Protein AF-A0A8X6P1A9-F1 (afdb_monomer_lite)

Structure (mmCIF, N/CA/C/O backbone):
data_AF-A0A8X6P1A9-F1
#
_entry.id   AF-A0A8X6P1A9-F1
#
loop_
_atom_site.group_PDB
_atom_site.id
_atom_site.type_symbol
_atom_site.label_atom_id
_atom_site.label_alt_id
_atom_site.label_comp_id
_atom_site.label_asym_id
_atom_site.label_entity_id
_atom_site.label_seq_id
_atom_site.pdbx_PDB_ins_code
_atom_site.Cartn_x
_atom_site.Cartn_y
_atom_site.Cartn_z
_atom_site.occupancy
_atom_site.B_iso_or_equiv
_atom_site.auth_seq_id
_atom_site.auth_comp_id
_atom_site.auth_asym_id
_atom_site.auth_atom_id
_atom_site.pdbx_PDB_model_num
ATOM 1 N N . MET A 1 1 ? -3.693 30.141 -1.922 1.00 64.38 1 MET A N 1
ATOM 2 C CA . MET A 1 1 ? -3.322 28.780 -1.479 1.00 64.38 1 MET A CA 1
ATOM 3 C C . MET A 1 1 ? -2.955 27.962 -2.707 1.00 64.38 1 MET A C 1
ATOM 5 O O . MET A 1 1 ? -3.513 28.231 -3.764 1.00 64.38 1 MET A O 1
ATOM 9 N N . VAL A 1 2 ? -2.002 27.033 -2.603 1.00 71.25 2 VAL A N 1
ATOM 10 C CA . VAL A 1 2 ? -1.680 26.103 -3.701 1.00 71.25 2 VAL A CA 1
ATOM 11 C C . VAL A 1 2 ? -2.764 25.023 -3.736 1.00 71.25 2 VAL A C 1
ATOM 13 O O . VAL A 1 2 ? -3.136 24.518 -2.683 1.00 71.25 2 VAL A O 1
ATOM 16 N N . THR A 1 3 ? -3.286 24.706 -4.920 1.00 83.44 3 THR A N 1
ATOM 17 C CA . THR A 1 3 ? -4.379 23.733 -5.125 1.00 83.44 3 THR A CA 1
ATOM 18 C C . THR A 1 3 ? -3.887 22.561 -5.974 1.00 83.44 3 THR A C 1
ATOM 20 O O . THR A 1 3 ? -2.845 22.664 -6.629 1.00 83.44 3 THR A O 1
ATOM 23 N N . SER A 1 4 ? -4.639 21.458 -5.997 1.00 80.62 4 SER A N 1
ATOM 24 C CA . SER A 1 4 ? -4.364 20.294 -6.854 1.00 80.62 4 SER A CA 1
ATOM 25 C C . SER A 1 4 ? -4.286 20.669 -8.339 1.00 80.62 4 SER A C 1
ATOM 27 O O . SER A 1 4 ? -3.403 20.187 -9.045 1.00 80.62 4 SER A O 1
ATOM 29 N N . GLU A 1 5 ? -5.129 21.589 -8.811 1.00 83.38 5 GLU A N 1
ATOM 30 C CA . GLU A 1 5 ? -5.085 22.115 -10.183 1.00 83.38 5 GLU A CA 1
ATOM 31 C C . GLU A 1 5 ? -3.760 22.819 -10.502 1.00 83.38 5 GLU A C 1
ATOM 33 O O . GLU A 1 5 ? -3.163 22.590 -11.557 1.00 83.38 5 GLU A O 1
ATOM 38 N N . HIS A 1 6 ? -3.248 23.636 -9.574 1.00 84.75 6 HIS A N 1
ATOM 39 C CA . HIS A 1 6 ? -1.958 24.307 -9.745 1.00 84.75 6 HIS A CA 1
ATOM 40 C C . HIS A 1 6 ? -0.802 23.297 -9.847 1.00 84.75 6 HIS A C 1
ATOM 42 O O . HIS A 1 6 ? 0.096 23.473 -10.673 1.00 84.75 6 HIS A O 1
ATOM 48 N N . LEU A 1 7 ? -0.836 22.222 -9.050 1.00 86.62 7 LEU A N 1
ATOM 49 C CA . LEU A 1 7 ? 0.166 21.149 -9.095 1.00 86.62 7 LEU A CA 1
ATOM 50 C C . LEU A 1 7 ? 0.082 20.343 -10.400 1.00 86.62 7 LEU A C 1
ATOM 52 O O . LEU A 1 7 ? 1.113 20.068 -11.014 1.00 86.62 7 LEU A O 1
ATOM 56 N N . ASN A 1 8 ? -1.129 20.035 -10.868 1.00 88.69 8 ASN A N 1
ATOM 57 C CA . ASN A 1 8 ? -1.358 19.342 -12.137 1.00 88.69 8 ASN A CA 1
ATOM 58 C C . ASN A 1 8 ? -0.904 20.171 -13.344 1.00 88.69 8 ASN A C 1
ATOM 60 O O . ASN A 1 8 ? -0.219 19.655 -14.228 1.00 88.69 8 ASN A O 1
ATOM 64 N N . SER A 1 9 ? -1.204 21.471 -13.354 1.00 89.19 9 SER A N 1
ATOM 65 C CA . SER A 1 9 ? -0.731 22.399 -14.388 1.00 89.19 9 SER A CA 1
ATOM 66 C C . SER A 1 9 ? 0.799 22.485 -14.410 1.00 89.19 9 SER A C 1
ATOM 68 O O . SER A 1 9 ? 1.429 22.410 -15.470 1.00 89.19 9 SER A O 1
ATOM 70 N N . LEU A 1 10 ? 1.432 22.553 -13.235 1.00 90.12 10 LEU A N 1
ATOM 71 C CA . LEU A 1 10 ? 2.888 22.542 -13.118 1.00 90.12 10 LEU A CA 1
ATOM 72 C C . LEU A 1 10 ? 3.495 21.222 -13.621 1.00 90.12 10 LEU A C 1
ATOM 74 O O . LEU A 1 10 ? 4.443 21.251 -14.407 1.00 90.12 10 LEU A O 1
ATOM 78 N N . LEU A 1 11 ? 2.933 20.075 -13.233 1.00 91.69 11 LEU A N 1
ATOM 79 C CA . LEU A 1 11 ? 3.374 18.758 -13.697 1.00 91.69 11 LEU A CA 1
ATOM 80 C C . LEU A 1 11 ? 3.220 18.614 -15.218 1.00 91.69 11 LEU A C 1
ATOM 82 O O . LEU A 1 11 ? 4.147 18.156 -15.890 1.00 91.69 11 LEU A O 1
ATOM 86 N N . LYS A 1 12 ? 2.101 19.084 -15.783 1.00 93.50 12 LYS A N 1
ATOM 87 C CA . LYS A 1 12 ? 1.873 19.140 -17.232 1.00 93.50 12 LYS A CA 1
ATOM 88 C C . LYS A 1 12 ? 2.946 19.964 -17.938 1.00 93.50 12 LYS A C 1
ATOM 90 O O . LYS A 1 12 ? 3.483 19.526 -18.956 1.00 93.50 12 LYS A O 1
ATOM 95 N N . ASN A 1 13 ? 3.299 21.131 -17.401 1.00 93.19 13 ASN A N 1
ATOM 96 C CA . ASN A 1 13 ? 4.358 21.979 -17.953 1.00 93.19 13 ASN A CA 1
ATOM 97 C C . ASN A 1 13 ? 5.734 21.306 -17.876 1.00 93.19 13 ASN A C 1
ATOM 99 O O . ASN A 1 13 ? 6.489 21.343 -18.846 1.00 93.19 13 ASN A O 1
ATOM 103 N N . ILE A 1 14 ? 6.037 20.646 -16.759 1.00 93.19 14 ILE A N 1
ATOM 104 C CA . ILE A 1 14 ? 7.286 19.908 -16.549 1.00 93.19 14 ILE A CA 1
ATOM 105 C C . ILE A 1 14 ? 7.427 18.761 -17.554 1.00 93.19 14 ILE A C 1
ATOM 107 O O . ILE A 1 14 ? 8.446 18.651 -18.234 1.00 93.19 14 ILE A O 1
ATOM 111 N N . LEU A 1 15 ? 6.404 17.922 -17.692 1.00 94.50 15 LEU A N 1
ATOM 112 C CA . LEU A 1 15 ? 6.423 16.803 -18.632 1.00 94.50 15 LEU A CA 1
ATOM 113 C C . LEU A 1 15 ? 6.477 17.291 -20.088 1.00 94.50 15 LEU A C 1
ATOM 115 O O . LEU A 1 15 ? 7.179 16.707 -20.910 1.00 94.50 15 LEU A O 1
ATOM 119 N N . ASN A 1 16 ? 5.815 18.407 -20.408 1.00 95.00 16 ASN A N 1
ATOM 120 C CA . ASN A 1 16 ? 5.938 19.058 -21.712 1.00 95.00 16 ASN A CA 1
ATOM 121 C C . ASN A 1 16 ? 7.344 19.609 -21.978 1.00 95.00 16 ASN A C 1
ATOM 123 O O . ASN A 1 16 ? 7.838 19.506 -23.103 1.00 95.00 16 ASN A O 1
ATOM 127 N N . LEU A 1 17 ? 7.995 20.174 -20.960 1.00 94.19 17 LEU A N 1
ATOM 128 C CA . LEU A 1 17 ? 9.378 20.627 -21.047 1.00 94.19 17 LEU A CA 1
ATOM 129 C C . LEU A 1 17 ? 10.305 19.442 -21.333 1.00 94.19 17 LEU A C 1
ATOM 131 O O . LEU A 1 17 ? 11.055 19.504 -22.304 1.00 94.19 17 LEU A O 1
ATOM 135 N N . ILE A 1 18 ? 10.172 18.346 -20.573 1.00 94.12 18 ILE A N 1
ATOM 136 C CA . ILE A 1 18 ? 10.900 17.091 -20.818 1.00 94.12 18 ILE A CA 1
ATOM 137 C C . ILE A 1 18 ? 10.649 16.621 -22.253 1.00 94.12 18 ILE A C 1
ATOM 139 O O . ILE A 1 18 ? 11.596 16.370 -22.990 1.00 94.12 18 ILE A O 1
ATOM 143 N N . ARG A 1 19 ? 9.387 16.563 -22.698 1.00 95.25 19 ARG A N 1
ATOM 144 C CA . ARG A 1 19 ? 9.014 16.141 -24.059 1.00 95.25 19 ARG A CA 1
ATOM 145 C C . ARG A 1 19 ? 9.704 16.960 -25.136 1.00 95.25 19 ARG A C 1
ATOM 147 O O . ARG A 1 19 ? 10.133 16.392 -26.140 1.00 95.25 19 ARG A O 1
ATOM 154 N N . ARG A 1 20 ? 9.837 18.273 -24.954 1.00 94.12 20 ARG A N 1
ATOM 155 C CA . ARG A 1 20 ? 10.547 19.141 -25.904 1.00 94.12 20 ARG A CA 1
ATOM 156 C C . ARG A 1 20 ? 12.053 18.884 -25.898 1.00 94.12 20 ARG A C 1
ATOM 158 O O . ARG A 1 20 ? 12.642 18.903 -26.969 1.00 94.12 20 ARG A O 1
ATOM 165 N N . THR A 1 21 ? 12.638 18.578 -24.743 1.00 93.19 21 THR A N 1
ATOM 166 C CA . THR A 1 21 ? 14.090 18.410 -24.570 1.00 93.19 21 THR A CA 1
ATOM 167 C C . THR A 1 21 ? 14.593 16.979 -24.771 1.00 93.19 21 THR A C 1
ATOM 169 O O . THR A 1 21 ? 15.807 16.780 -24.811 1.00 93.19 21 THR A O 1
ATOM 172 N N . VAL A 1 22 ? 13.700 15.986 -24.924 1.00 93.06 22 VAL A N 1
ATOM 173 C CA . VAL A 1 22 ? 14.074 14.611 -25.307 1.00 93.06 22 VAL A CA 1
ATOM 174 C C . VAL A 1 22 ? 14.965 14.672 -26.539 1.00 93.06 22 VAL A C 1
ATOM 176 O O . VAL A 1 22 ? 14.528 15.079 -27.620 1.00 93.06 22 VAL A O 1
ATOM 179 N N . GLY A 1 23 ? 16.199 14.224 -26.350 1.00 86.56 23 GLY A N 1
ATOM 180 C CA . GLY A 1 23 ? 17.199 14.118 -27.383 1.00 86.56 23 GLY A CA 1
ATOM 181 C C . GLY A 1 23 ? 18.145 15.282 -27.607 1.00 86.56 23 GLY A C 1
ATOM 182 O O . GLY A 1 23 ? 19.060 15.125 -28.410 1.00 86.56 23 GLY A O 1
ATOM 183 N N . GLU A 1 24 ? 17.964 16.390 -26.895 1.00 90.44 24 GLU A N 1
ATOM 184 C CA . GLU A 1 24 ? 18.826 17.570 -26.990 1.00 90.44 24 GLU A CA 1
ATOM 185 C C . GLU A 1 24 ? 20.104 17.396 -26.168 1.00 90.44 24 GLU A C 1
ATOM 187 O O . GLU A 1 24 ? 20.030 17.101 -24.976 1.00 90.44 24 GLU A O 1
ATOM 192 N N . GLU A 1 25 ? 21.280 17.628 -26.747 1.00 85.06 25 GLU A N 1
ATOM 193 C CA . GLU A 1 25 ? 22.570 17.519 -26.038 1.00 85.06 25 GLU A CA 1
ATOM 194 C C . GLU A 1 25 ? 22.770 18.622 -24.988 1.00 85.06 25 GLU A C 1
ATOM 196 O O . GLU A 1 25 ? 23.371 18.402 -23.938 1.00 85.06 25 GLU A O 1
ATOM 201 N N . SER A 1 26 ? 22.179 19.794 -25.220 1.00 84.94 26 SER A N 1
ATOM 202 C CA . SER A 1 26 ? 22.345 21.009 -24.410 1.00 84.94 26 SER A CA 1
ATOM 203 C C . SER A 1 26 ? 21.597 21.007 -23.064 1.00 84.94 26 SER A C 1
ATOM 205 O O . SER A 1 26 ? 21.598 22.012 -22.352 1.00 84.94 26 SER A O 1
ATOM 207 N N . ALA A 1 27 ? 20.972 19.888 -22.676 1.00 86.50 27 ALA A N 1
ATOM 208 C CA . ALA A 1 27 ? 20.090 19.789 -21.509 1.00 86.50 27 ALA A CA 1
ATOM 209 C C . ALA A 1 27 ? 20.615 18.850 -20.392 1.00 86.50 27 ALA A C 1
ATOM 211 O O . ALA A 1 27 ? 19.958 17.862 -20.050 1.00 86.50 27 ALA A O 1
ATOM 212 N N . PRO A 1 28 ? 21.776 19.127 -19.761 1.00 79.50 28 PRO A N 1
ATOM 213 C CA . PRO A 1 28 ? 22.307 18.289 -18.677 1.00 79.50 28 PRO A CA 1
ATOM 214 C C . PRO A 1 28 ? 21.447 18.344 -17.402 1.00 79.50 28 PRO A C 1
ATOM 216 O O . PRO A 1 28 ? 21.438 17.403 -16.610 1.00 79.50 28 PRO A O 1
ATOM 219 N N . TRP A 1 29 ? 20.672 19.417 -17.221 1.00 86.19 29 TRP A N 1
ATOM 220 C CA . TRP A 1 29 ? 19.776 19.619 -16.078 1.00 86.19 29 TRP A CA 1
ATOM 221 C C . TRP A 1 29 ? 18.666 18.552 -15.977 1.00 86.19 29 TRP A C 1
ATOM 223 O O . TRP A 1 29 ? 18.148 18.312 -14.885 1.00 86.19 29 TRP A O 1
ATOM 233 N N . MET A 1 30 ? 18.336 17.862 -17.080 1.00 85.12 30 MET A N 1
ATOM 234 C CA . MET A 1 30 ? 17.314 16.806 -17.116 1.00 85.12 30 MET A CA 1
ATOM 235 C C . MET A 1 30 ? 17.598 15.646 -16.153 1.00 85.12 30 MET A C 1
ATOM 237 O O . MET A 1 30 ? 16.664 14.986 -15.710 1.00 85.12 30 MET A O 1
ATOM 241 N N . VAL A 1 31 ? 18.861 15.416 -15.778 1.00 80.25 31 VAL A N 1
ATOM 242 C CA . VAL A 1 31 ? 19.240 14.344 -14.839 1.00 80.25 31 VAL A CA 1
ATOM 243 C C . VAL A 1 31 ? 18.620 14.548 -13.449 1.00 80.25 31 VAL A C 1
ATOM 245 O O . VAL A 1 31 ? 18.321 13.574 -12.762 1.00 80.25 31 VAL A O 1
ATOM 248 N N . ASN A 1 32 ? 18.383 15.801 -13.045 1.00 82.06 32 ASN A N 1
ATOM 249 C CA . ASN A 1 32 ? 17.917 16.141 -11.697 1.00 82.06 32 ASN A CA 1
ATOM 250 C C . ASN A 1 32 ? 16.432 16.520 -11.646 1.00 82.06 32 ASN A C 1
ATOM 252 O O . ASN A 1 32 ? 15.859 16.594 -10.560 1.00 82.06 32 ASN A O 1
ATOM 256 N N . ILE A 1 33 ? 15.789 16.746 -12.798 1.00 84.00 33 ILE A N 1
ATOM 257 C CA . ILE A 1 33 ? 14.417 17.270 -12.848 1.00 84.00 33 ILE A CA 1
ATOM 258 C C . ILE A 1 33 ? 13.431 16.362 -12.103 1.00 84.00 33 ILE A C 1
ATOM 260 O O . ILE A 1 33 ? 12.577 16.846 -11.366 1.00 84.00 33 ILE A O 1
ATOM 264 N N . ALA A 1 34 ? 13.602 15.045 -12.223 1.00 78.19 34 ALA A N 1
ATOM 265 C CA . ALA A 1 34 ? 12.719 14.062 -11.616 1.00 78.19 34 ALA A CA 1
ATOM 266 C C . ALA A 1 34 ? 12.808 14.048 -10.079 1.00 78.19 34 ALA A C 1
ATOM 268 O O . ALA A 1 34 ? 11.809 13.780 -9.412 1.00 78.19 34 ALA A O 1
ATOM 269 N N . ALA A 1 35 ? 13.974 14.379 -9.511 1.00 79.50 35 ALA A N 1
ATOM 270 C CA . ALA A 1 35 ? 14.162 14.453 -8.062 1.00 79.50 35 ALA A CA 1
ATOM 271 C C . ALA A 1 35 ? 13.338 15.591 -7.439 1.00 79.50 35 ALA A C 1
ATOM 273 O O . ALA A 1 35 ? 12.787 15.429 -6.353 1.00 79.50 35 ALA A O 1
ATOM 274 N N . HIS A 1 36 ? 13.212 16.713 -8.151 1.00 83.50 36 HIS A N 1
ATOM 275 C CA . HIS A 1 36 ? 12.425 17.865 -7.713 1.00 83.50 36 HIS A CA 1
ATOM 276 C C . HIS A 1 36 ? 10.944 17.711 -8.076 1.00 83.50 36 HIS A C 1
ATOM 278 O O . HIS A 1 36 ? 10.068 17.853 -7.226 1.00 83.50 36 HIS A O 1
ATOM 284 N N . ALA A 1 37 ? 10.654 17.351 -9.328 1.00 84.62 37 ALA A N 1
ATOM 285 C CA . ALA A 1 37 ? 9.290 17.230 -9.831 1.00 84.62 37 ALA A CA 1
ATOM 286 C C . ALA A 1 37 ? 8.517 16.066 -9.194 1.00 84.62 37 ALA A C 1
ATOM 288 O O . ALA A 1 37 ? 7.298 16.130 -9.065 1.00 84.62 37 ALA A O 1
ATOM 289 N N . GLY A 1 38 ? 9.208 15.019 -8.731 1.00 79.31 38 GLY A N 1
ATOM 290 C CA . GLY A 1 38 ? 8.566 13.872 -8.098 1.00 79.31 38 GLY A CA 1
ATOM 291 C C . GLY A 1 38 ? 7.845 14.198 -6.786 1.00 79.31 38 GLY A C 1
ATOM 292 O O . GLY A 1 38 ? 7.003 13.408 -6.375 1.00 79.31 38 GLY A O 1
ATOM 293 N N . GLN A 1 39 ? 8.159 15.311 -6.116 1.00 80.19 39 GLN A N 1
ATOM 294 C CA . GLN A 1 39 ? 7.460 15.742 -4.894 1.00 80.19 39 GLN A CA 1
ATOM 295 C C . GLN A 1 39 ? 6.074 16.342 -5.181 1.00 80.19 39 GLN A C 1
ATOM 297 O O . GLN A 1 39 ? 5.275 16.484 -4.266 1.00 80.19 39 GLN A O 1
ATOM 302 N N . ILE A 1 40 ? 5.794 16.684 -6.442 1.00 81.38 40 ILE A N 1
ATOM 303 C CA . ILE A 1 40 ? 4.554 17.341 -6.879 1.00 81.38 40 ILE A CA 1
ATOM 304 C C . ILE A 1 40 ? 3.518 16.315 -7.385 1.00 81.38 40 ILE A C 1
ATOM 306 O O . ILE A 1 40 ? 2.337 16.626 -7.509 1.00 81.38 40 ILE A O 1
ATOM 310 N N . VAL A 1 41 ? 3.947 15.075 -7.649 1.00 79.62 41 VAL A N 1
ATOM 311 C CA . VAL A 1 41 ? 3.097 13.969 -8.120 1.00 79.62 41 VAL A CA 1
ATOM 312 C C . VAL A 1 41 ? 2.399 13.326 -6.915 1.00 79.62 41 VAL A C 1
ATOM 314 O O . VAL A 1 41 ? 2.925 12.370 -6.348 1.00 79.62 41 VAL A O 1
ATOM 317 N N . ILE A 1 42 ? 1.273 13.907 -6.487 1.00 77.38 42 ILE A N 1
ATOM 318 C CA . ILE A 1 42 ? 0.492 13.463 -5.314 1.00 77.38 42 ILE A CA 1
ATOM 319 C C . ILE A 1 42 ? -0.958 13.159 -5.720 1.00 77.38 42 ILE A C 1
ATOM 321 O O . ILE A 1 42 ? -1.365 12.013 -5.631 1.00 77.38 42 ILE A O 1
ATOM 325 N N . ASN A 1 43 ? -1.691 14.143 -6.261 1.00 76.81 43 ASN A N 1
ATOM 326 C CA . ASN A 1 43 ? -3.061 13.968 -6.779 1.00 76.81 43 ASN A CA 1
ATOM 327 C C . ASN A 1 43 ? -3.099 14.313 -8.271 1.00 76.81 43 ASN A C 1
ATOM 329 O O . ASN A 1 43 ? -3.611 15.361 -8.680 1.00 76.81 43 ASN A O 1
ATOM 333 N N . SER A 1 44 ? -2.452 13.476 -9.078 1.00 81.25 44 SER A N 1
ATOM 334 C CA . SER A 1 44 ? -2.319 13.708 -10.515 1.00 81.25 44 SER A CA 1
ATOM 335 C C . SER A 1 44 ? -3.570 13.277 -11.278 1.00 81.25 44 SER A C 1
ATOM 337 O O . SER A 1 44 ? -3.993 12.134 -11.152 1.00 81.25 44 SER A O 1
ATOM 339 N N . SER A 1 45 ? -4.100 14.168 -12.115 1.00 85.00 45 SER A N 1
ATOM 340 C CA . SER A 1 45 ? -5.292 13.947 -12.942 1.00 85.00 45 SER A CA 1
ATOM 341 C C . SER A 1 45 ? -5.077 12.887 -14.034 1.00 85.00 45 SER A C 1
ATOM 343 O O . SER A 1 45 ? -3.991 12.769 -14.615 1.00 85.00 45 SER A O 1
ATOM 345 N N . GLU A 1 46 ? -6.142 12.156 -14.361 1.00 86.06 46 GLU A N 1
ATOM 346 C CA . GLU A 1 46 ? -6.216 11.214 -15.485 1.00 86.06 46 GLU A CA 1
ATOM 347 C C . GLU A 1 46 ? -5.958 11.877 -16.845 1.00 86.06 46 GLU A C 1
ATOM 349 O O . GLU A 1 46 ? -5.376 11.260 -17.736 1.00 86.06 46 GLU A O 1
ATOM 354 N N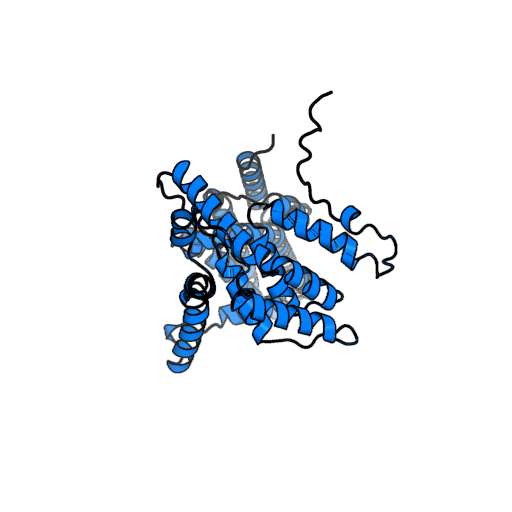 . GLU A 1 47 ? -6.282 13.165 -16.998 1.00 87.25 47 GLU A N 1
ATOM 355 C CA . GLU A 1 47 ? -6.086 13.903 -18.254 1.00 87.25 47 GLU A CA 1
ATOM 356 C C . GLU A 1 47 ? -4.615 13.955 -18.694 1.00 87.25 47 GLU A C 1
ATOM 358 O O . GLU A 1 47 ? -4.308 14.051 -19.888 1.00 87.25 47 GLU A O 1
ATOM 363 N N . LEU A 1 48 ? -3.690 13.855 -17.731 1.00 90.88 48 LEU A N 1
ATOM 364 C CA . LEU A 1 48 ? -2.254 13.836 -17.998 1.00 90.88 48 LEU A CA 1
ATOM 365 C C . LEU A 1 48 ? -1.830 12.615 -18.821 1.00 90.88 48 LEU A C 1
ATOM 367 O O . LEU A 1 48 ? -0.797 12.688 -19.492 1.00 90.88 48 LEU A O 1
ATOM 371 N N . LEU A 1 49 ? -2.609 11.524 -18.795 1.00 92.94 49 LEU A N 1
ATOM 372 C CA . LEU A 1 49 ? -2.347 10.315 -19.569 1.00 92.94 49 LEU A CA 1
ATOM 373 C C . LEU A 1 49 ? -2.354 10.623 -21.068 1.00 92.94 49 LEU A C 1
ATOM 375 O O . LEU A 1 49 ? -1.378 10.318 -21.752 1.00 92.94 49 LEU A O 1
ATOM 379 N N . LEU A 1 50 ? -3.414 11.275 -21.554 1.00 92.31 50 LEU A N 1
ATOM 380 C CA . LEU A 1 50 ? -3.568 11.661 -22.959 1.00 92.31 50 LEU A CA 1
ATOM 381 C C . LEU A 1 50 ? -2.563 12.745 -23.364 1.00 92.31 50 LEU A C 1
ATOM 383 O O . LEU A 1 50 ? -1.891 12.614 -24.387 1.00 92.31 50 LEU A O 1
ATOM 387 N N . ASP A 1 51 ? -2.421 13.798 -22.556 1.00 91.88 51 ASP A N 1
ATOM 388 C CA . ASP A 1 51 ? -1.372 14.803 -22.731 1.00 91.88 51 ASP A CA 1
ATOM 389 C C . ASP A 1 51 ? -0.894 15.329 -21.369 1.00 91.88 51 ASP A C 1
ATOM 391 O O . ASP A 1 51 ? -1.677 15.950 -20.645 1.00 91.88 51 ASP A O 1
ATOM 395 N N . PRO A 1 52 ? 0.400 15.169 -21.023 1.00 93.62 52 PRO A N 1
ATOM 396 C CA . PRO A 1 52 ? 1.529 14.913 -21.931 1.00 93.62 52 PRO A CA 1
ATOM 397 C C . PRO A 1 52 ? 2.176 13.516 -21.842 1.00 93.62 52 PRO A C 1
ATOM 399 O O . PRO A 1 52 ? 3.162 13.281 -22.547 1.00 93.62 52 PRO A O 1
ATOM 402 N N . VAL A 1 53 ? 1.688 12.607 -20.989 1.00 95.31 53 VAL A N 1
ATOM 403 C CA . VAL A 1 53 ? 2.374 11.343 -20.649 1.00 95.31 53 VAL A CA 1
ATOM 404 C C . VAL A 1 53 ? 2.512 10.409 -21.851 1.00 95.31 53 VAL A C 1
ATOM 406 O O . VAL A 1 53 ? 3.630 9.983 -22.156 1.00 95.31 53 VAL A O 1
ATOM 409 N N . LEU A 1 54 ? 1.417 10.111 -22.555 1.00 95.69 54 LEU A N 1
ATOM 410 C CA . LEU A 1 54 ? 1.422 9.192 -23.693 1.00 95.69 54 LEU A CA 1
ATOM 411 C C . LEU A 1 54 ? 2.320 9.689 -24.850 1.00 95.69 54 LEU A C 1
ATOM 413 O O . LEU A 1 54 ? 3.215 8.939 -25.250 1.00 95.69 54 LEU A O 1
ATOM 417 N N . PRO A 1 55 ? 2.215 10.949 -25.328 1.00 97.06 55 PRO A N 1
ATOM 418 C CA . PRO A 1 55 ? 3.108 11.464 -26.370 1.00 97.06 55 PRO A CA 1
ATOM 419 C C . PRO A 1 55 ? 4.586 11.501 -25.956 1.00 97.06 55 PRO A C 1
ATOM 421 O O . PRO A 1 55 ? 5.482 11.368 -26.791 1.00 97.06 55 PRO A O 1
ATOM 424 N N . LEU A 1 56 ? 4.873 11.722 -24.669 1.00 97.06 56 LEU A N 1
ATOM 425 C CA . LEU A 1 56 ? 6.240 11.681 -24.151 1.00 97.06 56 LEU A CA 1
ATOM 426 C C . LEU A 1 56 ? 6.803 10.251 -24.181 1.00 97.06 56 LEU A C 1
ATOM 428 O O . LEU A 1 56 ? 7.931 10.053 -24.640 1.00 97.06 56 LEU A O 1
ATOM 432 N N . ALA A 1 57 ? 6.015 9.262 -23.749 1.00 96.69 57 ALA A N 1
ATOM 433 C CA . ALA A 1 57 ? 6.389 7.850 -23.805 1.00 96.69 57 ALA A CA 1
ATOM 434 C C . ALA A 1 57 ? 6.649 7.388 -25.249 1.00 96.69 57 ALA A C 1
ATOM 436 O O . ALA A 1 57 ? 7.687 6.780 -25.523 1.00 96.69 57 ALA A O 1
ATOM 437 N N . GLU A 1 58 ? 5.764 7.749 -26.182 1.00 97.31 58 GLU A N 1
ATOM 438 C CA . GLU A 1 58 ? 5.911 7.449 -27.609 1.00 97.31 58 GLU A CA 1
ATOM 439 C C . GLU A 1 58 ? 7.188 8.067 -28.198 1.00 97.31 58 GLU A C 1
ATOM 441 O O . GLU A 1 58 ? 7.939 7.391 -28.909 1.00 97.31 58 GLU A O 1
ATOM 446 N N . LYS A 1 59 ? 7.489 9.333 -27.870 1.00 96.88 59 LYS A N 1
ATOM 447 C CA . LYS A 1 59 ? 8.692 10.023 -28.363 1.00 96.88 59 LYS A CA 1
ATOM 448 C C . LYS A 1 59 ? 9.977 9.347 -27.880 1.00 96.88 59 LYS A C 1
ATOM 450 O O . LYS A 1 59 ? 10.894 9.131 -28.676 1.00 96.88 59 LYS A O 1
ATOM 455 N N . ILE A 1 60 ? 10.054 8.997 -26.594 1.00 95.25 60 ILE A N 1
ATOM 456 C CA . ILE A 1 60 ? 11.215 8.288 -26.031 1.00 95.25 60 ILE A CA 1
ATOM 457 C C . ILE A 1 60 ? 11.342 6.894 -26.660 1.00 95.25 60 ILE A C 1
ATOM 459 O O . ILE A 1 60 ? 12.449 6.482 -27.012 1.00 95.25 60 ILE A O 1
ATOM 463 N N . CYS A 1 61 ? 10.225 6.191 -26.866 1.00 95.69 61 CYS A N 1
ATOM 464 C CA . CYS A 1 61 ? 10.217 4.875 -27.499 1.00 95.69 61 CYS A CA 1
ATOM 465 C C . CYS A 1 61 ? 10.693 4.926 -28.954 1.00 95.69 61 CYS A C 1
ATOM 467 O O . CYS A 1 61 ? 11.580 4.169 -29.344 1.00 95.69 61 CYS A O 1
ATOM 469 N N . SER A 1 62 ? 10.186 5.879 -29.735 1.00 96.56 62 SER A N 1
ATOM 470 C CA . SER A 1 62 ? 10.600 6.099 -31.124 1.00 96.56 62 SER A CA 1
ATOM 471 C C . SER A 1 62 ? 12.101 6.376 -31.229 1.00 96.56 62 SER A C 1
ATOM 473 O O . SER A 1 62 ? 12.785 5.823 -32.091 1.00 96.56 62 SER A O 1
ATOM 475 N N . ARG A 1 63 ? 12.648 7.170 -30.299 1.00 93.81 63 ARG A N 1
ATOM 476 C CA . ARG A 1 63 ? 14.094 7.407 -30.205 1.00 93.81 63 ARG A CA 1
ATOM 477 C C . ARG A 1 63 ? 14.855 6.127 -29.855 1.00 93.81 63 ARG A C 1
ATOM 479 O O . ARG A 1 63 ? 15.873 5.850 -30.481 1.00 93.81 63 ARG A O 1
ATOM 486 N N . ALA A 1 64 ? 14.367 5.331 -28.904 1.00 91.50 64 ALA A N 1
ATOM 487 C CA . ALA A 1 64 ? 14.988 4.055 -28.551 1.00 91.50 64 ALA A CA 1
ATOM 488 C C . ALA A 1 64 ? 15.052 3.092 -29.747 1.00 91.50 64 ALA A C 1
ATOM 490 O O . ALA A 1 64 ? 16.093 2.481 -29.987 1.00 91.50 64 ALA A O 1
ATOM 491 N N . VAL A 1 65 ? 13.967 3.000 -30.523 1.00 92.88 65 VAL A N 1
ATOM 492 C CA . VAL A 1 65 ? 13.900 2.199 -31.754 1.00 92.88 65 VAL A CA 1
ATOM 493 C C . VAL A 1 65 ? 14.910 2.700 -32.786 1.00 92.88 65 VAL A C 1
ATOM 495 O O . VAL A 1 65 ? 15.642 1.894 -33.355 1.00 92.88 65 VAL A O 1
ATOM 498 N N . ALA A 1 66 ? 14.996 4.016 -33.001 1.00 92.31 66 ALA A N 1
ATOM 499 C CA . ALA A 1 66 ? 15.922 4.604 -33.967 1.00 92.31 66 ALA A CA 1
ATOM 500 C C . ALA A 1 66 ? 17.396 4.345 -33.606 1.00 92.31 66 ALA A C 1
ATOM 502 O O . ALA A 1 66 ? 18.167 3.895 -34.456 1.00 92.31 66 ALA A O 1
ATOM 503 N N . VAL A 1 67 ? 17.776 4.565 -32.342 1.00 88.25 67 VAL A N 1
ATOM 504 C CA . VAL A 1 67 ? 19.149 4.332 -31.857 1.00 88.25 67 VAL A CA 1
ATOM 505 C C . VAL A 1 67 ? 19.510 2.843 -31.941 1.00 88.25 67 VAL A C 1
ATOM 507 O O . VAL A 1 67 ? 20.609 2.492 -32.367 1.00 88.25 67 VAL A O 1
ATOM 510 N N . PHE A 1 68 ? 18.576 1.946 -31.615 1.00 87.44 68 PHE A N 1
ATOM 511 C CA . PHE A 1 68 ? 18.804 0.504 -31.723 1.00 87.44 68 PHE A CA 1
ATOM 512 C C . PHE A 1 68 ? 18.911 0.016 -33.170 1.00 87.44 68 PHE A C 1
ATOM 514 O O . PHE A 1 68 ? 19.790 -0.780 -33.489 1.00 87.44 68 PHE A O 1
ATOM 521 N N . HIS A 1 69 ? 18.072 0.522 -34.073 1.00 88.75 69 HIS A N 1
ATOM 522 C CA . HIS A 1 69 ? 18.194 0.215 -35.497 1.00 88.75 69 HIS A CA 1
ATOM 523 C C . HIS A 1 69 ? 19.550 0.683 -36.049 1.00 88.75 69 HIS A C 1
ATOM 525 O O . HIS A 1 69 ? 20.200 -0.037 -36.812 1.00 88.75 69 HIS A O 1
ATOM 531 N N . LYS A 1 70 ? 20.017 1.867 -35.625 1.00 85.88 70 LYS A N 1
ATOM 532 C CA . LYS A 1 70 ? 21.356 2.368 -35.955 1.00 85.88 70 LYS A CA 1
ATOM 533 C C . LYS A 1 70 ? 22.437 1.405 -35.448 1.00 85.88 70 LYS A C 1
ATOM 535 O O . LYS A 1 70 ? 23.280 0.993 -36.242 1.00 85.88 70 LYS A O 1
ATOM 540 N N . GLU A 1 71 ? 22.365 0.960 -34.190 1.00 83.19 71 GLU A N 1
ATOM 541 C CA . GLU A 1 71 ? 23.255 -0.074 -33.630 1.00 83.19 71 GLU A CA 1
ATOM 542 C C . GLU A 1 71 ? 23.260 -1.363 -34.472 1.00 83.19 71 GLU A C 1
ATOM 544 O O . GLU A 1 71 ? 24.328 -1.846 -34.854 1.00 83.19 71 GLU A O 1
ATOM 549 N N . GLU A 1 72 ? 22.088 -1.919 -34.799 1.00 83.44 72 GLU A N 1
ATOM 550 C CA . GLU A 1 72 ? 21.987 -3.172 -35.557 1.00 83.44 72 GLU A CA 1
ATOM 551 C C . GLU A 1 72 ? 22.551 -3.046 -36.975 1.00 83.44 72 GLU A C 1
ATOM 553 O O . GLU A 1 72 ? 23.280 -3.934 -37.424 1.00 83.44 72 GLU A O 1
ATOM 558 N N . SER A 1 73 ? 22.283 -1.928 -37.654 1.00 82.81 73 SER A N 1
ATOM 559 C CA . SER A 1 73 ? 22.780 -1.670 -39.011 1.00 82.81 73 SER A CA 1
ATOM 560 C C . SER A 1 73 ? 24.309 -1.584 -39.081 1.00 82.81 73 SER A C 1
ATOM 562 O O . SER A 1 73 ? 24.916 -1.999 -40.068 1.00 82.81 73 SER A O 1
ATOM 564 N N . MET A 1 74 ? 24.948 -1.118 -38.003 1.00 75.56 74 MET A N 1
ATOM 565 C CA . MET A 1 74 ? 26.401 -0.950 -37.918 1.00 75.56 74 MET A CA 1
ATOM 566 C C . MET A 1 74 ? 27.096 -2.162 -37.285 1.00 75.56 74 MET A C 1
ATOM 568 O O . MET A 1 74 ? 28.322 -2.232 -37.262 1.00 75.56 74 MET A O 1
ATOM 572 N N . ARG A 1 75 ? 26.350 -3.170 -36.818 1.00 73.94 75 ARG A N 1
ATOM 573 C CA . ARG A 1 75 ? 26.890 -4.317 -36.068 1.00 73.94 75 ARG A CA 1
ATOM 574 C C . ARG A 1 75 ? 27.911 -5.152 -36.842 1.00 73.94 75 ARG A C 1
ATOM 576 O O . ARG A 1 75 ? 28.826 -5.712 -36.242 1.00 73.94 75 ARG A O 1
ATOM 583 N N . GLY A 1 76 ? 27.745 -5.281 -38.159 1.00 66.94 76 GLY A N 1
ATOM 584 C CA . GLY A 1 76 ? 28.720 -5.956 -39.024 1.00 66.94 76 GLY A CA 1
ATOM 585 C C . GLY A 1 76 ? 30.001 -5.139 -39.207 1.00 66.94 76 GLY A C 1
ATOM 586 O O . GLY A 1 76 ? 31.091 -5.703 -39.184 1.00 66.94 76 GLY A O 1
ATOM 587 N N . TYR A 1 77 ? 29.854 -3.817 -39.315 1.00 67.31 77 TYR A N 1
ATOM 588 C CA . TYR A 1 77 ? 30.937 -2.849 -39.487 1.00 67.31 77 TYR A CA 1
ATOM 589 C C . TYR A 1 77 ? 31.771 -2.687 -38.207 1.00 67.31 77 TYR A C 1
ATOM 591 O O . TYR A 1 77 ? 32.990 -2.740 -38.250 1.00 67.31 77 TYR A O 1
ATOM 599 N N . LEU A 1 78 ? 31.134 -2.633 -37.036 1.00 63.34 78 LEU A N 1
ATOM 600 C CA . LEU A 1 78 ? 31.813 -2.517 -35.737 1.00 63.34 78 LEU A CA 1
ATOM 601 C C . LEU A 1 78 ? 32.712 -3.723 -35.393 1.00 63.34 78 LEU A C 1
ATOM 603 O O . LEU A 1 78 ? 33.581 -3.622 -34.533 1.00 63.34 78 LEU A O 1
ATOM 607 N N . LYS A 1 79 ? 32.554 -4.871 -36.068 1.00 65.19 79 LYS A N 1
ATOM 608 C CA . LYS A 1 79 ? 33.414 -6.049 -35.856 1.00 65.19 79 LYS A CA 1
ATOM 609 C C . LYS A 1 79 ? 34.796 -5.938 -36.503 1.00 65.19 79 LYS A C 1
ATOM 611 O O . LYS A 1 79 ? 35.667 -6.722 -36.135 1.00 65.19 79 LYS A O 1
ATOM 616 N N . SER A 1 80 ? 35.005 -5.030 -37.460 1.00 63.53 80 SER A N 1
ATOM 617 C CA . SER A 1 80 ? 36.285 -4.920 -38.176 1.00 63.53 80 SER A CA 1
ATOM 618 C C . SER A 1 80 ? 37.359 -4.109 -37.439 1.00 63.53 80 SER A C 1
ATOM 620 O O . SER A 1 80 ? 38.496 -4.112 -37.898 1.00 63.53 80 SER A O 1
ATOM 622 N N . ALA A 1 81 ? 37.030 -3.472 -36.305 1.00 60.59 81 ALA A N 1
ATOM 623 C CA . ALA A 1 81 ? 37.963 -2.814 -35.375 1.00 60.59 81 ALA A CA 1
ATOM 624 C C . ALA A 1 81 ? 38.995 -1.864 -36.032 1.00 60.59 81 ALA A C 1
ATOM 626 O O . ALA A 1 81 ? 40.172 -1.860 -35.671 1.00 60.59 81 ALA A O 1
ATOM 627 N N . THR A 1 82 ? 38.562 -1.064 -37.009 1.00 64.81 82 THR A N 1
ATOM 628 C CA . THR A 1 82 ? 39.360 0.001 -37.646 1.00 64.81 82 THR A CA 1
ATOM 629 C C . THR A 1 82 ? 39.186 1.342 -36.911 1.00 64.81 82 THR A C 1
ATOM 631 O O . THR A 1 82 ? 38.236 1.509 -36.147 1.00 64.81 82 THR A O 1
ATOM 634 N N . GLU A 1 83 ? 40.057 2.335 -37.128 1.00 55.81 83 GLU A N 1
ATOM 635 C CA . GLU A 1 83 ? 39.908 3.667 -36.496 1.00 55.81 83 GLU A CA 1
ATOM 636 C C . GLU A 1 83 ? 38.553 4.329 -36.814 1.00 55.81 83 GLU A C 1
ATOM 638 O O . GLU A 1 83 ? 37.916 4.874 -35.917 1.00 55.81 83 GLU A O 1
ATOM 643 N N . ASP A 1 84 ? 38.031 4.163 -38.032 1.00 59.25 84 ASP A N 1
ATOM 644 C CA . ASP A 1 84 ? 36.696 4.657 -38.403 1.00 59.25 84 ASP A CA 1
ATOM 645 C C . ASP A 1 84 ? 35.558 3.959 -37.631 1.00 59.25 84 ASP A C 1
ATOM 647 O O . ASP A 1 84 ? 34.477 4.523 -37.457 1.00 59.25 84 ASP A O 1
ATOM 651 N N . THR A 1 85 ? 35.771 2.731 -37.138 1.00 64.38 85 THR A N 1
ATOM 652 C CA . THR A 1 85 ? 34.770 2.025 -36.317 1.00 64.38 85 THR A CA 1
ATOM 653 C C . THR A 1 85 ? 34.714 2.547 -34.884 1.00 64.38 85 THR A C 1
ATOM 655 O O . THR A 1 85 ? 33.630 2.557 -34.305 1.00 64.38 85 THR A O 1
ATOM 658 N N . SER A 1 86 ? 35.827 3.049 -34.331 1.00 67.06 86 SER A N 1
ATOM 659 C CA . SER A 1 86 ? 35.861 3.573 -32.956 1.00 67.06 86 SER A CA 1
ATOM 660 C C . SER A 1 86 ? 35.155 4.927 -32.835 1.00 67.06 86 SER A C 1
ATOM 662 O O . SER A 1 86 ? 34.455 5.177 -31.853 1.00 67.06 86 SER A O 1
ATOM 664 N N . GLN A 1 87 ? 35.248 5.779 -33.863 1.00 70.56 87 GLN A N 1
ATOM 665 C CA . GLN A 1 87 ? 34.509 7.043 -33.921 1.00 70.56 87 GLN A CA 1
ATOM 666 C C . GLN A 1 87 ? 32.991 6.812 -33.992 1.00 70.56 87 GLN A C 1
ATOM 668 O O . GLN A 1 87 ? 32.221 7.475 -33.295 1.00 70.56 87 GLN A O 1
ATOM 673 N N . VAL A 1 88 ? 32.559 5.847 -34.808 1.00 70.81 88 VAL A N 1
ATOM 674 C CA . VAL A 1 88 ? 31.145 5.465 -34.950 1.00 70.81 88 VAL A CA 1
ATOM 675 C C . VAL A 1 88 ? 30.604 4.828 -33.665 1.00 70.81 88 VAL A C 1
ATOM 677 O O . VAL A 1 88 ? 29.470 5.106 -33.270 1.00 70.81 88 VAL A O 1
ATOM 680 N N . GLU A 1 89 ? 31.411 4.013 -32.982 1.00 71.81 89 GLU A N 1
ATOM 681 C CA . GLU A 1 89 ? 31.071 3.447 -31.673 1.00 71.81 89 GLU A CA 1
ATOM 682 C C . GLU A 1 89 ? 30.879 4.541 -30.611 1.00 71.81 89 GLU A C 1
ATOM 684 O O . GLU A 1 89 ? 29.891 4.510 -29.876 1.00 71.81 89 GLU A O 1
ATOM 689 N N . GLY A 1 90 ? 31.762 5.548 -30.581 1.00 69.44 90 GLY A N 1
ATOM 690 C CA . GLY A 1 90 ? 31.648 6.698 -29.680 1.00 69.44 90 GLY A CA 1
ATOM 691 C C . GLY A 1 90 ? 30.351 7.487 -29.883 1.00 69.44 90 GLY A C 1
ATOM 692 O O . GLY A 1 90 ? 29.615 7.720 -28.928 1.00 69.44 90 GLY A O 1
ATOM 693 N N . GLN A 1 91 ? 30.003 7.803 -31.134 1.00 75.19 91 GLN A N 1
ATOM 694 C CA . GLN A 1 91 ? 28.746 8.495 -31.455 1.00 75.19 91 GLN A CA 1
ATOM 695 C C . GLN A 1 91 ? 27.508 7.695 -31.032 1.00 75.19 91 GLN A C 1
ATOM 697 O O . GLN A 1 91 ? 26.541 8.250 -30.510 1.00 75.19 91 GLN A O 1
ATOM 702 N N . LEU A 1 92 ? 27.527 6.377 -31.244 1.00 78.75 92 LEU A N 1
ATOM 703 C CA . LEU A 1 92 ? 26.438 5.504 -30.817 1.00 78.75 92 LEU A CA 1
ATOM 704 C C . LEU A 1 92 ? 26.310 5.492 -29.286 1.00 78.75 92 LEU A C 1
ATOM 706 O O . LEU A 1 92 ? 25.202 5.520 -28.748 1.00 78.75 92 LEU A O 1
ATOM 710 N N . GLN A 1 93 ? 27.438 5.486 -28.576 1.00 74.69 93 GLN A N 1
ATOM 711 C CA . GLN A 1 93 ? 27.466 5.539 -27.120 1.00 74.69 93 GLN A CA 1
ATOM 712 C C . GLN A 1 93 ? 26.903 6.862 -26.574 1.00 74.69 93 GLN A C 1
ATOM 714 O O . GLN A 1 93 ? 26.158 6.835 -25.589 1.00 74.69 93 GLN A O 1
ATOM 719 N N . ASP A 1 94 ? 27.184 7.989 -27.228 1.00 77.69 94 ASP A N 1
ATOM 720 C CA . ASP A 1 94 ? 26.629 9.299 -26.871 1.00 77.69 94 ASP A CA 1
ATOM 721 C C . ASP A 1 94 ? 25.106 9.348 -27.082 1.00 77.69 94 ASP A C 1
ATOM 723 O O . ASP A 1 94 ? 24.360 9.774 -26.194 1.00 77.69 94 ASP A O 1
ATOM 727 N N . GLU A 1 95 ? 24.604 8.803 -28.195 1.00 81.25 95 GLU A N 1
ATOM 728 C CA . GLU A 1 95 ? 23.161 8.694 -28.452 1.00 81.25 95 GLU A CA 1
ATOM 729 C C . GLU A 1 95 ? 22.442 7.829 -27.405 1.00 81.25 95 GLU A C 1
ATOM 731 O O . GLU A 1 95 ? 21.368 8.203 -26.912 1.00 81.25 95 GLU A O 1
ATOM 736 N N . PHE A 1 96 ? 23.050 6.704 -27.009 1.00 80.88 96 PHE A N 1
ATOM 737 C CA . PHE A 1 96 ? 22.549 5.877 -25.911 1.00 80.88 96 PHE A CA 1
ATOM 738 C C . PHE A 1 96 ? 22.613 6.601 -24.565 1.00 80.88 96 PHE A C 1
ATOM 740 O O . PHE A 1 96 ? 21.693 6.453 -23.761 1.00 80.88 96 PHE A O 1
ATOM 747 N N . SER A 1 97 ? 23.654 7.393 -24.306 1.00 80.00 97 SER A N 1
ATOM 748 C CA . SER A 1 97 ? 23.781 8.195 -23.083 1.00 80.00 97 SER A CA 1
ATOM 749 C C . SER A 1 97 ? 22.639 9.210 -22.957 1.00 80.00 97 SER A C 1
ATOM 751 O O . SER A 1 97 ? 21.996 9.305 -21.908 1.00 80.00 97 SER A O 1
ATOM 753 N N . LEU A 1 98 ? 22.302 9.893 -24.054 1.00 83.62 98 LEU A N 1
ATOM 754 C CA . LEU A 1 98 ? 21.156 10.803 -24.115 1.00 83.62 98 LEU A CA 1
ATOM 755 C C . LEU A 1 98 ? 19.826 10.067 -23.920 1.00 83.62 98 LEU A C 1
ATOM 757 O O . LEU A 1 98 ? 18.991 10.516 -23.140 1.00 83.62 98 LEU A O 1
ATOM 761 N N . LEU A 1 99 ? 19.639 8.911 -24.568 1.00 85.12 99 LEU A N 1
ATOM 762 C CA . LEU A 1 99 ? 18.436 8.093 -24.378 1.00 85.12 99 LEU A CA 1
ATOM 763 C C . LEU A 1 99 ? 18.276 7.651 -22.915 1.00 85.12 99 LEU A C 1
ATOM 765 O O . LEU A 1 99 ? 17.174 7.685 -22.370 1.00 85.12 99 LEU A O 1
ATOM 769 N N . VAL A 1 100 ? 19.377 7.262 -22.266 1.00 83.31 100 VAL A N 1
ATOM 770 C CA . VAL A 1 100 ? 19.395 6.940 -20.838 1.00 83.31 100 VAL A CA 1
ATOM 771 C C . VAL A 1 100 ? 18.976 8.165 -20.032 1.00 83.31 100 VAL A C 1
ATOM 773 O O . VAL A 1 100 ? 18.039 8.064 -19.252 1.00 83.31 100 VAL A O 1
ATOM 776 N N . ARG A 1 101 ? 19.581 9.336 -20.245 1.00 86.88 101 ARG A N 1
ATOM 777 C CA . ARG A 1 101 ? 19.184 10.573 -19.553 1.00 86.88 101 ARG A CA 1
ATOM 778 C C . ARG A 1 101 ? 17.690 10.878 -19.706 1.00 86.88 101 ARG A C 1
ATOM 780 O O . ARG A 1 101 ? 17.031 11.179 -18.713 1.00 86.88 101 ARG A O 1
ATOM 787 N N . ASP A 1 102 ? 17.158 10.791 -20.921 1.00 88.56 102 ASP A N 1
ATOM 788 C CA . ASP A 1 102 ? 15.756 11.109 -21.214 1.00 88.56 102 ASP A CA 1
ATOM 789 C C . ASP A 1 102 ? 14.799 10.174 -20.464 1.00 88.56 102 ASP A C 1
ATOM 791 O O . ASP A 1 102 ? 13.798 10.609 -19.892 1.00 88.56 102 ASP A O 1
ATOM 795 N N . VAL A 1 103 ? 15.161 8.895 -20.369 1.00 87.94 103 VAL A N 1
ATOM 796 C CA . VAL A 1 103 ? 14.437 7.926 -19.548 1.00 87.94 103 VAL A CA 1
ATOM 797 C C . VAL A 1 103 ? 14.531 8.249 -18.059 1.00 87.94 103 VAL A C 1
ATOM 799 O O . VAL A 1 103 ? 13.536 8.118 -17.352 1.00 87.94 103 VAL A O 1
ATOM 802 N N . TYR A 1 104 ? 15.685 8.700 -17.565 1.00 83.50 104 TYR A N 1
ATOM 803 C CA . TYR A 1 104 ? 15.855 9.071 -16.153 1.00 83.50 104 TYR A CA 1
ATOM 804 C C . TYR A 1 104 ? 15.047 10.306 -15.772 1.00 83.50 104 TYR A C 1
ATOM 806 O O . TYR A 1 104 ? 14.602 10.412 -14.631 1.00 83.50 104 TYR A O 1
ATOM 814 N N . ALA A 1 105 ? 14.837 11.221 -16.716 1.00 86.94 105 ALA A N 1
ATOM 815 C CA . ALA A 1 105 ? 13.983 12.380 -16.511 1.00 86.94 105 ALA A CA 1
ATOM 816 C C . ALA A 1 105 ? 12.497 11.987 -16.430 1.00 86.94 105 ALA A C 1
ATOM 818 O O . ALA A 1 105 ? 11.748 12.577 -15.655 1.00 86.94 105 ALA A O 1
ATOM 819 N N . PHE A 1 106 ? 12.072 10.987 -17.211 1.00 92.31 106 PHE A N 1
ATOM 820 C CA . PHE A 1 106 ? 10.662 10.618 -17.348 1.00 92.31 106 PHE A CA 1
ATOM 821 C C . PHE A 1 106 ? 10.201 9.503 -16.397 1.00 92.31 106 PHE A C 1
ATOM 823 O O . PHE A 1 106 ? 9.181 9.651 -15.726 1.00 92.31 106 PHE A O 1
ATOM 830 N N . TYR A 1 107 ? 10.928 8.387 -16.306 1.00 90.00 107 TYR A N 1
ATOM 831 C CA . TYR A 1 107 ? 10.445 7.171 -15.635 1.00 90.00 107 TYR A CA 1
ATOM 832 C C . TYR A 1 107 ? 10.129 7.349 -14.148 1.00 90.00 107 TYR A C 1
ATOM 834 O O . TYR A 1 107 ? 9.116 6.808 -13.715 1.00 90.00 107 TYR A O 1
ATOM 842 N N . PRO A 1 108 ? 10.904 8.099 -13.342 1.00 88.38 108 PRO A N 1
ATOM 843 C CA . PRO A 1 108 ? 10.534 8.301 -11.944 1.00 88.38 108 PRO A CA 1
ATOM 844 C C . PRO A 1 108 ? 9.207 9.058 -11.779 1.00 88.38 108 PRO A C 1
ATOM 846 O O . PRO A 1 108 ? 8.483 8.800 -10.822 1.00 88.38 108 PRO A O 1
ATOM 849 N N . LEU A 1 109 ? 8.876 9.964 -12.709 1.00 88.25 109 LEU A N 1
ATOM 850 C CA . LEU A 1 109 ? 7.589 10.668 -12.726 1.00 88.25 109 LEU A CA 1
ATOM 851 C C . LEU A 1 109 ? 6.468 9.745 -13.205 1.00 88.25 109 LEU A C 1
ATOM 853 O O . LEU A 1 109 ? 5.400 9.722 -12.601 1.00 88.25 109 LEU A O 1
ATOM 857 N N . LEU A 1 110 ? 6.739 8.944 -14.242 1.00 90.25 110 LEU A N 1
ATOM 858 C CA . LEU A 1 110 ? 5.796 7.958 -14.759 1.00 90.25 110 LEU A CA 1
ATOM 859 C C . LEU A 1 110 ? 5.435 6.904 -13.707 1.00 90.25 110 LEU A C 1
ATOM 861 O O . LEU A 1 110 ? 4.263 6.603 -13.550 1.00 90.25 110 LEU A O 1
ATOM 865 N N . ILE A 1 111 ? 6.413 6.367 -12.970 1.00 86.88 111 ILE A N 1
ATOM 866 C CA . ILE A 1 111 ? 6.177 5.353 -11.929 1.00 86.88 111 ILE A CA 1
ATOM 867 C C . ILE A 1 111 ? 5.207 5.895 -10.879 1.00 86.88 111 ILE A C 1
ATOM 869 O O . ILE A 1 111 ? 4.193 5.264 -10.614 1.00 86.88 111 ILE A O 1
ATOM 873 N N . LYS A 1 112 ? 5.471 7.097 -10.354 1.00 85.31 112 LYS A N 1
ATOM 874 C CA . LYS A 1 112 ? 4.583 7.734 -9.374 1.00 85.31 112 LYS A CA 1
ATOM 875 C C . LYS A 1 112 ? 3.183 7.980 -9.933 1.00 85.31 112 LYS A C 1
ATOM 877 O O . LYS A 1 112 ? 2.207 7.749 -9.238 1.00 85.31 112 LYS A O 1
ATOM 882 N N . TYR A 1 113 ? 3.085 8.427 -11.184 1.00 88.19 113 TYR A N 1
ATOM 883 C CA . TYR A 1 113 ? 1.798 8.638 -11.843 1.00 88.19 113 TYR A CA 1
ATOM 884 C C . TYR A 1 113 ? 0.999 7.334 -11.993 1.00 88.19 113 TYR A C 1
ATOM 886 O O . TYR A 1 113 ? -0.182 7.298 -11.670 1.00 88.19 113 TYR A O 1
ATOM 894 N N . VAL A 1 114 ? 1.652 6.256 -12.433 1.00 88.06 114 VAL A N 1
ATOM 895 C CA . VAL A 1 114 ? 1.030 4.932 -12.584 1.00 88.06 114 VAL A CA 1
ATOM 896 C C . VAL A 1 114 ? 0.607 4.360 -11.234 1.00 88.06 114 VAL A C 1
ATOM 898 O O . VAL A 1 114 ? -0.455 3.755 -11.156 1.00 88.06 114 VAL A O 1
ATOM 901 N N . ASP A 1 115 ? 1.402 4.551 -10.177 1.00 86.75 115 ASP A N 1
ATOM 902 C CA . ASP A 1 115 ? 1.057 4.073 -8.834 1.00 86.75 115 ASP A CA 1
ATOM 903 C C . ASP A 1 115 ? -0.239 4.725 -8.322 1.00 86.75 115 ASP A C 1
ATOM 905 O O . ASP A 1 115 ? -1.084 4.023 -7.770 1.00 86.75 115 ASP A O 1
ATOM 909 N N . LEU A 1 116 ? -0.435 6.025 -8.579 1.00 86.12 116 LEU A N 1
ATOM 910 C CA . LEU A 1 116 ? -1.672 6.744 -8.241 1.00 86.12 116 LEU A CA 1
ATOM 911 C C . LEU A 1 116 ? -2.876 6.258 -9.056 1.00 86.12 116 LEU A C 1
ATOM 913 O O . LEU A 1 116 ? -3.976 6.130 -8.537 1.00 86.12 116 LEU A O 1
ATOM 917 N N . GLN A 1 117 ? -2.661 5.970 -10.337 1.00 84.06 117 GLN A N 1
ATOM 918 C CA . GLN A 1 117 ? -3.726 5.622 -11.279 1.00 84.06 117 GLN A CA 1
ATOM 919 C C . GLN A 1 117 ? -4.032 4.113 -11.335 1.00 84.06 117 GLN A C 1
ATOM 921 O O . GLN A 1 117 ? -4.969 3.675 -12.004 1.00 84.06 117 GLN A O 1
ATOM 926 N N . ARG A 1 118 ? -3.255 3.288 -10.620 1.00 84.06 118 ARG A N 1
ATOM 927 C CA . ARG A 1 118 ? -3.305 1.821 -10.695 1.00 84.06 118 ARG A CA 1
ATOM 928 C C . ARG A 1 118 ? -4.688 1.256 -10.387 1.00 84.06 118 ARG A C 1
ATOM 930 O O . ARG A 1 118 ? -5.132 0.369 -11.108 1.00 84.06 118 ARG A O 1
ATOM 937 N N . ALA A 1 119 ? -5.328 1.708 -9.309 1.00 81.88 119 ALA A N 1
ATOM 938 C CA . ALA A 1 119 ? -6.625 1.172 -8.896 1.00 81.88 119 ALA A CA 1
ATOM 939 C C . ALA A 1 119 ? -7.683 1.412 -9.985 1.00 81.88 119 ALA A C 1
ATOM 941 O O . ALA A 1 119 ? -8.361 0.473 -10.404 1.00 81.88 119 ALA A O 1
ATOM 942 N N . HIS A 1 120 ? -7.729 2.634 -10.521 1.00 82.06 120 HIS A N 1
ATOM 943 C CA . HIS A 1 120 ? -8.618 3.008 -11.616 1.00 82.06 120 HIS A CA 1
ATOM 944 C C . HIS A 1 120 ? -8.341 2.183 -12.888 1.00 82.06 120 HIS A C 1
ATOM 946 O O . HIS A 1 120 ? -9.253 1.591 -13.460 1.00 82.06 120 HIS A O 1
ATOM 952 N N . TRP A 1 121 ? -7.073 2.027 -13.287 1.00 86.88 121 TRP A N 1
ATOM 953 C CA . TRP A 1 121 ? -6.692 1.270 -14.493 1.00 86.88 121 TRP A CA 1
ATOM 954 C C . TRP A 1 121 ? -6.923 -0.243 -14.389 1.00 86.88 121 TRP A C 1
ATOM 956 O O . TRP A 1 121 ? -6.978 -0.928 -15.407 1.00 86.88 121 TRP A O 1
ATOM 966 N N . LEU A 1 122 ? -7.006 -0.793 -13.174 1.00 82.19 122 LEU A N 1
ATOM 967 C CA . LEU A 1 122 ? -7.344 -2.204 -12.962 1.00 82.19 122 LEU A CA 1
ATOM 968 C C . LEU A 1 122 ? -8.856 -2.443 -13.005 1.00 82.19 122 LEU A C 1
ATOM 970 O O . LEU A 1 122 ? -9.282 -3.517 -13.429 1.00 82.19 122 LEU A O 1
ATOM 974 N N . LYS A 1 123 ? -9.652 -1.450 -12.593 1.00 81.62 123 LYS A N 1
ATOM 975 C CA . LYS A 1 123 ? -11.119 -1.485 -12.666 1.00 81.62 123 LYS A CA 1
ATOM 976 C C . LYS A 1 123 ? -11.629 -1.177 -14.082 1.00 81.62 123 LYS A C 1
ATOM 978 O O . LYS A 1 123 ? -12.604 -1.781 -14.525 1.00 81.62 123 LYS A O 1
ATOM 983 N N . HIS A 1 124 ? -10.947 -0.298 -14.820 1.00 80.94 124 HIS A N 1
ATOM 984 C CA . HIS A 1 124 ? -11.363 0.164 -16.147 1.00 80.94 124 HIS A CA 1
ATOM 985 C C . HIS A 1 124 ? -10.335 -0.164 -17.233 1.00 80.94 124 HIS A C 1
ATOM 987 O O . HIS A 1 124 ? -9.136 0.038 -17.075 1.00 80.94 124 HIS A O 1
ATOM 993 N N . ASN A 1 125 ? -10.811 -0.634 -18.389 1.00 85.44 125 ASN A N 1
ATOM 994 C CA . ASN A 1 125 ? -9.945 -0.953 -19.523 1.00 85.44 125 ASN A CA 1
ATOM 995 C C . ASN A 1 125 ? -9.551 0.313 -20.308 1.00 85.44 125 ASN A C 1
ATOM 997 O O . ASN A 1 125 ? -10.256 0.717 -21.237 1.00 85.44 125 ASN A O 1
ATOM 1001 N N . ILE A 1 126 ? -8.418 0.919 -19.943 1.00 89.56 126 ILE A N 1
ATOM 1002 C CA . ILE A 1 126 ? -7.895 2.144 -20.563 1.00 89.56 126 ILE A CA 1
ATOM 1003 C C . ILE A 1 126 ? -6.831 1.808 -21.616 1.00 89.56 126 ILE A C 1
ATOM 1005 O O . ILE A 1 126 ? -5.721 1.371 -21.300 1.00 89.56 126 ILE A O 1
ATOM 1009 N N . LYS A 1 127 ? -7.143 2.063 -22.891 1.00 91.88 127 LYS A N 1
ATOM 1010 C CA . LYS A 1 127 ? -6.275 1.725 -24.037 1.00 91.88 127 LYS A CA 1
ATOM 1011 C C . LYS A 1 127 ? -4.984 2.542 -24.059 1.00 91.88 127 LYS A C 1
ATOM 1013 O O . LYS A 1 127 ? -3.937 2.064 -24.486 1.00 91.88 127 LYS A O 1
ATOM 1018 N N . GLU A 1 128 ? -5.044 3.779 -23.592 1.00 91.88 128 GLU A N 1
ATOM 1019 C CA . GLU A 1 128 ? -3.912 4.694 -23.506 1.00 91.88 128 GLU A CA 1
ATOM 1020 C C . GLU A 1 128 ? -2.888 4.203 -22.477 1.00 91.88 128 GLU A C 1
ATOM 1022 O O . GLU A 1 128 ? -1.682 4.264 -22.724 1.00 91.88 128 GLU A O 1
ATOM 1027 N N . ALA A 1 129 ? -3.355 3.651 -21.354 1.00 90.56 129 ALA A N 1
ATOM 1028 C CA . ALA A 1 129 ? -2.498 3.034 -20.347 1.00 90.56 129 ALA A CA 1
ATOM 1029 C C . ALA A 1 129 ? -1.793 1.788 -20.908 1.00 90.56 129 ALA A C 1
ATOM 1031 O O . ALA A 1 129 ? -0.587 1.609 -20.710 1.00 90.56 129 ALA A O 1
ATOM 1032 N N . GLU A 1 130 ? -2.513 0.969 -21.683 1.00 89.19 130 GLU A N 1
ATOM 1033 C CA . GLU A 1 130 ? -1.935 -0.165 -22.411 1.00 89.19 130 GLU A CA 1
ATOM 1034 C C . GLU A 1 130 ? -0.870 0.293 -23.426 1.00 89.19 130 GLU A C 1
ATOM 1036 O O . GLU A 1 130 ? 0.206 -0.301 -23.521 1.00 89.19 130 GLU A O 1
ATOM 1041 N N . ALA A 1 131 ? -1.111 1.390 -24.148 1.00 92.69 131 ALA A N 1
ATOM 1042 C CA . ALA A 1 131 ? -0.134 1.960 -25.073 1.00 92.69 131 ALA A CA 1
ATOM 1043 C C . ALA A 1 131 ? 1.144 2.427 -24.353 1.00 92.69 131 ALA A C 1
ATOM 1045 O O . ALA A 1 131 ? 2.250 2.092 -24.786 1.00 92.69 131 ALA A O 1
ATOM 1046 N N . VAL A 1 132 ? 1.017 3.122 -23.214 1.00 92.56 132 VAL A N 1
ATOM 1047 C CA . VAL A 1 132 ? 2.167 3.501 -22.370 1.00 92.56 132 VAL A CA 1
ATOM 1048 C C . VAL A 1 132 ? 2.945 2.263 -21.917 1.00 92.56 132 VAL A C 1
ATOM 1050 O O . VAL A 1 132 ? 4.176 2.244 -22.018 1.00 92.56 132 VAL A O 1
ATOM 1053 N N . TYR A 1 133 ? 2.251 1.212 -21.471 1.00 89.75 133 TYR A N 1
ATOM 1054 C CA . TYR A 1 133 ? 2.880 -0.058 -21.104 1.00 89.75 133 TYR A CA 1
ATOM 1055 C C . TYR A 1 133 ? 3.666 -0.663 -22.275 1.00 89.75 133 TYR A C 1
ATOM 1057 O O . TYR A 1 133 ? 4.832 -1.032 -22.111 1.00 89.75 133 TYR A O 1
ATOM 1065 N N . ASN A 1 134 ? 3.067 -0.710 -23.466 1.00 91.25 134 ASN A N 1
ATOM 1066 C CA . ASN A 1 134 ? 3.694 -1.261 -24.666 1.00 91.25 134 ASN A CA 1
ATOM 1067 C C . ASN A 1 134 ? 4.958 -0.486 -25.068 1.00 91.25 134 ASN A C 1
ATOM 1069 O O . ASN A 1 134 ? 5.974 -1.111 -25.384 1.00 91.25 134 ASN A O 1
ATOM 1073 N N . TYR A 1 135 ? 4.950 0.848 -24.978 1.00 93.19 135 TYR A N 1
ATOM 1074 C CA . TYR A 1 135 ? 6.143 1.666 -25.218 1.00 93.19 135 TYR A CA 1
ATOM 1075 C C . TYR A 1 135 ? 7.258 1.362 -24.212 1.00 93.19 135 TYR A C 1
ATOM 1077 O O . TYR A 1 135 ? 8.396 1.096 -24.602 1.00 93.19 135 TYR A O 1
ATOM 1085 N N . VAL A 1 136 ? 6.945 1.320 -22.913 1.00 90.56 136 VAL A N 1
ATOM 1086 C CA . VAL A 1 136 ? 7.935 0.995 -21.871 1.00 90.56 136 VAL A CA 1
ATOM 1087 C C . VAL A 1 136 ? 8.494 -0.421 -22.059 1.00 90.56 136 VAL A C 1
ATOM 1089 O O . VAL A 1 136 ? 9.707 -0.630 -21.951 1.00 90.56 136 VAL A O 1
ATOM 1092 N N . ALA A 1 137 ? 7.638 -1.391 -22.389 1.00 81.56 137 ALA A N 1
ATOM 1093 C CA . ALA A 1 137 ? 8.029 -2.772 -22.651 1.00 81.56 137 ALA A CA 1
ATOM 1094 C C . ALA A 1 137 ? 8.922 -2.894 -23.896 1.00 81.56 137 ALA A C 1
ATOM 1096 O O . ALA A 1 137 ? 9.917 -3.624 -23.877 1.00 81.56 137 ALA A O 1
ATOM 1097 N N . GLN A 1 138 ? 8.620 -2.158 -24.967 1.00 85.94 138 GLN A N 1
ATOM 1098 C CA . GLN A 1 138 ? 9.437 -2.131 -26.177 1.00 85.94 138 GLN A CA 1
ATOM 1099 C C . GLN A 1 138 ? 10.832 -1.563 -25.900 1.00 85.94 138 GLN A C 1
ATOM 1101 O O . GLN A 1 138 ? 11.826 -2.171 -26.305 1.00 85.94 138 GLN A O 1
ATOM 1106 N N . ILE A 1 139 ? 10.921 -0.461 -25.150 1.00 86.31 139 ILE A N 1
ATOM 1107 C CA . ILE A 1 139 ? 12.203 0.118 -24.735 1.00 86.31 139 ILE A CA 1
ATOM 1108 C C . ILE A 1 139 ? 13.003 -0.898 -23.895 1.00 86.31 139 ILE A C 1
ATOM 1110 O O . ILE A 1 139 ? 14.195 -1.105 -24.132 1.00 86.31 139 ILE A O 1
ATOM 1114 N N . PHE A 1 140 ? 12.351 -1.599 -22.962 1.00 81.62 140 PHE A N 1
ATOM 1115 C CA . PHE A 1 140 ? 12.996 -2.645 -22.163 1.00 81.62 140 PHE A CA 1
ATOM 1116 C C . PHE A 1 140 ? 13.514 -3.811 -23.021 1.00 81.62 140 PHE A C 1
ATOM 1118 O O . PHE A 1 140 ? 14.637 -4.287 -22.828 1.00 81.62 140 PHE A O 1
ATOM 1125 N N . ASN A 1 141 ? 12.726 -4.248 -24.006 1.00 79.06 141 ASN A N 1
ATOM 1126 C CA . ASN A 1 141 ? 13.115 -5.299 -24.942 1.00 79.06 141 ASN A CA 1
ATOM 1127 C C . ASN A 1 141 ? 14.322 -4.889 -25.794 1.00 79.06 141 ASN A C 1
ATOM 1129 O O . ASN A 1 141 ? 15.245 -5.691 -25.955 1.00 79.06 141 ASN A O 1
ATOM 1133 N N . ILE A 1 142 ? 14.348 -3.650 -26.290 1.00 81.69 142 ILE A N 1
ATOM 1134 C CA . ILE A 1 142 ? 15.489 -3.069 -27.012 1.00 81.69 142 ILE A CA 1
ATOM 1135 C C . ILE A 1 142 ? 16.745 -3.100 -26.136 1.00 81.69 142 ILE A C 1
ATOM 1137 O O . ILE A 1 142 ? 17.785 -3.614 -26.552 1.00 81.69 142 ILE A O 1
ATOM 1141 N N . TRP A 1 143 ? 16.643 -2.655 -24.882 1.00 75.69 143 TRP A N 1
ATOM 1142 C CA . TRP A 1 143 ? 17.778 -2.674 -23.956 1.00 75.69 143 TRP A CA 1
ATOM 1143 C C . TRP A 1 143 ? 18.289 -4.071 -23.637 1.00 75.69 143 TRP A C 1
ATOM 1145 O O . TRP A 1 143 ? 19.494 -4.248 -23.483 1.00 75.69 143 TRP A O 1
ATOM 1155 N N . SER A 1 144 ? 17.410 -5.073 -23.565 1.00 74.50 144 SER A N 1
ATOM 1156 C CA . SER A 1 144 ? 17.836 -6.459 -23.334 1.00 74.50 144 SER A CA 1
ATOM 1157 C C . SER A 1 144 ? 18.685 -7.028 -24.480 1.00 74.50 144 SER A C 1
ATOM 1159 O O . SER A 1 144 ? 19.466 -7.954 -24.260 1.00 74.50 144 SER A O 1
ATOM 1161 N N . LYS A 1 145 ? 18.542 -6.473 -25.692 1.00 73.44 145 LYS A N 1
ATOM 1162 C CA . LYS A 1 145 ? 19.213 -6.932 -26.916 1.00 73.44 145 LYS A CA 1
ATOM 1163 C C . LYS A 1 145 ? 20.447 -6.101 -27.289 1.00 73.44 145 LYS A C 1
ATOM 1165 O O . LYS A 1 145 ? 21.339 -6.637 -27.945 1.00 73.44 145 LYS A O 1
ATOM 1170 N N . SER A 1 146 ? 20.512 -4.833 -26.879 1.00 72.56 146 SER A N 1
ATOM 1171 C CA . SER A 1 146 ? 21.617 -3.911 -27.187 1.00 72.56 146 SER A CA 1
ATOM 1172 C C . SER A 1 146 ? 22.952 -4.343 -26.551 1.00 72.56 146 SER A C 1
ATOM 1174 O O . SER A 1 146 ? 23.015 -4.699 -25.370 1.00 72.56 146 SER A O 1
ATOM 1176 N N . GLN A 1 147 ? 24.044 -4.302 -27.323 1.00 62.19 147 GLN A N 1
ATOM 1177 C CA . GLN A 1 147 ? 25.407 -4.549 -26.837 1.00 62.19 147 GLN A CA 1
ATOM 1178 C C . GLN A 1 147 ? 26.078 -3.260 -26.349 1.00 62.19 147 GLN A C 1
ATOM 1180 O O . GLN A 1 147 ? 26.749 -3.297 -25.316 1.00 62.19 147 GLN A O 1
ATOM 1185 N N . ALA A 1 148 ? 25.826 -2.123 -27.007 1.00 56.50 148 ALA A N 1
ATOM 1186 C CA . ALA A 1 148 ? 26.337 -0.805 -26.617 1.00 56.50 148 ALA A CA 1
ATOM 1187 C C . ALA A 1 148 ? 25.874 -0.388 -25.206 1.00 56.50 148 ALA A C 1
ATOM 1189 O O . ALA A 1 148 ? 26.619 0.221 -24.436 1.00 56.50 148 ALA A O 1
ATOM 1190 N N . HIS A 1 149 ? 24.671 -0.802 -24.794 1.00 48.00 149 HIS A N 1
ATOM 1191 C CA . HIS A 1 149 ? 24.180 -0.573 -23.434 1.00 48.00 149 HIS A CA 1
ATOM 1192 C C . HIS A 1 149 ? 24.888 -1.415 -22.350 1.00 48.00 149 HIS A C 1
ATOM 1194 O O . HIS A 1 149 ? 24.913 -1.025 -21.183 1.00 48.00 149 HIS A O 1
ATOM 1200 N N . ASN A 1 150 ? 25.494 -2.557 -22.700 1.00 46.31 150 ASN A N 1
ATOM 1201 C CA . ASN A 1 150 ? 26.231 -3.397 -21.744 1.00 46.31 150 ASN A CA 1
ATOM 1202 C C . ASN A 1 150 ? 27.616 -2.831 -21.376 1.00 46.31 150 ASN A C 1
ATOM 1204 O O . ASN A 1 150 ? 28.307 -3.408 -20.524 1.00 46.31 150 ASN A O 1
ATOM 1208 N N . ALA A 1 151 ? 28.005 -1.693 -21.962 1.00 52.31 151 ALA A N 1
ATOM 1209 C CA . ALA A 1 151 ? 29.168 -0.923 -21.552 1.00 52.31 151 ALA A CA 1
ATOM 1210 C C . ALA A 1 151 ? 29.075 -0.511 -20.065 1.00 52.31 151 ALA A C 1
ATOM 1212 O O . ALA A 1 151 ? 28.010 -0.210 -19.521 1.00 52.31 151 ALA A O 1
ATOM 1213 N N . ARG A 1 152 ? 30.217 -0.520 -19.364 1.00 43.66 152 ARG A N 1
ATOM 1214 C CA . ARG A 1 152 ? 30.293 -0.313 -17.902 1.00 43.66 152 ARG A CA 1
ATOM 1215 C C . ARG A 1 152 ? 29.572 0.952 -17.375 1.00 43.66 152 ARG A C 1
ATOM 1217 O O . ARG A 1 152 ? 28.875 0.808 -16.371 1.00 43.66 152 ARG A O 1
ATOM 1224 N N . PRO A 1 153 ? 29.685 2.155 -17.976 1.00 51.09 153 PRO A N 1
ATOM 1225 C CA . PRO A 1 153 ? 29.113 3.370 -17.379 1.00 51.09 153 PRO A CA 1
ATOM 1226 C C . PRO A 1 153 ? 27.575 3.440 -17.449 1.00 51.09 153 PRO A C 1
ATOM 1228 O O . PRO A 1 153 ? 26.932 3.806 -16.463 1.00 51.09 153 PRO A O 1
ATOM 1231 N N . THR A 1 154 ? 26.964 3.003 -18.552 1.00 48.16 154 THR A N 1
ATOM 1232 C CA . THR A 1 154 ? 25.500 2.943 -18.746 1.00 48.16 154 THR A CA 1
ATOM 1233 C C . THR A 1 154 ? 24.850 1.842 -17.900 1.00 48.16 154 THR A C 1
ATOM 1235 O O . THR A 1 154 ? 23.783 2.048 -17.311 1.00 48.16 154 THR A O 1
ATOM 1238 N N . ARG A 1 155 ? 25.539 0.705 -17.726 1.00 49.59 155 ARG A N 1
ATOM 1239 C CA . ARG A 1 155 ? 25.128 -0.388 -16.828 1.00 49.59 155 ARG A CA 1
ATOM 1240 C C . ARG A 1 155 ? 25.098 0.023 -15.349 1.00 49.59 155 ARG A C 1
ATOM 1242 O O . ARG A 1 155 ? 24.181 -0.387 -14.631 1.00 49.59 155 ARG A O 1
ATOM 1249 N N . ILE A 1 156 ? 26.070 0.822 -14.892 1.00 51.94 156 ILE A N 1
ATOM 1250 C CA . ILE A 1 156 ? 26.170 1.297 -13.49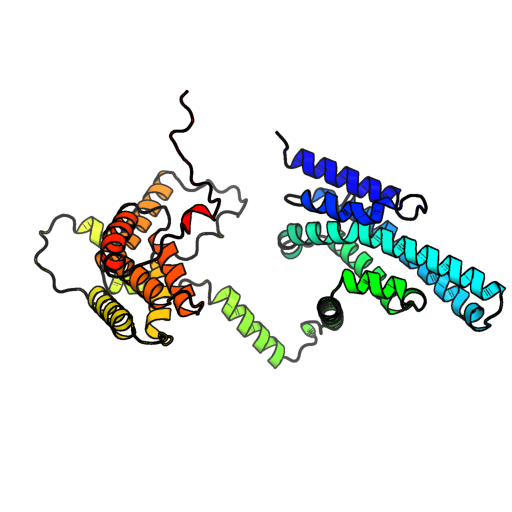8 1.00 51.94 156 ILE A CA 1
ATOM 1251 C C . ILE A 1 156 ? 25.045 2.278 -13.166 1.00 51.94 156 ILE A C 1
ATOM 1253 O O . ILE A 1 156 ? 24.420 2.138 -12.115 1.00 51.94 156 ILE A O 1
ATOM 1257 N N . ALA A 1 157 ? 24.739 3.227 -14.058 1.00 51.84 157 ALA A N 1
ATOM 1258 C CA . ALA A 1 157 ? 23.605 4.129 -13.872 1.00 51.84 157 ALA A CA 1
ATOM 1259 C C . ALA A 1 157 ? 22.315 3.315 -13.651 1.00 51.84 157 ALA A C 1
ATOM 1261 O O . ALA A 1 157 ? 21.627 3.487 -12.647 1.00 51.84 157 ALA A O 1
ATOM 1262 N N . TRP A 1 158 ? 22.030 2.330 -14.511 1.00 47.00 158 TRP A N 1
ATOM 1263 C CA . TRP A 1 158 ? 20.805 1.521 -14.423 1.00 47.00 158 TRP A CA 1
ATOM 1264 C C . TRP A 1 158 ? 20.744 0.553 -13.248 1.00 47.00 158 TRP A C 1
ATOM 1266 O O . TRP A 1 158 ? 19.653 0.148 -12.846 1.00 47.00 158 TRP A O 1
ATOM 1276 N N . GLN A 1 159 ? 21.887 0.116 -12.723 1.00 49.62 159 GLN A N 1
ATOM 1277 C CA . GLN A 1 159 ? 21.938 -0.614 -11.454 1.00 49.62 159 GLN A CA 1
ATOM 1278 C C . GLN A 1 159 ? 21.551 0.278 -10.265 1.00 49.62 159 GLN A C 1
ATOM 1280 O O . GLN A 1 159 ? 21.074 -0.254 -9.265 1.00 49.62 159 GLN A O 1
ATOM 1285 N N . LYS A 1 160 ? 21.691 1.609 -10.384 1.00 54.34 160 LYS A N 1
ATOM 1286 C CA . LYS A 1 160 ? 21.175 2.562 -9.392 1.00 54.34 160 LYS A CA 1
ATOM 1287 C C . LYS A 1 160 ? 19.653 2.764 -9.493 1.00 54.34 160 LYS A C 1
ATOM 1289 O O . LYS A 1 160 ? 19.031 2.944 -8.456 1.00 54.34 160 LYS A O 1
ATOM 1294 N N . LEU A 1 161 ? 19.039 2.684 -10.684 1.00 46.81 161 LEU A N 1
ATOM 1295 C CA . LEU A 1 161 ? 17.572 2.805 -10.847 1.00 46.81 161 LEU A CA 1
ATOM 1296 C C . LEU A 1 161 ? 16.788 1.543 -10.478 1.00 46.81 161 LEU A C 1
ATOM 1298 O O . LEU A 1 161 ? 15.833 1.599 -9.705 1.00 46.81 161 LEU A O 1
ATOM 1302 N N . LEU A 1 162 ? 17.162 0.393 -11.041 1.00 46.28 162 LEU A N 1
ATOM 1303 C CA . LEU A 1 162 ? 16.614 -0.887 -10.613 1.00 46.28 162 LEU A CA 1
ATOM 1304 C C . LEU A 1 162 ? 17.709 -1.620 -9.863 1.00 46.28 162 LEU A C 1
ATOM 1306 O O . LEU A 1 162 ? 18.675 -2.094 -10.472 1.00 46.28 162 LEU A O 1
ATOM 1310 N N . SER A 1 163 ? 17.503 -1.777 -8.554 1.00 54.91 163 SER A N 1
ATOM 1311 C CA . SER A 1 163 ? 18.272 -2.746 -7.785 1.00 54.91 163 SER A CA 1
ATOM 1312 C C . SER A 1 163 ? 18.257 -4.088 -8.523 1.00 54.91 163 SER A C 1
ATOM 1314 O O . SER A 1 163 ? 17.297 -4.441 -9.219 1.00 54.91 163 SER A O 1
ATOM 1316 N N . THR A 1 164 ? 19.334 -4.854 -8.401 1.00 53.22 164 THR A N 1
ATOM 1317 C CA . THR A 1 164 ? 19.435 -6.204 -8.978 1.00 53.22 164 THR A CA 1
ATOM 1318 C C . THR A 1 164 ? 18.221 -7.074 -8.632 1.00 53.22 164 THR A C 1
ATOM 1320 O O . THR A 1 164 ? 17.774 -7.857 -9.472 1.00 53.22 164 THR A O 1
ATOM 1323 N N . SER A 1 165 ? 17.624 -6.868 -7.456 1.00 50.81 165 SER A N 1
ATOM 1324 C CA . SER A 1 165 ? 16.361 -7.480 -7.036 1.00 50.81 165 SER A CA 1
ATOM 1325 C C . SER A 1 165 ? 15.163 -7.017 -7.875 1.00 50.81 165 SER A C 1
ATOM 1327 O O . SER A 1 165 ? 14.427 -7.858 -8.387 1.00 50.81 165 SER A O 1
ATOM 1329 N N . LYS A 1 166 ? 14.998 -5.707 -8.109 1.00 52.44 166 LYS A N 1
ATOM 1330 C CA . LYS A 1 166 ? 13.916 -5.162 -8.952 1.00 52.44 166 LYS A CA 1
ATOM 1331 C C . LYS A 1 166 ? 14.015 -5.642 -10.406 1.00 52.44 166 LYS A C 1
ATOM 1333 O O . LYS A 1 166 ? 12.999 -5.991 -10.998 1.00 52.44 166 LYS A O 1
ATOM 1338 N N . LYS A 1 167 ? 15.231 -5.752 -10.968 1.00 53.84 167 LYS A N 1
ATOM 1339 C CA . LYS A 1 167 ? 15.440 -6.315 -12.324 1.00 53.84 167 LYS A CA 1
ATOM 1340 C C . LYS A 1 167 ? 15.023 -7.783 -12.406 1.00 53.84 167 LYS A C 1
ATOM 1342 O O . LYS A 1 167 ? 14.417 -8.198 -13.388 1.00 53.84 167 LYS A O 1
ATOM 1347 N N . ARG A 1 168 ? 15.340 -8.569 -11.372 1.00 59.56 168 ARG A N 1
ATOM 1348 C CA . ARG A 1 168 ? 14.975 -9.990 -11.294 1.00 59.56 168 ARG A CA 1
ATOM 1349 C C . ARG A 1 168 ? 13.457 -10.177 -11.237 1.00 59.56 168 ARG A C 1
ATOM 1351 O O . ARG A 1 168 ? 12.942 -11.049 -11.926 1.00 59.56 168 ARG A O 1
ATOM 1358 N N . ILE A 1 169 ? 12.758 -9.336 -10.476 1.00 53.41 169 ILE A N 1
ATOM 1359 C CA . ILE A 1 169 ? 11.291 -9.349 -10.395 1.00 53.41 169 ILE A CA 1
ATOM 1360 C C . ILE A 1 169 ? 10.678 -8.985 -11.752 1.00 53.41 169 ILE A C 1
ATOM 1362 O O . ILE A 1 169 ? 9.870 -9.750 -12.260 1.00 53.41 169 ILE A O 1
ATOM 1366 N N . ALA A 1 170 ? 11.129 -7.902 -12.397 1.00 52.91 170 ALA A N 1
ATOM 1367 C CA . ALA A 1 170 ? 10.621 -7.492 -13.711 1.00 52.91 170 ALA A CA 1
ATOM 1368 C C . ALA A 1 170 ? 10.789 -8.586 -14.785 1.00 52.91 170 ALA A C 1
ATOM 1370 O O . ALA A 1 170 ? 9.854 -8.887 -15.524 1.00 52.91 170 ALA A O 1
ATOM 1371 N N . ILE A 1 171 ? 11.955 -9.244 -14.832 1.00 60.44 171 ILE A N 1
ATOM 1372 C CA . ILE A 1 171 ? 12.200 -10.372 -15.747 1.00 60.44 171 ILE A CA 1
ATOM 1373 C C . ILE A 1 171 ? 11.303 -11.573 -15.407 1.00 60.44 171 ILE A C 1
ATOM 1375 O O . ILE A 1 171 ? 10.820 -12.243 -16.318 1.00 60.44 171 ILE A O 1
ATOM 1379 N N . ASN A 1 172 ? 11.054 -11.848 -14.124 1.00 53.06 172 ASN A N 1
ATOM 1380 C CA . ASN A 1 172 ? 10.135 -12.909 -13.708 1.00 53.06 172 ASN A CA 1
ATOM 1381 C C . ASN A 1 172 ? 8.678 -12.595 -14.082 1.00 53.06 172 ASN A C 1
ATOM 1383 O O . ASN A 1 172 ? 7.967 -13.509 -14.488 1.00 53.06 172 ASN A O 1
ATOM 1387 N N . CYS A 1 173 ? 8.251 -11.330 -14.019 1.00 59.19 173 CYS A N 1
ATOM 1388 C CA . CYS A 1 173 ? 6.925 -10.907 -14.473 1.00 59.19 173 CYS A CA 1
ATOM 1389 C C . CYS A 1 173 ? 6.766 -11.080 -15.990 1.00 59.19 173 CYS A C 1
ATOM 1391 O O . CYS A 1 173 ? 5.761 -11.617 -16.442 1.00 59.19 173 CYS A O 1
ATOM 1393 N N . LEU A 1 174 ? 7.782 -10.718 -16.781 1.00 55.25 174 LEU A N 1
ATOM 1394 C CA . LEU A 1 174 ? 7.772 -10.903 -18.241 1.00 55.25 174 LEU A CA 1
ATOM 1395 C C . LEU A 1 174 ? 7.819 -12.379 -18.667 1.00 55.25 174 LEU A C 1
ATOM 1397 O O . LEU A 1 174 ? 7.345 -12.734 -19.740 1.00 55.25 174 LEU A O 1
ATOM 1401 N N . ARG A 1 175 ? 8.400 -13.248 -17.832 1.00 69.00 175 ARG A N 1
ATOM 1402 C CA . ARG A 1 175 ? 8.414 -14.709 -18.023 1.00 69.00 175 ARG A CA 1
ATOM 1403 C C . ARG A 1 175 ? 7.246 -15.413 -17.334 1.00 69.00 175 ARG A C 1
ATOM 1405 O O . ARG A 1 175 ? 7.241 -16.644 -17.275 1.00 69.00 175 ARG A O 1
ATOM 1412 N N . SER A 1 176 ? 6.302 -14.664 -16.765 1.00 73.56 176 SER A N 1
ATOM 1413 C CA . SER A 1 176 ? 5.170 -15.267 -16.075 1.00 73.56 176 SER A CA 1
ATOM 1414 C C . SER A 1 176 ? 4.313 -16.045 -17.072 1.00 73.56 176 SER A C 1
ATOM 1416 O O . SER A 1 176 ? 4.098 -15.639 -18.214 1.00 73.56 176 SER A O 1
ATOM 1418 N N . VAL A 1 177 ? 3.886 -17.233 -16.652 1.00 76.81 177 VAL A N 1
ATOM 1419 C CA . VAL A 1 177 ? 3.015 -18.080 -17.464 1.00 76.81 177 VAL A CA 1
ATOM 1420 C C . VAL A 1 177 ? 1.599 -17.517 -17.338 1.00 76.81 177 VAL A C 1
ATOM 1422 O O . VAL A 1 177 ? 1.130 -17.380 -16.205 1.00 76.81 177 VAL A O 1
ATOM 1425 N N . PRO A 1 178 ? 0.910 -17.200 -18.449 1.00 78.31 178 PRO A N 1
ATOM 1426 C CA . PRO A 1 178 ? -0.448 -16.681 -18.380 1.00 78.31 178 PRO A CA 1
ATOM 1427 C C . PRO A 1 178 ? -1.388 -17.725 -17.769 1.00 78.31 178 PRO A C 1
ATOM 1429 O O . PRO A 1 178 ? -1.162 -18.930 -17.909 1.00 78.31 178 PRO A O 1
ATOM 1432 N N . LEU A 1 179 ? -2.454 -17.267 -17.106 1.00 77.12 179 LEU A N 1
ATOM 1433 C CA . LEU A 1 179 ? -3.335 -18.112 -16.289 1.00 77.12 179 LEU A CA 1
ATOM 1434 C C . LEU A 1 179 ? -3.870 -19.338 -17.053 1.00 77.12 179 LEU A C 1
ATOM 1436 O O . LEU A 1 179 ? -3.870 -20.446 -16.518 1.00 77.12 179 LEU A O 1
ATOM 1440 N N . TYR A 1 180 ? -4.235 -19.164 -18.327 1.00 83.94 180 TYR A N 1
ATOM 1441 C CA . TYR A 1 180 ? -4.762 -20.233 -19.185 1.00 83.94 180 TYR A CA 1
ATOM 1442 C C . TYR A 1 180 ? -3.745 -21.345 -19.507 1.00 83.94 180 TYR A C 1
ATOM 1444 O O . TYR A 1 180 ? -4.143 -22.448 -19.872 1.00 83.94 180 TYR A O 1
ATOM 1452 N N . ASN A 1 181 ? -2.444 -21.085 -19.344 1.00 85.56 181 ASN A N 1
ATOM 1453 C CA . ASN A 1 181 ? -1.368 -22.059 -19.554 1.00 85.56 181 ASN A CA 1
ATOM 1454 C C . ASN A 1 181 ? -0.882 -22.713 -18.247 1.00 85.56 181 ASN A C 1
ATOM 1456 O O . ASN A 1 181 ? 0.051 -23.523 -18.269 1.00 85.56 181 ASN A O 1
ATOM 1460 N N . LEU A 1 182 ? -1.478 -22.387 -17.094 1.00 86.69 182 LEU A N 1
ATOM 1461 C CA . LEU A 1 182 ? -1.143 -23.046 -15.834 1.00 86.69 182 LEU A CA 1
ATOM 1462 C C . LEU A 1 182 ? -1.741 -24.455 -15.763 1.00 86.69 182 LEU A C 1
ATOM 1464 O O . LEU A 1 182 ? -2.841 -24.736 -16.233 1.00 86.69 182 LEU A O 1
ATOM 1468 N N . ARG A 1 183 ? -1.027 -25.367 -15.091 1.00 92.00 183 ARG A N 1
ATOM 1469 C CA . ARG A 1 183 ? -1.588 -26.679 -14.745 1.00 92.00 183 ARG A CA 1
ATOM 1470 C C . ARG A 1 183 ? -2.779 -26.482 -13.806 1.00 92.00 183 ARG A C 1
ATOM 1472 O O . ARG A 1 183 ? -2.661 -25.749 -12.826 1.00 92.00 183 ARG A O 1
ATOM 1479 N N . ARG A 1 184 ? -3.875 -27.211 -14.048 1.00 89.69 184 ARG A N 1
ATOM 1480 C CA . ARG A 1 184 ? -5.143 -27.091 -13.301 1.00 89.69 184 ARG A CA 1
ATOM 1481 C C . ARG A 1 184 ? -4.967 -27.057 -11.777 1.00 89.69 184 ARG A C 1
ATOM 1483 O O . ARG A 1 184 ? -5.492 -26.161 -11.138 1.00 89.69 184 ARG A O 1
ATOM 1490 N N . HIS A 1 185 ? -4.186 -27.971 -11.197 1.00 93.19 185 HIS A N 1
ATOM 1491 C CA . HIS A 1 185 ? -3.957 -28.005 -9.742 1.00 93.19 185 HIS A CA 1
ATOM 1492 C C . HIS A 1 185 ? -3.272 -26.738 -9.206 1.00 93.19 185 HIS A C 1
ATOM 1494 O O . HIS A 1 185 ? -3.575 -26.289 -8.110 1.00 93.19 185 HIS A O 1
ATOM 1500 N N . ARG A 1 186 ? -2.364 -26.132 -9.983 1.00 90.56 186 ARG A N 1
ATOM 1501 C CA . ARG A 1 186 ? -1.671 -24.905 -9.580 1.00 90.56 186 ARG A CA 1
ATOM 1502 C C . ARG A 1 186 ? -2.610 -23.706 -9.645 1.00 90.56 186 ARG A C 1
ATOM 1504 O O . ARG A 1 186 ? -2.575 -22.881 -8.743 1.00 90.56 186 ARG A O 1
ATOM 1511 N N . ALA A 1 187 ? -3.448 -23.642 -10.680 1.00 89.12 187 ALA A N 1
ATOM 1512 C CA . ALA A 1 187 ? -4.488 -22.625 -10.783 1.00 89.12 187 ALA A CA 1
ATOM 1513 C C . ALA A 1 187 ? -5.490 -22.728 -9.620 1.00 89.12 187 ALA A C 1
ATOM 1515 O O . ALA A 1 187 ? -5.802 -21.712 -9.017 1.00 89.12 187 ALA A O 1
ATOM 1516 N N . ILE A 1 188 ? -5.911 -23.945 -9.247 1.00 91.25 188 ILE A N 1
ATOM 1517 C CA . ILE A 1 188 ? -6.802 -24.179 -8.096 1.00 91.25 188 ILE A CA 1
ATOM 1518 C C . ILE A 1 188 ? -6.162 -23.708 -6.786 1.00 91.25 188 ILE A C 1
ATOM 1520 O O . ILE A 1 188 ? -6.818 -23.023 -6.015 1.00 91.25 188 ILE A O 1
ATOM 1524 N N . ASN A 1 189 ? -4.887 -24.019 -6.536 1.00 92.81 189 ASN A N 1
ATOM 1525 C CA . ASN A 1 189 ? -4.224 -23.585 -5.301 1.00 92.81 189 ASN A CA 1
ATOM 1526 C C . ASN A 1 189 ? -4.117 -22.054 -5.204 1.00 92.81 189 ASN A C 1
ATOM 1528 O O . ASN A 1 189 ? -4.351 -21.501 -4.136 1.00 92.81 189 ASN A O 1
ATOM 1532 N N . ILE A 1 190 ? -3.791 -21.380 -6.315 1.00 89.38 190 ILE A N 1
ATOM 1533 C CA . ILE A 1 190 ? -3.764 -19.909 -6.379 1.00 89.38 190 ILE A CA 1
ATOM 1534 C C . ILE A 1 190 ? -5.170 -19.351 -6.141 1.00 89.38 190 ILE A C 1
ATOM 1536 O O . ILE A 1 190 ? -5.335 -18.430 -5.351 1.00 89.38 190 ILE A O 1
ATOM 1540 N N . PHE A 1 191 ? -6.181 -19.936 -6.787 1.00 91.00 191 PHE A N 1
ATOM 1541 C CA . PHE A 1 191 ? -7.573 -19.533 -6.619 1.00 91.00 191 PHE A CA 1
ATOM 1542 C C . PHE A 1 191 ? -8.035 -19.668 -5.166 1.00 91.00 191 PHE A C 1
ATOM 1544 O O . PHE A 1 191 ? -8.597 -18.724 -4.637 1.00 91.00 191 PHE A O 1
ATOM 1551 N N . LEU A 1 192 ? -7.765 -20.797 -4.503 1.00 92.25 192 LEU A N 1
ATOM 1552 C CA . LEU A 1 192 ? -8.163 -21.013 -3.109 1.00 92.25 192 LEU A CA 1
ATOM 1553 C C . LEU A 1 192 ? -7.490 -20.029 -2.149 1.00 92.25 192 LEU A C 1
ATOM 1555 O O . LEU A 1 192 ? -8.129 -19.589 -1.201 1.00 92.25 192 LEU A O 1
ATOM 1559 N N . GLN A 1 193 ? -6.224 -19.677 -2.392 1.00 90.25 193 GLN A N 1
ATOM 1560 C CA . GLN A 1 193 ? -5.529 -18.675 -1.588 1.00 90.25 193 GLN A CA 1
ATOM 1561 C C . GLN A 1 193 ? -6.169 -17.291 -1.754 1.00 90.25 193 GLN A C 1
ATOM 1563 O O . GLN A 1 193 ? -6.526 -16.674 -0.759 1.00 90.25 193 GLN A O 1
ATOM 1568 N N . ILE A 1 194 ? -6.366 -16.844 -2.998 1.00 88.56 194 ILE A N 1
ATOM 1569 C CA . ILE A 1 194 ? -6.978 -15.540 -3.291 1.00 88.56 194 ILE A CA 1
ATOM 1570 C C . ILE A 1 194 ? -8.418 -15.495 -2.777 1.00 88.56 194 ILE A C 1
ATOM 1572 O O . ILE A 1 194 ? -8.827 -14.505 -2.195 1.00 88.56 194 ILE A O 1
ATOM 1576 N N . PHE A 1 195 ? -9.183 -16.571 -2.956 1.00 87.88 195 PHE A N 1
ATOM 1577 C CA . PHE A 1 195 ? -10.549 -16.662 -2.452 1.00 87.88 195 PHE A CA 1
ATOM 1578 C C . PHE A 1 195 ? -10.584 -16.579 -0.925 1.00 87.88 195 PHE A C 1
ATOM 1580 O O . PHE A 1 195 ? -11.418 -15.880 -0.367 1.00 87.88 195 PHE A O 1
ATOM 1587 N N . LYS A 1 196 ? -9.647 -17.233 -0.233 1.00 86.44 196 LYS A N 1
ATOM 1588 C CA . LYS A 1 196 ? -9.542 -17.100 1.218 1.00 86.44 196 LYS A CA 1
ATOM 1589 C C . LYS A 1 196 ? -9.232 -15.654 1.629 1.00 86.44 196 LYS A C 1
ATOM 1591 O O . LYS A 1 196 ? -9.962 -15.116 2.446 1.00 86.44 196 LYS A O 1
ATOM 1596 N N . GLU A 1 197 ? -8.185 -15.056 1.067 1.00 79.94 197 GLU A N 1
ATOM 1597 C CA . GLU A 1 197 ? -7.708 -13.715 1.448 1.00 79.94 197 GLU A CA 1
ATOM 1598 C C . GLU A 1 197 ? -8.699 -12.603 1.066 1.00 79.94 197 GLU A C 1
ATOM 1600 O O . GLU A 1 197 ? -8.889 -11.677 1.836 1.00 79.94 197 GLU A O 1
ATOM 1605 N N . MET A 1 198 ? -9.352 -12.693 -0.098 1.00 77.06 198 MET A N 1
ATOM 1606 C CA . MET A 1 198 ? -10.249 -11.637 -0.588 1.00 77.06 198 MET A CA 1
ATOM 1607 C C . MET A 1 198 ? -11.718 -11.825 -0.211 1.00 77.06 198 MET A C 1
ATOM 1609 O O . MET A 1 198 ? -12.448 -10.851 -0.191 1.00 77.06 198 MET A O 1
ATOM 1613 N N . TRP A 1 199 ? -12.193 -13.059 -0.015 1.00 78.25 199 TRP A N 1
ATOM 1614 C CA . TRP A 1 199 ? -13.621 -13.303 0.241 1.00 78.25 199 TRP A CA 1
ATOM 1615 C C . TRP A 1 199 ? -13.889 -13.799 1.655 1.00 78.25 199 TRP A C 1
ATOM 1617 O O . TRP A 1 199 ? -14.879 -13.398 2.249 1.00 78.25 199 TRP A O 1
ATOM 1627 N N . LEU A 1 200 ? -13.038 -14.673 2.203 1.00 79.00 200 LEU A N 1
ATOM 1628 C CA . LEU A 1 200 ? -13.297 -15.273 3.519 1.00 79.00 200 LEU A CA 1
ATOM 1629 C C . LEU A 1 200 ? -12.720 -14.463 4.687 1.00 79.00 200 LEU A C 1
ATOM 1631 O O . LEU A 1 200 ? -13.202 -14.612 5.805 1.00 79.00 200 LEU A O 1
ATOM 1635 N N . GLU A 1 201 ? -11.670 -13.664 4.475 1.00 71.31 201 GLU A N 1
ATOM 1636 C CA . GLU A 1 201 ? -11.075 -12.841 5.543 1.00 71.31 201 GLU A CA 1
ATOM 1637 C C . GLU A 1 201 ? -11.870 -11.554 5.824 1.00 71.31 201 GLU A C 1
ATOM 1639 O O . GLU A 1 201 ? -11.872 -11.099 6.970 1.00 71.31 201 GLU A O 1
ATOM 1644 N N . GLU A 1 202 ? -12.567 -11.018 4.816 1.00 64.94 202 GLU A N 1
ATOM 1645 C CA . GLU A 1 202 ? -13.433 -9.830 4.916 1.00 64.94 202 GLU A CA 1
ATOM 1646 C C . GLU A 1 202 ? -14.869 -10.169 5.357 1.00 64.94 202 GLU A C 1
ATOM 1648 O O . GLU A 1 202 ? -15.584 -9.310 5.864 1.00 64.94 202 GLU A O 1
ATOM 1653 N N . GLU A 1 203 ? -15.299 -11.430 5.231 1.00 69.12 203 GLU A N 1
ATOM 1654 C CA . GLU A 1 203 ? -16.638 -11.846 5.652 1.00 69.12 203 GLU A CA 1
ATOM 1655 C C . GLU A 1 203 ? -16.793 -11.744 7.182 1.00 69.12 203 GLU A C 1
ATOM 1657 O O . GLU A 1 203 ? -16.006 -12.297 7.961 1.00 69.12 203 GLU A O 1
ATOM 1662 N N . ASN A 1 204 ? -17.842 -11.050 7.636 1.00 68.62 204 ASN A N 1
ATOM 1663 C CA . ASN A 1 204 ? -18.199 -11.008 9.050 1.00 68.62 204 ASN A CA 1
ATOM 1664 C C . ASN A 1 204 ? -18.610 -12.419 9.500 1.00 68.62 204 ASN A C 1
ATOM 1666 O O . ASN A 1 204 ? -19.703 -12.901 9.210 1.00 68.62 204 ASN A O 1
ATOM 1670 N N . THR A 1 205 ? -17.723 -13.089 10.237 1.00 70.31 205 THR A N 1
ATOM 1671 C CA . THR A 1 205 ? -17.935 -14.470 10.706 1.00 70.31 205 THR A CA 1
ATOM 1672 C C . THR A 1 205 ? -18.830 -14.551 11.949 1.00 70.31 205 THR A C 1
ATOM 1674 O O . THR A 1 205 ? -18.944 -15.612 12.563 1.00 70.31 205 THR A O 1
ATOM 1677 N N . GLY A 1 206 ? -19.482 -13.447 12.332 1.00 75.69 206 GLY A N 1
ATOM 1678 C CA . GLY A 1 206 ? -20.369 -13.375 13.490 1.00 75.69 206 GLY A CA 1
ATOM 1679 C C . GLY A 1 206 ? -19.630 -13.099 14.799 1.00 75.69 206 GLY A C 1
ATOM 1680 O O . GLY A 1 206 ? -20.086 -13.520 15.866 1.00 75.69 206 GLY A O 1
ATOM 1681 N N . GLN A 1 207 ? -18.492 -12.394 14.750 1.00 81.38 207 GLN A N 1
ATOM 1682 C CA . GLN A 1 207 ? -17.738 -12.014 15.951 1.00 81.38 207 GLN A CA 1
ATOM 1683 C C . GLN A 1 207 ? -18.600 -11.180 16.911 1.00 81.38 207 GLN A C 1
ATOM 1685 O O . GLN A 1 207 ? -18.561 -11.401 18.121 1.00 81.38 207 GLN A O 1
ATOM 1690 N N . GLU A 1 208 ? -19.428 -10.276 16.378 1.00 78.44 208 GLU A N 1
ATOM 1691 C CA . GLU A 1 208 ? -20.382 -9.482 17.163 1.00 78.44 208 GLU A CA 1
ATOM 1692 C C . GLU A 1 208 ? -21.401 -10.366 17.890 1.00 78.44 208 GLU A C 1
ATOM 1694 O O . GLU A 1 208 ? -21.592 -10.222 19.100 1.00 78.44 208 GLU A O 1
ATOM 1699 N N . GLN A 1 209 ? -21.973 -11.347 17.184 1.00 83.44 209 GLN A N 1
ATOM 1700 C CA . GLN A 1 209 ? -22.980 -12.257 17.728 1.00 83.44 209 GLN A CA 1
ATOM 1701 C C . GLN A 1 209 ? -22.412 -13.154 18.838 1.00 83.44 209 GLN A C 1
ATOM 1703 O O . GLN A 1 209 ? -23.098 -13.459 19.815 1.00 83.44 209 GLN A O 1
ATOM 1708 N N . LEU A 1 210 ? -21.143 -13.563 18.733 1.00 87.06 210 LEU A N 1
ATOM 1709 C CA . LEU A 1 210 ? -20.469 -14.292 19.808 1.00 87.06 210 LEU A CA 1
ATOM 1710 C C . LEU A 1 210 ? -20.380 -13.446 21.085 1.00 87.06 210 LEU A C 1
ATOM 1712 O O . LEU A 1 210 ? -20.699 -13.942 22.166 1.00 87.06 210 LEU A O 1
ATOM 1716 N N . ILE A 1 211 ? -19.962 -12.182 20.972 1.00 88.62 211 ILE A N 1
ATOM 1717 C CA . ILE A 1 211 ? -19.843 -11.293 22.134 1.00 88.62 211 ILE A CA 1
ATOM 1718 C C . ILE A 1 211 ? -21.220 -10.969 22.716 1.00 88.62 211 ILE A C 1
ATOM 1720 O O . ILE A 1 211 ? -21.370 -10.992 23.938 1.00 88.62 211 ILE A O 1
ATOM 1724 N N . GLU A 1 212 ? -22.234 -10.746 21.881 1.00 85.38 212 GLU A N 1
ATOM 1725 C CA . GLU A 1 212 ? -23.622 -10.559 22.320 1.00 85.38 212 GLU A CA 1
ATOM 1726 C C . GLU A 1 212 ? -24.142 -11.757 23.117 1.00 85.38 212 GLU A C 1
ATOM 1728 O O . GLU A 1 212 ? -24.629 -11.578 24.231 1.00 85.38 212 GLU A O 1
ATOM 1733 N N . ASN A 1 213 ? -23.944 -12.980 22.618 1.00 86.06 213 ASN A N 1
ATOM 1734 C CA . ASN A 1 213 ? -24.361 -14.205 23.306 1.00 86.06 213 ASN A CA 1
ATOM 1735 C C . ASN A 1 213 ? -23.661 -14.419 24.659 1.00 86.06 213 ASN A C 1
ATOM 1737 O O . ASN A 1 213 ? -24.207 -15.073 25.549 1.00 86.06 213 ASN A O 1
ATOM 1741 N N . LEU A 1 214 ? -22.432 -13.919 24.815 1.00 84.88 214 LEU A N 1
ATOM 1742 C CA . LEU A 1 214 ? -21.687 -13.988 26.075 1.00 84.88 214 LEU A CA 1
ATOM 1743 C C . LEU A 1 214 ? -22.062 -12.872 27.058 1.00 84.88 214 LEU A C 1
ATOM 1745 O O . LEU A 1 214 ? -21.672 -12.957 28.224 1.00 84.88 214 LEU A O 1
ATOM 1749 N N . THR A 1 215 ? -22.775 -11.845 26.590 1.00 83.88 215 THR A N 1
ATOM 1750 C CA . THR A 1 215 ? -23.096 -10.629 27.339 1.00 83.88 215 THR A CA 1
ATOM 1751 C C . THR A 1 215 ? -24.577 -10.263 27.170 1.00 83.88 215 THR A C 1
ATOM 1753 O O . THR A 1 215 ? -25.432 -10.930 27.747 1.00 83.88 215 THR A O 1
ATOM 1756 N N . GLN A 1 216 ? -24.880 -9.208 26.409 1.00 81.94 216 GLN A N 1
ATOM 1757 C CA . GLN A 1 216 ? -26.219 -8.764 26.031 1.00 81.94 216 GLN A CA 1
ATOM 1758 C C . GLN A 1 216 ? -26.173 -7.974 24.710 1.00 81.94 216 GLN A C 1
ATOM 1760 O O . GLN A 1 216 ? -25.127 -7.403 24.357 1.00 81.94 216 GLN A O 1
ATOM 1765 N N . SER A 1 217 ? -27.304 -7.929 23.999 1.00 78.25 217 SER A N 1
ATOM 1766 C CA . SER A 1 217 ? -27.484 -7.117 22.788 1.00 78.25 217 SER A CA 1
ATOM 1767 C C . SER A 1 217 ? -27.767 -5.642 23.123 1.00 78.25 217 SER A C 1
ATOM 1769 O O . SER A 1 217 ? -28.089 -5.303 24.266 1.00 78.25 217 SER A O 1
ATOM 1771 N N . PHE A 1 218 ? -27.632 -4.755 22.131 1.00 75.19 218 PHE A N 1
ATOM 1772 C CA . PHE A 1 218 ? -27.978 -3.332 22.274 1.00 75.19 218 PHE A CA 1
ATOM 1773 C C . PHE A 1 218 ? -29.477 -3.145 22.562 1.00 75.19 218 PHE A C 1
ATOM 1775 O O . PHE A 1 218 ? -29.841 -2.444 23.504 1.00 75.19 218 PHE A O 1
ATOM 1782 N N . GLU A 1 219 ? -30.339 -3.847 21.821 1.00 73.75 219 GLU A N 1
ATOM 1783 C CA . GLU A 1 219 ? -31.800 -3.787 21.976 1.00 73.75 219 GLU A CA 1
ATOM 1784 C C . GLU A 1 219 ? -32.254 -4.278 23.362 1.00 73.75 219 GLU A C 1
ATOM 1786 O O . GLU A 1 219 ? -33.106 -3.661 24.012 1.00 73.75 219 GLU A O 1
ATOM 1791 N N . ASP A 1 220 ? -31.638 -5.349 23.873 1.00 76.06 220 ASP A N 1
ATOM 1792 C CA . ASP A 1 220 ? -31.912 -5.847 25.226 1.00 76.06 220 ASP A CA 1
ATOM 1793 C C . ASP A 1 220 ? -31.496 -4.834 26.300 1.00 76.06 220 ASP A C 1
ATOM 1795 O O . ASP A 1 220 ? -32.175 -4.686 27.316 1.00 76.06 220 ASP A O 1
ATOM 1799 N N . ALA A 1 221 ? -30.381 -4.128 26.097 1.00 73.50 221 ALA A N 1
ATOM 1800 C CA . ALA A 1 221 ? -29.896 -3.126 27.040 1.00 73.50 221 ALA A CA 1
ATOM 1801 C C . ALA A 1 221 ? -30.773 -1.865 27.055 1.00 73.50 221 ALA A C 1
ATOM 1803 O O . ALA A 1 221 ? -30.964 -1.259 28.110 1.00 73.50 221 ALA A O 1
ATOM 1804 N N . GLU A 1 222 ? -31.331 -1.471 25.909 1.00 70.25 222 GLU A N 1
ATOM 1805 C CA . GLU A 1 222 ? -32.265 -0.347 25.838 1.00 70.25 222 GLU A CA 1
ATOM 1806 C C . GLU A 1 222 ? -33.627 -0.668 26.458 1.00 70.25 222 GLU A C 1
ATOM 1808 O O . GLU A 1 222 ? -34.217 0.196 27.111 1.00 70.25 222 GLU A O 1
ATOM 1813 N N . THR A 1 223 ? -34.105 -1.904 26.305 1.00 65.31 223 THR A N 1
ATOM 1814 C CA . THR A 1 223 ? -35.404 -2.348 26.838 1.00 65.31 223 THR A CA 1
ATOM 1815 C C . THR A 1 223 ? -35.371 -2.676 28.332 1.00 65.31 223 THR A C 1
ATOM 1817 O O . THR A 1 223 ? -36.380 -2.502 29.013 1.00 65.31 223 THR A O 1
ATOM 1820 N N . LYS A 1 224 ? -34.222 -3.096 28.880 1.00 62.88 224 LYS A N 1
ATOM 1821 C CA . LYS A 1 224 ? -34.053 -3.459 30.302 1.00 62.88 224 LYS A CA 1
ATOM 1822 C C . LYS A 1 224 ? -33.732 -2.293 31.247 1.00 62.88 224 LYS A C 1
ATOM 1824 O O . LYS A 1 224 ? -33.386 -2.545 32.398 1.00 62.88 224 LYS A O 1
ATOM 1829 N N . LYS A 1 225 ? -33.882 -1.031 30.827 1.00 52.09 225 LYS A N 1
ATOM 1830 C CA . LYS A 1 225 ? -33.539 0.177 31.618 1.00 52.09 225 LYS A CA 1
ATOM 1831 C C . LYS A 1 225 ? -34.279 0.361 32.971 1.00 52.09 225 LYS A C 1
ATOM 1833 O O . LYS A 1 225 ? -34.115 1.411 33.583 1.00 52.09 225 LYS A O 1
ATOM 1838 N N . GLU A 1 226 ? -35.044 -0.614 33.479 1.00 40.06 226 GLU A N 1
ATOM 1839 C CA . GLU A 1 226 ? -35.867 -0.481 34.700 1.00 40.06 226 GLU A CA 1
ATOM 1840 C C . GLU A 1 226 ? -35.706 -1.581 35.778 1.00 40.06 226 GLU A C 1
ATOM 1842 O O . GLU A 1 226 ? -36.618 -1.760 36.584 1.00 40.06 226 GLU A O 1
ATOM 1847 N N . VAL A 1 227 ? -34.587 -2.311 35.882 1.00 37.78 227 VAL A N 1
ATOM 1848 C CA . VAL A 1 227 ? -34.399 -3.231 37.032 1.00 37.78 227 VAL A CA 1
ATOM 1849 C C . VAL A 1 227 ? -33.083 -2.973 37.762 1.00 37.78 227 VAL A C 1
ATOM 1851 O O . VAL A 1 227 ? -32.025 -2.930 37.144 1.00 37.78 227 VAL A O 1
ATOM 1854 N N . GLU A 1 228 ? -33.191 -2.766 39.080 1.00 40.66 228 GLU A N 1
ATOM 1855 C CA . GLU A 1 228 ? -32.091 -2.568 40.030 1.00 40.66 228 GLU A CA 1
ATOM 1856 C C . GLU A 1 228 ? -31.014 -3.657 39.891 1.00 40.66 228 GLU A C 1
ATOM 1858 O O . GLU A 1 228 ? -31.320 -4.850 39.859 1.00 40.66 228 GLU A O 1
ATOM 1863 N N . GLU A 1 229 ? -29.750 -3.232 39.824 1.00 43.84 229 GLU A N 1
ATOM 1864 C CA . GLU A 1 229 ? -28.579 -4.109 39.764 1.00 43.84 229 GLU A CA 1
ATOM 1865 C C . GLU A 1 229 ? -28.398 -4.838 41.112 1.00 43.84 229 GLU A C 1
ATOM 1867 O O . GLU A 1 229 ? -27.854 -4.288 42.072 1.00 43.84 229 GLU A O 1
ATOM 1872 N N . GLU A 1 230 ? -28.859 -6.089 41.205 1.00 43.50 230 GLU A N 1
ATOM 1873 C CA . GLU A 1 230 ? -28.332 -7.037 42.194 1.00 43.50 230 GLU A CA 1
ATOM 1874 C C . GLU A 1 230 ? -26.861 -7.350 41.854 1.00 43.50 230 GLU A C 1
ATOM 1876 O O . GLU A 1 230 ? -26.479 -7.314 40.686 1.00 43.50 230 GLU A O 1
ATOM 1881 N N . GLU A 1 231 ? -26.023 -7.665 42.856 1.00 46.62 231 GLU A N 1
ATOM 1882 C CA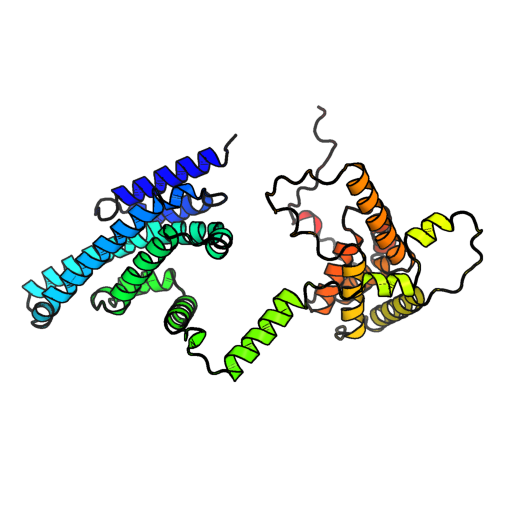 . GLU A 1 231 ? -24.632 -8.108 42.648 1.00 46.62 231 GLU A CA 1
ATOM 1883 C C . GLU A 1 231 ? -24.594 -9.384 41.783 1.00 46.62 231 GLU A C 1
ATOM 1885 O O . GLU A 1 231 ? -24.590 -10.519 42.275 1.00 46.62 231 GLU A O 1
ATOM 1890 N N . GLU A 1 232 ? -24.584 -9.204 40.464 1.00 59.19 232 GLU A N 1
ATOM 1891 C CA . GLU A 1 232 ? -24.523 -10.295 39.510 1.00 59.19 232 GLU A CA 1
ATOM 1892 C C . GLU A 1 232 ? -23.116 -10.890 39.493 1.00 59.19 232 GLU A C 1
ATOM 1894 O O . GLU A 1 232 ? -22.089 -10.207 39.441 1.00 59.19 232 GLU A O 1
ATOM 1899 N N . LYS A 1 233 ? -23.070 -12.223 39.535 1.00 69.12 233 LYS A N 1
ATOM 1900 C CA . LYS A 1 233 ? -21.835 -12.989 39.356 1.00 69.12 233 LYS A CA 1
ATOM 1901 C C . LYS A 1 233 ? -21.137 -12.519 38.074 1.00 69.12 233 LYS A C 1
ATOM 1903 O O . LYS A 1 233 ? -21.826 -12.335 37.072 1.00 69.12 233 LYS A O 1
ATOM 1908 N N . PRO A 1 234 ? -19.792 -12.417 38.065 1.00 75.62 234 PRO A N 1
ATOM 1909 C CA . PRO A 1 234 ? -19.062 -12.000 36.877 1.00 75.62 234 PRO A CA 1
ATOM 1910 C C . PRO A 1 234 ? -19.456 -12.893 35.706 1.00 75.62 234 PRO A C 1
ATOM 1912 O O . PRO A 1 234 ? -19.408 -14.129 35.803 1.00 75.62 234 PRO A O 1
ATOM 1915 N N . ASP A 1 235 ? -19.876 -12.259 34.619 1.00 81.94 235 ASP A N 1
ATOM 1916 C CA . ASP A 1 235 ? -20.344 -12.969 33.444 1.00 81.94 235 ASP A CA 1
ATOM 1917 C C . ASP A 1 235 ? -19.217 -13.775 32.780 1.00 81.94 235 ASP A C 1
ATOM 1919 O O . ASP A 1 235 ? -18.033 -13.687 33.130 1.00 81.94 235 ASP A O 1
ATOM 1923 N N . ARG A 1 236 ? -19.590 -14.638 31.829 1.00 86.50 236 ARG A N 1
ATOM 1924 C CA . ARG A 1 236 ? -18.642 -15.570 31.198 1.00 86.50 236 ARG A CA 1
ATOM 1925 C C . ARG A 1 236 ? -17.493 -14.831 30.508 1.00 86.50 236 ARG A C 1
ATOM 1927 O O . ARG A 1 236 ? -16.366 -15.321 30.526 1.00 86.50 236 ARG A O 1
ATOM 1934 N N . LEU A 1 237 ? -17.771 -13.653 29.946 1.00 88.94 237 LEU A N 1
ATOM 1935 C CA . LEU A 1 237 ? -16.761 -12.819 29.305 1.00 88.94 237 LEU A CA 1
ATOM 1936 C C . LEU A 1 237 ? -15.803 -12.187 30.329 1.00 88.94 237 LEU A C 1
ATOM 1938 O O . LEU A 1 237 ? -14.592 -12.227 30.125 1.00 88.94 237 LEU A O 1
ATOM 1942 N N . SER A 1 238 ? -16.307 -11.691 31.462 1.00 88.50 238 SER A N 1
ATOM 1943 C CA . SER A 1 238 ? -15.473 -11.158 32.550 1.00 88.50 238 SER A CA 1
ATOM 1944 C C . SER A 1 238 ? -14.532 -12.222 33.116 1.00 88.50 238 SER A C 1
ATOM 1946 O O . SER A 1 238 ? -13.360 -11.949 33.359 1.00 88.50 238 SER A O 1
ATOM 1948 N N . GLN A 1 239 ? -15.001 -13.465 33.272 1.00 90.75 239 GLN A N 1
ATOM 1949 C CA . GLN A 1 239 ? -14.153 -14.576 33.727 1.00 90.75 239 GLN A CA 1
ATOM 1950 C C . GLN A 1 239 ? -13.003 -14.870 32.753 1.00 90.75 239 GLN A C 1
ATOM 1952 O O . GLN A 1 239 ? -11.877 -15.121 33.189 1.00 90.75 239 GLN A O 1
ATOM 1957 N N . LEU A 1 240 ? -13.269 -14.803 31.444 1.00 92.19 240 LEU A N 1
ATOM 1958 C CA . LEU A 1 240 ? -12.248 -14.965 30.409 1.00 92.19 240 LEU A CA 1
ATOM 1959 C C . LEU A 1 240 ? -11.198 -13.846 30.475 1.00 92.19 240 LEU A C 1
ATOM 1961 O O . LEU A 1 240 ? -10.000 -14.123 30.459 1.00 92.19 240 LEU A O 1
ATOM 1965 N N . ILE A 1 241 ? -11.637 -12.594 30.615 1.00 92.75 241 ILE A N 1
ATOM 1966 C CA . ILE A 1 241 ? -10.742 -11.432 30.715 1.00 92.75 241 ILE A CA 1
ATOM 1967 C C . ILE A 1 241 ? -9.864 -11.533 31.965 1.00 92.75 241 ILE A C 1
ATOM 1969 O O . ILE A 1 241 ? -8.654 -11.333 31.890 1.00 92.75 241 ILE A O 1
ATOM 1973 N N . VAL A 1 242 ? -10.436 -11.926 33.107 1.00 91.12 242 VAL A N 1
ATOM 1974 C CA . VAL A 1 242 ? -9.674 -12.152 34.345 1.00 91.12 242 VAL A CA 1
ATOM 1975 C C . VAL A 1 242 ? -8.600 -13.229 34.153 1.00 91.12 242 VAL A C 1
ATOM 1977 O O . VAL A 1 242 ? -7.484 -13.071 34.655 1.00 91.12 242 VAL A O 1
ATOM 1980 N N . ALA A 1 243 ? -8.892 -14.300 33.408 1.00 90.62 243 ALA A N 1
ATOM 1981 C CA . ALA A 1 243 ? -7.905 -15.331 33.094 1.00 90.62 243 ALA A CA 1
ATOM 1982 C C . ALA A 1 243 ? -6.746 -14.781 32.241 1.00 90.62 243 ALA A C 1
ATOM 1984 O O . ALA A 1 243 ? -5.585 -15.017 32.581 1.00 90.62 243 ALA A O 1
ATOM 1985 N N . PHE A 1 244 ? -7.034 -13.984 31.206 1.00 92.56 244 PHE A N 1
ATOM 1986 C CA . PHE A 1 244 ? -6.000 -13.327 30.397 1.00 92.56 244 PHE A CA 1
ATOM 1987 C C . PHE A 1 244 ? -5.160 -12.334 31.213 1.00 92.56 244 PHE A C 1
ATOM 1989 O O . PHE A 1 244 ? -3.930 -12.367 31.156 1.00 92.56 244 PHE A O 1
ATOM 1996 N N . CYS A 1 245 ? -5.789 -11.508 32.053 1.00 89.50 245 CYS A N 1
ATOM 1997 C CA . CYS A 1 245 ? -5.074 -10.589 32.943 1.00 89.50 245 CYS A CA 1
ATOM 1998 C C . CYS A 1 245 ? -4.145 -11.325 33.921 1.00 89.50 245 CYS A C 1
ATOM 2000 O O . CYS A 1 245 ? -3.025 -10.883 34.199 1.00 89.50 245 CYS A O 1
ATOM 2002 N N . ARG A 1 246 ? -4.580 -12.476 34.441 1.00 88.38 246 ARG A N 1
ATOM 2003 C CA . ARG A 1 246 ? -3.733 -13.319 35.287 1.00 88.38 246 ARG A CA 1
ATOM 2004 C C . ARG A 1 246 ? -2.540 -13.872 34.504 1.00 88.38 246 ARG A C 1
ATOM 2006 O O . ARG A 1 246 ? -1.429 -13.823 35.021 1.00 88.38 246 ARG A O 1
ATOM 2013 N N . ASN A 1 247 ? -2.738 -14.335 33.271 1.00 85.06 247 ASN A N 1
ATOM 2014 C CA . ASN A 1 247 ? -1.642 -14.847 32.443 1.00 85.06 247 ASN A CA 1
ATOM 2015 C C . ASN A 1 247 ? -0.580 -13.764 32.188 1.00 85.06 247 ASN A C 1
ATOM 2017 O O . ASN A 1 247 ? 0.601 -13.983 32.468 1.00 85.06 247 ASN A O 1
ATOM 2021 N N . ALA A 1 248 ? -1.002 -12.563 31.779 1.00 82.56 248 ALA A N 1
ATOM 2022 C CA . ALA A 1 248 ? -0.092 -11.448 31.513 1.00 82.56 248 ALA A CA 1
ATOM 2023 C C . ALA A 1 248 ? 0.649 -10.927 32.761 1.00 82.56 248 ALA A C 1
ATOM 2025 O O . ALA A 1 248 ? 1.763 -10.415 32.648 1.00 82.56 248 ALA A O 1
ATOM 2026 N N . THR A 1 249 ? 0.078 -11.075 33.963 1.00 81.00 249 THR A N 1
ATOM 2027 C CA . THR A 1 249 ? 0.783 -10.743 35.218 1.00 81.00 249 THR A CA 1
ATOM 2028 C C . THR A 1 249 ? 1.749 -11.840 35.671 1.00 81.00 249 THR A C 1
ATOM 2030 O O . THR A 1 249 ? 2.801 -11.527 36.223 1.00 81.00 249 THR A O 1
ATOM 2033 N N . THR A 1 250 ? 1.457 -13.120 35.423 1.00 71.81 250 THR A N 1
ATOM 2034 C CA . THR A 1 250 ? 2.329 -14.229 35.859 1.00 71.81 250 THR A CA 1
ATOM 2035 C C . THR A 1 250 ? 3.613 -14.389 35.042 1.00 71.81 250 THR A C 1
ATOM 2037 O O . THR A 1 250 ? 4.606 -14.890 35.567 1.00 71.81 250 THR A O 1
ATOM 2040 N N . GLU A 1 251 ? 3.632 -13.931 33.790 1.00 61.16 251 GLU A N 1
ATOM 2041 C CA . GLU A 1 251 ? 4.783 -14.057 32.881 1.00 61.16 251 GLU A CA 1
ATOM 2042 C C . GLU A 1 251 ? 5.770 -12.864 32.936 1.00 61.16 251 GLU A C 1
ATOM 2044 O O . GLU A 1 251 ? 6.750 -12.816 32.191 1.00 61.16 251 GLU A O 1
ATOM 2049 N N . GLN A 1 252 ? 5.596 -11.926 33.880 1.00 56.06 252 GLN A N 1
ATOM 2050 C CA . GLN A 1 252 ? 6.399 -10.693 34.007 1.00 56.06 252 GLN A CA 1
ATOM 2051 C C . GLN A 1 252 ? 7.925 -10.901 34.146 1.00 56.06 252 GLN A C 1
ATOM 2053 O O . GLN A 1 252 ? 8.706 -9.974 33.887 1.00 56.06 252 GLN A O 1
ATOM 2058 N N . SER A 1 253 ? 8.382 -12.101 34.507 1.00 54.66 253 SER A N 1
ATOM 2059 C CA . SER A 1 253 ? 9.801 -12.433 34.689 1.00 54.66 253 SER A CA 1
ATOM 2060 C C . SER A 1 253 ? 10.519 -12.914 33.416 1.00 54.66 253 SER A C 1
ATOM 2062 O O . SER A 1 253 ? 11.750 -12.957 33.416 1.00 54.66 253 SER A O 1
ATOM 2064 N N . GLY A 1 254 ? 9.800 -13.207 32.322 1.00 60.19 254 GLY A N 1
ATOM 2065 C CA . GLY A 1 254 ? 10.360 -13.774 31.086 1.00 60.19 254 GLY A CA 1
ATOM 2066 C C . GLY A 1 254 ? 9.970 -13.039 29.798 1.00 60.19 254 GLY A C 1
ATOM 2067 O O . GLY A 1 254 ? 9.346 -11.979 29.824 1.00 60.19 254 GLY A O 1
ATOM 2068 N N . HIS A 1 255 ? 10.396 -13.594 28.658 1.00 62.84 255 HIS A N 1
ATOM 2069 C CA . HIS A 1 255 ? 9.824 -13.271 27.350 1.00 62.84 255 HIS A CA 1
ATOM 2070 C C . HIS A 1 255 ? 8.439 -13.919 27.288 1.00 62.84 255 HIS A C 1
ATOM 2072 O O . HIS A 1 255 ? 8.353 -15.141 27.391 1.00 62.84 255 HIS A O 1
ATOM 2078 N N . MET A 1 256 ? 7.397 -13.092 27.171 1.00 71.56 256 MET A N 1
ATOM 2079 C CA . MET A 1 256 ? 6.013 -13.538 27.014 1.00 71.56 256 MET A CA 1
ATOM 2080 C C . MET A 1 256 ? 5.908 -14.520 25.847 1.00 71.56 256 MET A C 1
ATOM 2082 O O . MET A 1 256 ? 6.311 -14.178 24.731 1.00 71.56 256 MET A O 1
ATOM 2086 N N . SER A 1 257 ? 5.382 -15.717 26.096 1.00 78.88 257 SER A N 1
ATOM 2087 C CA . SER A 1 257 ? 5.120 -16.664 25.010 1.00 78.88 257 SER A CA 1
ATOM 2088 C C . SER A 1 257 ? 3.909 -16.217 24.186 1.00 78.88 257 SER A C 1
ATOM 2090 O O . SER A 1 257 ? 3.015 -15.544 24.698 1.00 78.88 257 SER A O 1
ATOM 2092 N N . GLU A 1 258 ? 3.899 -16.527 22.888 1.00 83.81 258 GLU A N 1
ATOM 2093 C CA . GLU A 1 258 ? 2.735 -16.242 22.045 1.00 83.81 258 GLU A CA 1
ATOM 2094 C C . GLU A 1 258 ? 1.564 -17.129 22.483 1.00 83.81 258 GLU A C 1
ATOM 2096 O O . GLU A 1 258 ? 1.656 -18.356 22.446 1.00 83.81 258 GLU A O 1
ATOM 2101 N N . ASP A 1 259 ? 0.471 -16.497 22.912 1.00 89.31 259 ASP A N 1
ATOM 2102 C CA . ASP A 1 259 ? -0.765 -17.174 23.303 1.00 89.31 259 ASP A CA 1
ATOM 2103 C C . ASP A 1 259 ? -1.779 -17.079 22.157 1.00 89.31 259 ASP A C 1
ATOM 2105 O O . ASP A 1 259 ? -2.411 -16.040 21.937 1.00 89.31 259 ASP A O 1
ATOM 2109 N N . ASP A 1 260 ? -1.931 -18.183 21.420 1.00 91.94 260 ASP A N 1
ATOM 2110 C CA . ASP A 1 260 ? -2.884 -18.295 20.316 1.00 91.94 260 ASP A CA 1
ATOM 2111 C C . ASP A 1 260 ? -4.314 -17.974 20.761 1.00 91.94 260 ASP A C 1
ATOM 2113 O O . ASP A 1 260 ? -5.045 -17.297 20.037 1.00 91.94 260 ASP A O 1
ATOM 2117 N N . LEU A 1 261 ? -4.727 -18.415 21.953 1.00 93.00 261 LEU A N 1
ATOM 2118 C CA . LEU A 1 261 ? -6.086 -18.198 22.443 1.00 93.00 261 LEU A CA 1
ATOM 2119 C C . LEU A 1 261 ? -6.335 -16.708 22.681 1.00 93.00 261 LEU A C 1
ATOM 2121 O O . LEU A 1 261 ? -7.344 -16.172 22.220 1.00 93.00 261 LEU A O 1
ATOM 2125 N N . TYR A 1 262 ? -5.397 -16.035 23.347 1.00 93.19 262 TYR A N 1
ATOM 2126 C CA . TYR A 1 262 ? -5.460 -14.589 23.540 1.00 93.19 262 TYR A CA 1
ATOM 2127 C C . TYR A 1 262 ? -5.488 -13.847 22.199 1.00 93.19 262 TYR A C 1
ATOM 2129 O O . TYR A 1 262 ? -6.332 -12.976 21.999 1.00 93.19 262 TYR A O 1
ATOM 2137 N N . MET A 1 263 ? -4.614 -14.212 21.256 1.00 92.44 263 MET A N 1
ATOM 2138 C CA . MET A 1 263 ? -4.525 -13.538 19.959 1.00 92.44 263 MET A CA 1
ATOM 2139 C C . MET A 1 263 ? -5.829 -13.610 19.159 1.00 92.44 263 MET A C 1
ATOM 2141 O O . MET A 1 263 ? -6.205 -12.607 18.550 1.00 92.44 263 MET A O 1
ATOM 2145 N N . HIS A 1 264 ? -6.523 -14.752 19.174 1.00 92.44 264 HIS A N 1
ATOM 2146 C CA . HIS A 1 264 ? -7.817 -14.899 18.503 1.00 92.44 264 HIS A CA 1
ATOM 2147 C C . HIS A 1 264 ? -8.918 -14.103 19.213 1.00 92.44 264 HIS A C 1
ATOM 2149 O O . HIS A 1 264 ? -9.703 -13.428 18.552 1.00 92.44 264 HIS A O 1
ATOM 2155 N N . TYR A 1 265 ? -8.966 -14.119 20.549 1.00 93.12 265 TYR A N 1
ATOM 2156 C CA . TYR A 1 265 ? -9.952 -13.325 21.289 1.00 93.12 265 TYR A CA 1
ATOM 2157 C C . TYR A 1 265 ? -9.713 -11.819 21.163 1.00 93.12 265 TYR A C 1
ATOM 2159 O O . TYR A 1 265 ? -10.678 -11.070 21.059 1.00 93.12 265 TYR A O 1
ATOM 2167 N N . ALA A 1 266 ? -8.459 -11.370 21.095 1.00 92.94 266 ALA A N 1
ATOM 2168 C CA . ALA A 1 266 ? -8.132 -9.974 20.829 1.00 92.94 266 ALA A CA 1
ATOM 2169 C C . ALA A 1 266 ? -8.642 -9.519 19.449 1.00 92.94 266 ALA A C 1
ATOM 2171 O O . ALA A 1 266 ? -9.192 -8.424 19.341 1.00 92.94 266 ALA A O 1
ATOM 2172 N N . ASP A 1 267 ? -8.530 -10.368 18.419 1.00 90.12 267 ASP A N 1
ATOM 2173 C CA . ASP A 1 267 ? -9.100 -10.094 17.091 1.00 90.12 267 ASP A CA 1
ATOM 2174 C C . ASP A 1 267 ? -10.638 -10.065 17.123 1.00 90.12 267 ASP A C 1
ATOM 2176 O O . ASP A 1 267 ? -11.246 -9.137 16.595 1.00 90.12 267 ASP A O 1
ATOM 2180 N N . ILE A 1 268 ? -11.277 -11.018 17.814 1.00 91.00 268 ILE A N 1
ATOM 2181 C CA . ILE A 1 268 ? -12.741 -11.048 17.994 1.00 91.00 268 ILE A CA 1
ATOM 2182 C C . ILE A 1 268 ? -13.226 -9.777 18.699 1.00 91.00 268 ILE A C 1
ATOM 2184 O O . ILE A 1 268 ? -14.160 -9.135 18.226 1.00 91.00 268 ILE A O 1
ATOM 2188 N N . PHE A 1 269 ? -12.583 -9.384 19.802 1.00 91.81 269 PHE A N 1
ATOM 2189 C CA . PHE A 1 269 ? -12.923 -8.161 20.528 1.00 91.81 269 PHE A CA 1
ATOM 2190 C C . PHE A 1 269 ? -12.738 -6.923 19.648 1.00 91.81 269 PHE A C 1
ATOM 2192 O O . PHE A 1 269 ? -13.622 -6.069 19.612 1.00 91.81 269 PHE A O 1
ATOM 2199 N N . SER A 1 270 ? -11.641 -6.860 18.887 1.00 90.00 270 SER A N 1
ATOM 2200 C CA . SER A 1 270 ? -11.372 -5.759 17.961 1.00 90.00 270 SER A CA 1
ATOM 2201 C C . SER A 1 270 ? -12.442 -5.652 16.876 1.00 90.00 270 SER A C 1
ATOM 2203 O O . SER A 1 270 ? -12.889 -4.549 16.577 1.00 90.00 270 SER A O 1
ATOM 2205 N N . LYS A 1 271 ? -12.866 -6.773 16.286 1.00 87.12 271 LYS A N 1
ATOM 2206 C CA . LYS A 1 271 ? -13.903 -6.790 15.244 1.00 87.12 271 LYS A CA 1
ATOM 2207 C C . LYS A 1 271 ? -15.304 -6.534 15.800 1.00 87.12 271 LYS A C 1
ATOM 2209 O O . LYS A 1 271 ? -16.159 -6.052 15.075 1.00 87.12 271 LYS A O 1
ATOM 2214 N N . SER A 1 272 ? -15.530 -6.807 17.087 1.00 87.75 272 SER A N 1
ATOM 2215 C CA . SER A 1 272 ? -16.839 -6.627 17.730 1.00 87.75 272 SER A CA 1
ATOM 2216 C C . SER A 1 272 ? -17.222 -5.179 18.073 1.00 87.75 272 SER A C 1
ATOM 2218 O O . SER A 1 272 ? -18.358 -4.943 18.479 1.00 87.75 272 SER A O 1
ATOM 2220 N N . CYS A 1 273 ? -16.285 -4.232 17.956 1.00 80.56 273 CYS A N 1
ATOM 2221 C CA . CYS A 1 273 ? -16.494 -2.796 18.188 1.00 80.56 273 CYS A CA 1
ATOM 2222 C C . CYS A 1 273 ? -16.537 -2.007 16.864 1.00 80.56 273 CYS A C 1
ATOM 2224 O O . CYS A 1 273 ? -15.994 -0.907 16.789 1.00 80.56 273 CYS A O 1
ATOM 2226 N N . GLY A 1 274 ? -17.121 -2.585 15.808 1.00 66.00 274 GLY A N 1
ATOM 2227 C CA . GLY A 1 274 ? -17.184 -1.973 14.473 1.00 66.00 274 GLY A CA 1
ATOM 2228 C C . GLY A 1 274 ? -15.975 -2.318 13.604 1.00 66.00 274 GLY A C 1
ATOM 2229 O O . GLY A 1 274 ? -15.181 -1.442 13.241 1.00 66.00 274 GLY A O 1
ATOM 2230 N N . GLY A 1 275 ? -15.812 -3.618 13.336 1.00 49.59 275 GLY A N 1
ATOM 2231 C CA . GLY A 1 275 ? -14.776 -4.162 12.467 1.00 49.59 275 GLY A CA 1
ATOM 2232 C C . GLY A 1 275 ? -14.804 -3.564 11.058 1.00 49.59 275 GLY A C 1
ATOM 2233 O O . GLY A 1 275 ? -15.833 -3.571 10.411 1.00 49.59 275 GLY A O 1
ATOM 2234 N N . ALA A 1 276 ? -13.632 -3.111 10.613 1.00 42.66 276 ALA A N 1
ATOM 2235 C CA . ALA A 1 276 ? -13.239 -2.854 9.225 1.00 42.66 276 ALA A CA 1
ATOM 2236 C C . ALA A 1 276 ? -13.996 -1.803 8.382 1.00 42.66 276 ALA A C 1
ATOM 2238 O O . ALA A 1 276 ? -13.714 -1.720 7.198 1.00 42.66 276 ALA A O 1
ATOM 2239 N N . ASP A 1 277 ? -14.802 -0.909 8.954 1.00 46.22 277 ASP A N 1
ATOM 2240 C CA . ASP A 1 277 ? -15.314 0.236 8.173 1.00 46.22 277 ASP A CA 1
ATOM 2241 C C . ASP A 1 277 ? -14.329 1.421 8.223 1.00 46.22 277 ASP A C 1
ATOM 2243 O O . ASP A 1 277 ? -14.545 2.400 8.940 1.00 46.22 277 ASP A O 1
ATOM 2247 N N . GLU A 1 278 ? -13.183 1.287 7.551 1.00 43.81 278 GLU A N 1
ATOM 2248 C CA . GLU A 1 278 ? -12.375 2.439 7.098 1.00 43.81 278 GLU A CA 1
ATOM 2249 C C . GLU A 1 278 ? -12.225 2.484 5.564 1.00 43.81 278 GLU A C 1
ATOM 2251 O O . GLU A 1 278 ? -11.712 3.475 5.055 1.00 43.81 278 GLU A O 1
ATOM 2256 N N . ASP A 1 279 ? -12.717 1.484 4.819 1.00 38.97 279 ASP A N 1
ATOM 2257 C CA . ASP A 1 279 ? -12.544 1.424 3.356 1.00 38.97 279 ASP A CA 1
ATOM 2258 C C . ASP A 1 279 ? -13.856 1.571 2.544 1.00 38.97 279 ASP A C 1
ATOM 2260 O O . ASP A 1 279 ? -13.805 1.562 1.314 1.00 38.97 279 ASP A O 1
ATOM 2264 N N . GLU A 1 280 ? -15.022 1.767 3.179 1.00 39.31 280 GLU A N 1
ATOM 2265 C CA . GLU A 1 280 ? -16.309 1.985 2.476 1.00 39.31 280 GLU A CA 1
ATOM 2266 C C . GLU A 1 280 ? -16.703 3.471 2.296 1.00 39.31 280 GLU A C 1
ATOM 2268 O O . GLU A 1 280 ? -17.807 3.766 1.851 1.00 39.31 280 GLU A O 1
ATOM 2273 N N . GLU A 1 281 ? -15.814 4.437 2.562 1.00 37.59 281 GLU A N 1
ATOM 2274 C CA . GLU A 1 281 ? -16.106 5.872 2.336 1.00 37.59 281 GLU A CA 1
ATOM 2275 C C . GLU A 1 281 ? -15.636 6.429 0.970 1.00 37.59 281 GLU A C 1
ATOM 2277 O O . GLU A 1 281 ? -15.591 7.644 0.781 1.00 37.59 281 GLU A O 1
ATOM 2282 N N . GLU A 1 282 ? -15.319 5.588 -0.023 1.00 35.72 282 GLU A N 1
ATOM 2283 C CA . GLU A 1 282 ? -14.982 6.064 -1.383 1.00 35.72 282 GLU A CA 1
ATOM 2284 C C . GLU A 1 282 ? -15.700 5.300 -2.519 1.00 35.72 282 GLU A C 1
ATOM 2286 O O . GLU A 1 282 ? -15.125 5.058 -3.585 1.00 35.72 282 GLU A O 1
ATOM 2291 N N . GLU A 1 283 ? -16.982 4.955 -2.357 1.00 34.03 283 GLU A N 1
ATOM 2292 C CA . GLU A 1 283 ? -17.859 4.848 -3.532 1.00 34.03 283 GLU A CA 1
ATOM 2293 C C . GLU A 1 283 ? -18.447 6.231 -3.847 1.00 34.03 283 GLU A C 1
ATOM 2295 O O . GLU A 1 283 ? -19.439 6.663 -3.270 1.00 34.03 283 GLU A O 1
ATOM 2300 N N . GLU A 1 284 ? -17.827 6.934 -4.804 1.00 37.34 284 GLU A N 1
ATOM 2301 C CA . GLU A 1 284 ? -18.429 8.061 -5.533 1.00 37.34 284 GLU A CA 1
ATOM 2302 C C . GLU A 1 284 ? -19.618 7.568 -6.392 1.00 37.34 284 GLU A C 1
ATOM 2304 O O . GLU A 1 284 ? -19.600 7.603 -7.625 1.00 37.34 284 GLU A O 1
ATOM 2309 N N . GLY A 1 285 ? -20.661 7.067 -5.735 1.00 38.53 285 GLY A N 1
ATOM 2310 C CA . GLY A 1 285 ? -22.012 6.963 -6.265 1.00 38.53 285 GLY A CA 1
ATOM 2311 C C . GLY A 1 285 ? -22.854 8.079 -5.656 1.00 38.53 285 GLY A C 1
ATOM 2312 O O . GLY A 1 285 ? -22.701 8.403 -4.485 1.00 38.53 285 GLY A O 1
ATOM 2313 N N . GLU A 1 286 ? -23.735 8.695 -6.442 1.00 39.69 286 GLU A N 1
ATOM 2314 C CA . GLU A 1 286 ? -24.749 9.643 -5.960 1.00 39.69 286 GLU A CA 1
ATOM 2315 C C . GLU A 1 286 ? -25.796 8.938 -5.065 1.00 39.69 286 GLU A C 1
ATOM 2317 O O . GLU A 1 286 ? -26.981 8.905 -5.395 1.00 39.69 286 GLU A O 1
ATOM 2322 N N . GLU A 1 287 ? -25.384 8.346 -3.947 1.00 45.56 287 GLU A N 1
ATOM 2323 C CA . GLU A 1 287 ? -26.289 7.936 -2.878 1.00 45.56 287 GLU A CA 1
ATOM 2324 C C . GLU A 1 287 ? -26.289 9.022 -1.799 1.00 45.56 287 GLU A C 1
ATOM 2326 O O . GLU A 1 287 ? -25.249 9.566 -1.424 1.00 45.56 287 GLU A O 1
ATOM 2331 N N . GLU A 1 288 ? -27.487 9.426 -1.368 1.00 49.16 288 GLU A N 1
ATOM 2332 C CA . GLU A 1 288 ? -27.663 10.366 -0.263 1.00 49.16 288 GLU A CA 1
ATOM 2333 C C . GLU A 1 288 ? -26.853 9.856 0.935 1.00 49.16 288 GLU A C 1
ATOM 2335 O O . GLU A 1 288 ? -27.154 8.791 1.468 1.00 49.16 288 GLU A O 1
ATOM 2340 N N . GLY A 1 289 ? -25.808 10.593 1.332 1.00 52.53 289 GLY A N 1
ATOM 2341 C CA . GLY A 1 289 ? -24.984 10.215 2.481 1.00 52.53 289 GLY A CA 1
ATOM 2342 C C . GLY A 1 289 ? -25.842 9.958 3.730 1.00 52.53 289 GLY A C 1
ATOM 2343 O O . GLY A 1 289 ? -26.931 10.537 3.848 1.00 52.53 289 GLY A O 1
ATOM 2344 N N . PRO A 1 290 ? -25.367 9.113 4.664 1.00 63.53 290 PRO A N 1
ATOM 2345 C CA . PRO A 1 290 ? -26.179 8.608 5.765 1.00 63.53 290 PRO A CA 1
ATOM 2346 C C . PRO A 1 290 ? -26.835 9.747 6.545 1.00 63.53 290 PRO A C 1
ATOM 2348 O O . PRO A 1 290 ? -26.235 10.797 6.804 1.00 63.53 290 PRO A O 1
ATOM 2351 N N . SER A 1 291 ? -28.102 9.549 6.908 1.00 78.69 291 SER A N 1
ATOM 2352 C CA . SER A 1 291 ? -28.887 10.549 7.635 1.00 78.69 291 SER A CA 1
ATOM 2353 C C . SER A 1 291 ? -28.188 10.928 8.944 1.00 78.69 291 SER A C 1
ATOM 2355 O O . SER A 1 291 ? -27.612 10.078 9.616 1.00 78.69 291 SER A O 1
ATOM 2357 N N . ILE A 1 292 ? -28.313 12.186 9.390 1.00 76.50 292 ILE A N 1
ATOM 2358 C CA . ILE A 1 292 ? -27.819 12.619 10.717 1.00 76.50 292 ILE A CA 1
ATOM 2359 C C . ILE A 1 292 ? -28.327 11.683 11.826 1.00 76.50 292 ILE A C 1
ATOM 2361 O O . ILE A 1 292 ? -27.634 11.435 12.810 1.00 76.50 292 ILE A O 1
ATOM 2365 N N . HIS A 1 293 ? -29.546 11.162 11.671 1.00 77.94 293 HIS A N 1
ATOM 2366 C CA . HIS A 1 293 ? -30.104 10.211 12.622 1.00 77.94 293 HIS A CA 1
ATOM 2367 C C . HIS A 1 293 ? -29.378 8.859 12.593 1.00 77.94 293 HIS A C 1
ATOM 2369 O O . HIS A 1 293 ? -29.131 8.289 13.648 1.00 77.94 293 HIS A O 1
ATOM 2375 N N . GLU A 1 294 ? -29.010 8.376 11.410 1.00 76.62 294 GLU A N 1
ATOM 2376 C CA . GLU A 1 294 ? -28.300 7.111 11.203 1.00 76.62 294 GLU A CA 1
ATOM 2377 C C . GLU A 1 294 ? -26.874 7.178 11.756 1.00 76.62 294 GLU A C 1
ATOM 2379 O O . GLU A 1 294 ? -26.500 6.342 12.575 1.00 76.62 294 GLU A O 1
ATOM 2384 N N . GLN A 1 295 ? -26.147 8.260 11.463 1.00 80.25 295 GLN A N 1
ATOM 2385 C CA . GLN A 1 295 ? -24.812 8.509 12.020 1.00 80.25 295 GLN A CA 1
ATOM 2386 C C . GLN A 1 295 ? -24.818 8.572 13.558 1.00 80.25 295 GLN A C 1
ATOM 2388 O O . GLN A 1 295 ? -23.915 8.064 14.226 1.00 80.25 295 GLN A O 1
ATOM 2393 N N . GLU A 1 296 ? -25.839 9.195 14.156 1.00 81.88 296 GLU A N 1
ATOM 2394 C CA . GLU A 1 296 ? -25.959 9.255 15.616 1.00 81.88 296 GLU A CA 1
ATOM 2395 C C . GLU A 1 296 ? -26.314 7.882 16.214 1.00 81.88 296 GLU A C 1
ATOM 2397 O O . GLU A 1 296 ? -25.785 7.522 17.268 1.00 81.88 296 GLU A O 1
ATOM 2402 N N . MET A 1 297 ? -27.148 7.085 15.537 1.00 81.31 297 MET A N 1
ATOM 2403 C CA . MET A 1 297 ? -27.472 5.715 15.954 1.00 81.31 297 MET A CA 1
ATOM 2404 C C . MET A 1 297 ? -26.244 4.795 15.897 1.00 81.31 297 MET A C 1
ATOM 2406 O O . MET A 1 297 ? -25.976 4.066 16.855 1.00 81.31 297 MET A O 1
ATOM 2410 N N . GLU A 1 298 ? -25.451 4.863 14.828 1.00 82.06 298 GLU A N 1
ATOM 2411 C CA . GLU A 1 298 ? -24.199 4.108 14.690 1.00 82.06 298 GLU A CA 1
ATOM 2412 C C . GLU A 1 298 ? -23.190 4.477 15.773 1.00 82.06 298 GLU A C 1
ATOM 2414 O O . GLU A 1 298 ? -22.595 3.606 16.413 1.00 82.06 298 GLU A O 1
ATOM 2419 N N . LYS A 1 299 ? -23.052 5.774 16.055 1.00 85.88 299 LYS A N 1
ATOM 2420 C CA . LYS A 1 299 ? -22.199 6.262 17.137 1.00 85.88 299 LYS A CA 1
ATOM 2421 C C . LYS A 1 299 ? -22.643 5.726 18.499 1.00 85.88 299 LYS A C 1
ATOM 2423 O O . LYS A 1 299 ? -21.796 5.327 19.299 1.00 85.88 299 LYS A O 1
ATOM 2428 N N . GLN A 1 300 ? -23.944 5.691 18.782 1.00 85.31 300 GLN A N 1
ATOM 2429 C CA . GLN A 1 300 ? -24.462 5.128 20.034 1.00 85.31 300 GLN A CA 1
ATOM 2430 C C . GLN A 1 300 ? -24.230 3.615 20.125 1.00 85.31 300 GLN A C 1
ATOM 2432 O O . GLN A 1 300 ? -23.819 3.127 21.182 1.00 85.31 300 GLN A O 1
ATOM 2437 N N . LYS A 1 301 ? -24.406 2.885 19.017 1.00 85.56 301 LYS A N 1
ATOM 2438 C CA . LYS A 1 301 ? -24.107 1.450 18.929 1.00 85.56 301 LYS A CA 1
ATOM 2439 C C . LYS A 1 301 ? -22.621 1.171 19.180 1.00 85.56 301 LYS A C 1
ATOM 2441 O O . LYS A 1 301 ? -22.298 0.310 20.000 1.00 85.56 301 LYS A O 1
ATOM 2446 N N . LEU A 1 302 ? -21.726 1.942 18.558 1.00 88.19 302 LEU A N 1
ATOM 2447 C CA . LEU A 1 302 ? -20.278 1.847 18.759 1.00 88.19 302 LEU A CA 1
ATOM 2448 C C . LEU A 1 302 ? -19.899 2.099 20.223 1.00 88.19 302 LEU A C 1
ATOM 2450 O O . LEU A 1 302 ? -19.193 1.294 20.834 1.00 88.19 302 LEU A O 1
ATOM 2454 N N . LEU A 1 303 ? -20.398 3.190 20.812 1.00 89.00 303 LEU A N 1
ATOM 2455 C CA . LEU A 1 303 ? -20.133 3.520 22.213 1.00 89.00 303 LEU A CA 1
ATOM 2456 C C . LEU A 1 303 ? -20.623 2.413 23.151 1.00 89.00 303 LEU A C 1
ATOM 2458 O O . LEU A 1 303 ? -19.916 2.052 24.090 1.00 89.00 303 LEU A O 1
ATOM 2462 N N . PHE A 1 304 ? -21.789 1.825 22.877 1.00 88.69 304 PHE A N 1
ATOM 2463 C CA . PHE A 1 304 ? -22.296 0.696 23.648 1.00 88.69 304 PHE A CA 1
ATOM 2464 C C . PHE A 1 304 ? -21.392 -0.537 23.541 1.00 88.69 304 PHE A C 1
ATOM 2466 O O . PHE A 1 304 ? -21.034 -1.118 24.568 1.00 88.69 304 PHE A O 1
ATOM 2473 N N . GLN A 1 305 ? -20.990 -0.930 22.327 1.00 88.81 305 GLN A N 1
ATOM 2474 C CA . GLN A 1 305 ? -20.090 -2.068 22.108 1.00 88.81 305 GLN A CA 1
ATOM 2475 C C . GLN A 1 305 ? -18.756 -1.871 22.849 1.00 88.81 305 GLN A C 1
ATOM 2477 O O . GLN A 1 305 ? -18.292 -2.778 23.547 1.00 88.81 305 GLN A O 1
ATOM 2482 N N . GLN A 1 306 ? -18.188 -0.665 22.778 1.00 91.06 306 GLN A N 1
ATOM 2483 C CA . GLN A 1 306 ? -16.959 -0.293 23.477 1.00 91.06 306 GLN A CA 1
ATOM 2484 C C . GLN A 1 306 ? -17.122 -0.325 25.001 1.00 91.06 306 GLN A C 1
ATOM 2486 O O . GLN A 1 306 ? -16.325 -0.964 25.691 1.00 91.06 306 GLN A O 1
ATOM 2491 N N . SER A 1 307 ? -18.167 0.310 25.542 1.00 89.25 307 SER A N 1
ATOM 2492 C CA . SER A 1 307 ? -18.454 0.316 26.981 1.00 89.25 307 SER A CA 1
ATOM 2493 C C . SER A 1 307 ? -18.706 -1.092 27.515 1.00 89.25 307 SER A C 1
ATOM 2495 O O . SER A 1 307 ? -18.231 -1.438 28.595 1.00 89.25 307 SER A O 1
ATOM 2497 N N . ARG A 1 308 ? -19.379 -1.949 26.742 1.00 89.75 308 ARG A N 1
ATOM 2498 C CA . ARG A 1 308 ? -19.630 -3.351 27.096 1.00 89.75 308 ARG A CA 1
ATOM 2499 C C . ARG A 1 308 ? -18.336 -4.128 27.333 1.00 89.75 308 ARG A C 1
ATOM 2501 O O . ARG A 1 308 ? -18.271 -4.891 28.298 1.00 89.75 308 ARG A O 1
ATOM 2508 N N . LEU A 1 309 ? -17.319 -3.932 26.492 1.00 91.75 309 LEU A N 1
ATOM 2509 C CA . LEU A 1 309 ? -15.997 -4.536 26.682 1.00 91.75 309 LEU A CA 1
ATOM 2510 C C . LEU A 1 309 ? -15.203 -3.842 27.798 1.00 91.75 309 LEU A C 1
ATOM 2512 O O . LEU A 1 309 ? -14.599 -4.509 28.640 1.00 91.75 309 LEU A O 1
ATOM 2516 N N . ALA A 1 310 ? -15.216 -2.509 27.835 1.00 90.12 310 ALA A N 1
ATOM 2517 C CA . ALA A 1 310 ? -14.473 -1.726 28.819 1.00 90.12 310 ALA A CA 1
ATOM 2518 C C . ALA A 1 310 ? -14.911 -2.035 30.259 1.00 90.12 310 ALA A C 1
ATOM 2520 O O . ALA A 1 310 ? -14.055 -2.296 31.103 1.00 90.12 310 ALA A O 1
ATOM 2521 N N . ASN A 1 311 ? -16.222 -2.124 30.512 1.00 87.62 311 ASN A N 1
ATOM 2522 C CA . ASN A 1 311 ? -16.797 -2.438 31.827 1.00 87.62 311 ASN A CA 1
ATOM 2523 C C . ASN A 1 311 ? -16.378 -3.818 32.359 1.00 87.62 311 ASN A C 1
ATOM 2525 O O . ASN A 1 311 ? -16.440 -4.062 33.559 1.00 87.62 311 ASN A O 1
ATOM 2529 N N . ARG A 1 312 ? -15.936 -4.721 31.477 1.00 89.81 312 ARG A N 1
ATOM 2530 C CA . ARG A 1 312 ? -15.479 -6.075 31.827 1.00 89.81 312 ARG A CA 1
ATOM 2531 C C . ARG A 1 312 ? -13.961 -6.182 31.966 1.00 89.81 312 ARG A C 1
ATOM 2533 O O . ARG A 1 312 ? -13.443 -7.267 32.211 1.00 89.81 312 ARG A O 1
ATOM 2540 N N . GLY A 1 313 ? -13.241 -5.070 31.799 1.00 89.19 313 GLY A N 1
ATOM 2541 C CA . GLY A 1 313 ? -11.792 -4.996 31.983 1.00 89.19 313 GLY A CA 1
ATOM 2542 C C . GLY A 1 313 ? -10.960 -5.217 30.717 1.00 89.19 313 GLY A C 1
ATOM 2543 O O . GLY A 1 313 ? -9.742 -5.350 30.821 1.00 89.19 313 GLY A O 1
ATOM 2544 N N . VAL A 1 314 ? -11.556 -5.227 29.516 1.00 92.81 314 VAL A N 1
ATOM 2545 C CA . VAL A 1 314 ? -10.788 -5.403 28.261 1.00 92.81 314 VAL A CA 1
ATOM 2546 C C . VAL A 1 314 ? -9.798 -4.252 28.036 1.00 92.81 314 VAL A C 1
ATOM 2548 O O . VAL A 1 314 ? -8.674 -4.478 27.585 1.00 92.81 314 VAL A O 1
ATOM 2551 N N . ALA A 1 315 ? -10.174 -3.021 28.401 1.00 91.19 315 ALA A N 1
ATOM 2552 C CA . ALA A 1 315 ? -9.274 -1.870 28.333 1.00 91.19 315 ALA A CA 1
ATOM 2553 C C . ALA A 1 315 ? -8.033 -2.093 29.223 1.00 91.19 315 ALA A C 1
ATOM 2555 O O . ALA A 1 315 ? -6.895 -2.023 28.762 1.00 91.19 315 ALA A O 1
ATOM 2556 N N . GLU A 1 316 ? -8.231 -2.461 30.488 1.00 89.19 316 GLU A N 1
ATOM 2557 C CA . GLU A 1 316 ? -7.123 -2.716 31.416 1.00 89.19 316 GLU A CA 1
ATOM 2558 C C . GLU A 1 316 ? -6.228 -3.873 30.956 1.00 89.19 316 GLU A C 1
ATOM 2560 O O . GLU A 1 316 ? -5.000 -3.760 30.990 1.00 89.19 316 GLU A O 1
ATOM 2565 N N . MET A 1 317 ? -6.841 -4.954 30.467 1.00 92.00 317 MET A N 1
ATOM 2566 C CA . MET A 1 317 ? -6.143 -6.094 29.875 1.00 92.00 317 MET A CA 1
ATOM 2567 C C . MET A 1 317 ? -5.231 -5.651 28.724 1.00 92.00 317 MET A C 1
ATOM 2569 O O . MET A 1 317 ? -4.074 -6.061 28.660 1.00 92.00 317 MET A O 1
ATOM 2573 N N . THR A 1 318 ? -5.720 -4.770 27.850 1.00 92.19 318 THR A N 1
ATOM 2574 C CA . THR A 1 318 ? -4.962 -4.268 26.696 1.00 92.19 318 THR A CA 1
ATOM 2575 C C . THR A 1 318 ? -3.681 -3.552 27.139 1.00 92.19 318 THR A C 1
ATOM 2577 O O . THR A 1 318 ? -2.599 -3.853 26.632 1.00 92.19 318 THR A O 1
ATOM 2580 N N . LEU A 1 319 ? -3.759 -2.663 28.138 1.00 89.06 319 LEU A N 1
ATOM 2581 C CA . LEU A 1 319 ? -2.571 -1.991 28.687 1.00 89.06 319 LEU A CA 1
ATOM 2582 C C . LEU A 1 319 ? -1.592 -2.971 29.335 1.00 89.06 319 LEU A C 1
ATOM 2584 O O . LEU A 1 319 ? -0.377 -2.840 29.172 1.00 89.06 319 LEU A O 1
ATOM 2588 N N . LEU A 1 320 ? -2.116 -3.956 30.061 1.00 88.88 320 LEU A N 1
ATOM 2589 C CA . LEU A 1 320 ? -1.303 -4.960 30.728 1.00 88.88 320 LEU A CA 1
ATOM 2590 C C . LEU A 1 320 ? -0.491 -5.775 29.712 1.00 88.88 320 LEU A C 1
ATOM 2592 O O . LEU A 1 320 ? 0.720 -5.912 29.883 1.00 88.88 320 LEU A O 1
ATOM 2596 N N . TYR A 1 321 ? -1.106 -6.232 28.620 1.00 88.94 321 TYR A N 1
ATOM 2597 C CA . TYR A 1 321 ? -0.397 -6.953 27.559 1.00 88.94 321 TYR A CA 1
ATOM 2598 C C . TYR A 1 321 ? 0.622 -6.065 26.834 1.00 88.94 321 TYR A C 1
ATOM 2600 O O . TYR A 1 321 ? 1.746 -6.512 26.603 1.00 88.94 321 TYR A O 1
ATOM 2608 N N . ILE A 1 322 ? 0.306 -4.792 26.558 1.00 88.19 322 ILE A N 1
ATOM 2609 C CA . ILE A 1 322 ? 1.285 -3.838 25.997 1.00 88.19 322 ILE A CA 1
ATOM 2610 C C . ILE A 1 322 ? 2.503 -3.705 26.923 1.00 88.19 322 ILE A C 1
ATOM 2612 O O . ILE A 1 322 ? 3.642 -3.777 26.454 1.00 88.19 322 ILE A O 1
ATOM 2616 N N . SER A 1 323 ? 2.286 -3.571 28.236 1.00 85.62 323 SER A N 1
ATOM 2617 C CA . SER A 1 323 ? 3.386 -3.495 29.206 1.00 85.62 323 SER A CA 1
ATOM 2618 C C . SER A 1 323 ? 4.205 -4.789 29.265 1.00 85.62 323 SER A C 1
ATOM 2620 O O . SER A 1 323 ? 5.438 -4.747 29.312 1.00 85.62 323 SER A O 1
ATOM 2622 N N . ALA A 1 324 ? 3.541 -5.945 29.188 1.00 83.94 324 ALA A N 1
ATOM 2623 C CA . ALA A 1 324 ? 4.178 -7.254 29.259 1.00 83.94 324 ALA A CA 1
ATOM 2624 C C . ALA A 1 324 ? 5.061 -7.532 28.030 1.00 83.94 324 ALA A C 1
ATOM 2626 O O . ALA A 1 324 ? 6.070 -8.229 28.136 1.00 83.94 324 ALA A O 1
ATOM 2627 N N . CYS A 1 325 ? 4.744 -6.921 26.882 1.00 80.12 325 CYS A N 1
ATOM 2628 C CA . CYS A 1 325 ? 5.518 -7.063 25.649 1.00 80.12 325 CYS A CA 1
ATOM 2629 C C . CYS A 1 325 ? 6.900 -6.380 25.696 1.00 80.12 325 CYS A C 1
ATOM 2631 O O . CYS A 1 325 ? 7.740 -6.679 24.848 1.00 80.12 325 CYS A O 1
ATOM 2633 N N . LYS A 1 326 ? 7.173 -5.479 26.659 1.00 80.50 326 LYS A N 1
ATOM 2634 C CA . LYS A 1 326 ? 8.487 -4.818 26.868 1.00 80.50 326 LYS A CA 1
ATOM 2635 C C . LYS A 1 326 ? 9.122 -4.239 25.586 1.00 80.50 326 LYS A C 1
ATOM 2637 O O . LYS A 1 326 ? 10.340 -4.259 25.420 1.00 80.50 326 LYS A O 1
ATOM 2642 N N . GLY A 1 327 ? 8.298 -3.735 24.664 1.00 79.12 327 GLY A N 1
ATOM 2643 C CA . GLY A 1 327 ? 8.747 -3.150 23.394 1.00 79.12 327 GLY A CA 1
ATOM 2644 C C . GLY A 1 327 ? 9.157 -4.155 22.308 1.00 79.12 327 GLY A C 1
ATOM 2645 O O . GLY A 1 327 ? 9.705 -3.744 21.287 1.00 79.12 327 GLY A O 1
ATOM 2646 N N . VAL A 1 328 ? 8.900 -5.455 22.491 1.00 83.12 328 VAL A N 1
ATOM 2647 C CA . VAL A 1 328 ? 9.123 -6.472 21.454 1.00 83.12 328 VAL A CA 1
ATOM 2648 C C . VAL A 1 328 ? 7.969 -6.461 20.452 1.00 83.12 328 VAL A C 1
ATOM 2650 O O . VAL A 1 328 ? 6.794 -6.547 20.818 1.00 83.12 328 VAL A O 1
ATOM 2653 N N . GLN A 1 329 ? 8.309 -6.383 19.165 1.00 85.12 329 GLN A N 1
ATOM 2654 C CA . GLN A 1 329 ? 7.343 -6.551 18.087 1.00 85.12 329 GLN A CA 1
ATOM 2655 C C . GLN A 1 329 ? 7.048 -8.044 17.893 1.00 85.12 329 GLN A C 1
ATOM 2657 O O . GLN A 1 329 ? 7.924 -8.801 17.478 1.00 85.12 329 GLN A O 1
ATOM 2662 N N . SER A 1 330 ? 5.812 -8.451 18.171 1.00 87.31 330 SER A N 1
ATOM 2663 C CA . SER A 1 330 ? 5.294 -9.800 17.920 1.00 87.31 330 SER A CA 1
ATOM 2664 C C . SER A 1 330 ? 3.867 -9.724 17.353 1.00 87.31 330 SER A C 1
ATOM 2666 O O . SER A 1 330 ? 3.215 -8.678 17.480 1.00 87.31 330 SER A O 1
ATOM 2668 N N . PRO A 1 331 ? 3.351 -10.804 16.737 1.00 89.00 331 PRO A N 1
ATOM 2669 C CA . PRO A 1 331 ? 1.943 -10.916 16.352 1.00 89.00 331 PRO A CA 1
ATOM 2670 C C . PRO A 1 331 ? 0.987 -10.621 17.516 1.00 89.00 331 PRO A C 1
ATOM 2672 O O . PRO A 1 331 ? -0.016 -9.933 17.334 1.00 89.00 331 PRO A O 1
ATOM 2675 N N . MET A 1 332 ? 1.345 -11.038 18.734 1.00 88.50 332 MET A N 1
ATOM 2676 C CA . MET A 1 332 ? 0.565 -10.755 19.938 1.00 88.50 332 MET A CA 1
ATOM 2677 C C . MET A 1 332 ? 0.515 -9.257 20.267 1.00 88.50 332 MET A C 1
ATOM 2679 O O . MET A 1 332 ? -0.564 -8.727 20.546 1.00 88.50 332 MET A O 1
ATOM 2683 N N . THR A 1 333 ? 1.648 -8.549 20.174 1.00 89.25 333 THR A N 1
ATOM 2684 C CA . THR A 1 333 ? 1.686 -7.084 20.316 1.00 89.25 333 THR A CA 1
ATOM 2685 C C . THR A 1 333 ? 0.805 -6.422 19.255 1.00 89.25 333 THR A C 1
ATOM 2687 O O . THR A 1 333 ? 0.050 -5.506 19.569 1.00 89.25 333 THR A O 1
ATOM 2690 N N . MET A 1 334 ? 0.844 -6.912 18.011 1.00 90.19 334 MET A N 1
ATOM 2691 C CA . MET A 1 334 ? 0.054 -6.360 16.907 1.00 90.19 334 MET A CA 1
ATOM 2692 C C . MET A 1 334 ? -1.457 -6.516 17.131 1.00 90.19 334 MET A C 1
ATOM 2694 O O . MET A 1 334 ? -2.192 -5.539 17.001 1.00 90.19 334 MET A O 1
ATOM 2698 N N . ASN A 1 335 ? -1.923 -7.705 17.528 1.00 90.88 335 ASN A N 1
ATOM 2699 C CA . ASN A 1 335 ? -3.341 -7.936 17.828 1.00 90.88 335 ASN A CA 1
ATOM 2700 C C . ASN A 1 335 ? -3.808 -7.129 19.049 1.00 90.88 335 ASN A C 1
ATOM 2702 O O . ASN A 1 335 ? -4.908 -6.584 19.040 1.00 90.88 335 ASN A O 1
ATOM 2706 N N . THR A 1 336 ? -2.953 -6.982 20.066 1.00 92.19 336 THR A N 1
ATOM 2707 C CA . THR A 1 336 ? -3.250 -6.149 21.244 1.00 92.19 336 THR A CA 1
ATOM 2708 C C . THR A 1 336 ? -3.398 -4.673 20.869 1.00 92.19 336 THR A C 1
ATOM 2710 O O . THR A 1 336 ? -4.308 -3.997 21.342 1.00 92.19 336 THR A O 1
ATOM 2713 N N . LEU A 1 337 ? -2.529 -4.156 19.994 1.00 91.50 337 LEU A N 1
ATOM 2714 C CA . LEU A 1 337 ? -2.623 -2.775 19.519 1.00 91.50 337 LEU A CA 1
ATOM 2715 C C . LEU A 1 337 ? -3.877 -2.548 18.667 1.00 91.50 337 LEU A C 1
ATOM 2717 O O . LEU A 1 337 ? -4.547 -1.537 18.856 1.00 91.50 337 LEU A O 1
ATOM 2721 N N . ARG A 1 338 ? -4.234 -3.494 17.786 1.00 91.00 338 ARG A N 1
ATOM 2722 C CA . ARG A 1 338 ? -5.486 -3.445 17.006 1.00 91.00 338 ARG A CA 1
ATOM 2723 C C . ARG A 1 338 ? -6.714 -3.367 17.911 1.00 91.00 338 ARG A C 1
ATOM 2725 O O . ARG A 1 338 ? -7.556 -2.494 17.718 1.00 91.00 338 ARG A O 1
ATOM 2732 N N . LEU A 1 339 ? -6.752 -4.201 18.949 1.00 92.50 339 LEU A N 1
ATOM 2733 C CA . LEU A 1 339 ? -7.787 -4.148 19.977 1.00 92.50 339 LEU A CA 1
ATOM 2734 C C . LEU A 1 339 ? -7.845 -2.774 20.663 1.00 92.50 339 LEU A C 1
ATOM 2736 O O . LEU A 1 339 ? -8.922 -2.195 20.793 1.00 92.50 339 LEU A O 1
ATOM 2740 N N . GLY A 1 340 ? -6.693 -2.226 21.058 1.00 91.38 340 GLY A N 1
ATOM 2741 C CA . GLY A 1 340 ? -6.610 -0.906 21.684 1.00 91.38 340 GLY A CA 1
ATOM 2742 C C . GLY A 1 340 ? -7.121 0.230 20.794 1.00 91.38 340 GLY A C 1
ATOM 2743 O O . GLY A 1 340 ? -7.805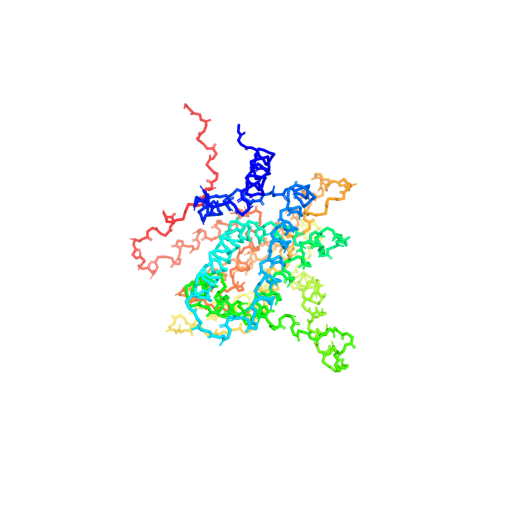 1.122 21.295 1.00 91.38 340 GLY A O 1
ATOM 2744 N N . ILE A 1 341 ? -6.831 0.179 19.489 1.00 89.19 341 ILE A N 1
ATOM 2745 C CA . ILE A 1 341 ? -7.332 1.141 18.494 1.00 89.19 341 ILE A CA 1
ATOM 2746 C C . ILE A 1 341 ? -8.852 1.021 18.362 1.00 89.19 341 ILE A C 1
ATOM 2748 O O . ILE A 1 341 ? -9.548 2.026 18.473 1.00 89.19 341 ILE A O 1
ATOM 2752 N N . SER A 1 342 ? -9.375 -0.197 18.199 1.00 90.38 342 SER A N 1
ATOM 2753 C CA . SER A 1 342 ? -10.813 -0.442 18.028 1.00 90.38 342 SER A CA 1
ATOM 2754 C C . SER A 1 342 ? -11.641 0.016 19.239 1.00 90.38 342 SER A C 1
ATOM 2756 O O . SER A 1 342 ? -12.655 0.705 19.111 1.00 90.38 342 SER A O 1
ATOM 2758 N N . ILE A 1 343 ? -11.151 -0.257 20.451 1.00 90.38 343 ILE A N 1
ATOM 2759 C CA . ILE A 1 343 ? -11.796 0.171 21.699 1.00 90.38 343 ILE A CA 1
ATOM 2760 C C . ILE A 1 343 ? -11.757 1.704 21.879 1.00 90.38 343 ILE A C 1
ATOM 2762 O O . ILE A 1 343 ? -12.625 2.263 22.545 1.00 90.38 343 ILE A O 1
ATOM 2766 N N . LEU A 1 344 ? -10.785 2.398 21.276 1.00 89.38 344 LEU A N 1
ATOM 2767 C CA . LEU A 1 344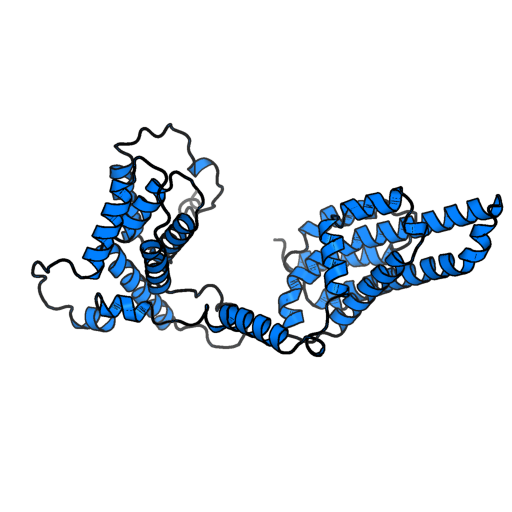 ? -10.687 3.864 21.273 1.00 89.38 344 LEU A CA 1
ATOM 2768 C C . LEU A 1 344 ? -11.292 4.531 20.026 1.00 89.38 344 LEU A C 1
ATOM 2770 O O . LEU A 1 344 ? -11.235 5.763 19.933 1.00 89.38 344 LEU A O 1
ATOM 2774 N N . LYS A 1 345 ? -11.859 3.766 19.081 1.00 85.88 345 LYS A N 1
ATOM 2775 C CA . LYS A 1 345 ? -12.446 4.298 17.838 1.00 85.88 345 LYS A CA 1
ATOM 2776 C C . LYS A 1 345 ? -13.449 5.409 18.174 1.00 85.88 345 LYS A C 1
ATOM 2778 O O . LYS A 1 345 ? -14.239 5.279 19.107 1.00 85.88 345 LYS A O 1
ATOM 2783 N N . GLY A 1 346 ? -13.370 6.541 17.477 1.00 81.69 346 GLY A N 1
ATOM 2784 C CA . GLY A 1 346 ? -14.226 7.705 17.748 1.00 81.69 346 GLY A CA 1
ATOM 2785 C C . GLY A 1 346 ? -13.890 8.506 19.019 1.00 81.69 346 GLY A C 1
ATOM 2786 O O . GLY A 1 346 ? -14.626 9.427 19.362 1.00 81.69 346 GLY A O 1
ATOM 2787 N N . GLY A 1 347 ? -12.786 8.206 19.718 1.00 84.12 347 GLY A N 1
ATOM 2788 C CA . GLY A 1 347 ? -12.292 9.024 20.832 1.00 84.12 347 GLY A CA 1
ATOM 2789 C C . GLY A 1 347 ? -13.075 8.865 22.139 1.00 84.12 347 GLY A C 1
ATOM 2790 O O . GLY A 1 347 ? -13.353 9.855 22.813 1.00 84.12 347 GLY A O 1
ATOM 2791 N N . ASN A 1 348 ? -13.423 7.631 22.515 1.00 87.44 348 ASN A N 1
ATOM 2792 C CA . ASN A 1 348 ? -14.211 7.344 23.717 1.00 87.44 348 ASN A CA 1
ATOM 2793 C C . ASN A 1 348 ? -13.528 7.830 25.017 1.00 87.44 348 ASN A C 1
ATOM 2795 O O . ASN A 1 348 ? -12.560 7.240 25.507 1.00 87.44 348 ASN A O 1
ATOM 2799 N N . VAL A 1 349 ? -14.063 8.911 25.593 1.00 87.56 349 VAL A N 1
ATOM 2800 C CA . VAL A 1 349 ? -13.494 9.609 26.759 1.00 87.56 349 VAL A CA 1
ATOM 2801 C C . VAL A 1 349 ? -13.507 8.745 28.023 1.00 87.56 349 VAL A C 1
ATOM 2803 O O . VAL A 1 349 ? -12.583 8.835 28.832 1.00 87.56 349 VAL A O 1
ATOM 2806 N N . GLU A 1 350 ? -14.511 7.887 28.210 1.00 87.38 350 GLU A N 1
ATOM 2807 C CA . GLU A 1 350 ? -14.592 7.033 29.404 1.00 87.38 350 GLU A CA 1
ATOM 2808 C C . GLU A 1 350 ? -13.451 6.015 29.439 1.00 87.38 350 GLU A C 1
ATOM 2810 O O . GLU A 1 350 ? -12.812 5.799 30.468 1.00 87.38 350 GLU A O 1
ATOM 2815 N N . ILE A 1 351 ? -13.100 5.471 28.280 1.00 88.19 351 ILE A N 1
ATOM 2816 C CA . ILE A 1 351 ? -11.992 4.526 28.148 1.00 88.19 351 ILE A CA 1
ATOM 2817 C C . ILE A 1 351 ? -10.651 5.238 28.319 1.00 88.19 351 ILE A C 1
ATOM 2819 O O . ILE A 1 351 ? -9.757 4.722 28.991 1.00 88.19 351 ILE A O 1
ATOM 2823 N N . GLN A 1 352 ? -10.514 6.458 27.793 1.00 87.56 352 GLN A N 1
ATOM 2824 C CA . GLN A 1 352 ? -9.327 7.280 28.039 1.00 87.56 352 GLN A CA 1
ATOM 2825 C C . GLN A 1 352 ? -9.126 7.557 29.536 1.00 87.56 352 GLN A C 1
ATOM 2827 O O . GLN A 1 352 ? -7.997 7.488 30.022 1.00 87.56 352 GLN A O 1
ATOM 2832 N N . LYS A 1 353 ? -10.203 7.804 30.297 1.00 86.1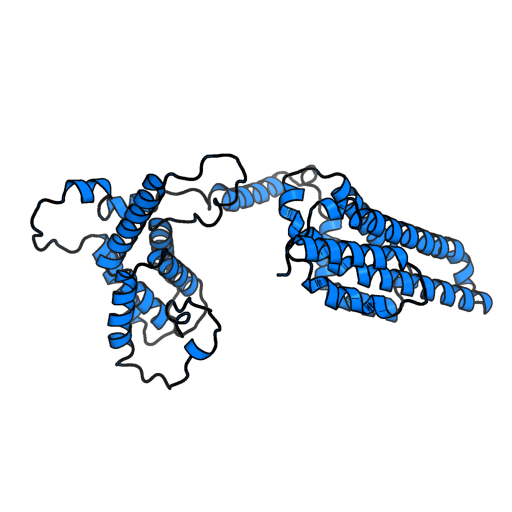9 353 LYS A N 1
ATOM 2833 C CA . LYS A 1 353 ? -10.127 7.946 31.761 1.00 86.19 353 LYS A CA 1
ATOM 2834 C C . LYS A 1 353 ? -9.649 6.660 32.436 1.00 86.19 353 LYS A C 1
ATOM 2836 O O . LYS A 1 353 ? -8.816 6.756 33.334 1.00 86.19 353 LYS A O 1
ATOM 2841 N N . ILE A 1 354 ? -10.118 5.485 32.000 1.00 85.44 354 ILE A N 1
ATOM 2842 C CA . ILE A 1 354 ? -9.633 4.179 32.493 1.00 85.44 354 ILE A CA 1
ATOM 2843 C C . ILE A 1 354 ? -8.132 4.028 32.210 1.00 85.44 354 ILE A C 1
ATOM 2845 O O . ILE A 1 354 ? -7.355 3.660 33.092 1.00 85.44 354 ILE A O 1
ATOM 2849 N N . TYR A 1 355 ? -7.690 4.370 30.998 1.00 85.19 355 TYR A N 1
ATOM 2850 C CA . TYR A 1 355 ? -6.273 4.318 30.648 1.00 85.19 355 TYR A CA 1
ATOM 2851 C C . TYR A 1 355 ? -5.417 5.268 31.476 1.00 85.19 355 TYR A C 1
ATOM 2853 O O . TYR A 1 355 ? -4.319 4.889 31.886 1.00 85.19 355 TYR A O 1
ATOM 2861 N N . LEU A 1 356 ? -5.899 6.478 31.753 1.00 83.50 356 LEU A N 1
ATOM 2862 C CA . LEU A 1 356 ? -5.189 7.435 32.594 1.00 83.50 356 LEU A CA 1
ATOM 2863 C C . LEU A 1 356 ? -5.137 6.965 34.048 1.00 83.50 356 LEU A C 1
ATOM 2865 O O . LEU A 1 356 ? -4.048 6.880 34.614 1.00 83.50 356 LEU A O 1
ATOM 2869 N N . SER A 1 357 ? -6.278 6.608 34.642 1.00 80.44 357 SER A N 1
ATOM 2870 C CA . SER A 1 357 ? -6.354 6.182 36.045 1.00 80.44 357 SER A CA 1
ATOM 2871 C C . SER A 1 357 ? -5.457 4.974 36.322 1.00 80.44 357 SER A C 1
ATOM 2873 O O . SER A 1 357 ? -4.776 4.928 37.350 1.00 80.44 357 SER A O 1
ATOM 2875 N N . ARG A 1 358 ? -5.383 4.029 35.377 1.00 71.06 358 ARG A N 1
ATOM 2876 C CA . ARG A 1 358 ? -4.555 2.833 35.511 1.00 71.06 358 ARG A CA 1
ATOM 2877 C C . ARG A 1 358 ? -3.089 3.064 35.158 1.00 71.06 358 ARG A C 1
ATOM 2879 O O . ARG A 1 358 ? -2.243 2.451 35.801 1.00 71.06 358 ARG A O 1
ATOM 2886 N N . ASN A 1 359 ? -2.759 3.981 34.242 1.00 58.91 359 ASN A N 1
ATOM 2887 C CA . ASN A 1 359 ? -1.366 4.386 34.008 1.00 58.91 359 ASN A CA 1
ATOM 2888 C C . ASN A 1 359 ? -0.718 4.929 35.286 1.00 58.91 359 ASN A C 1
ATOM 2890 O O . ASN A 1 359 ? 0.399 4.536 35.602 1.00 58.91 359 ASN A O 1
ATOM 2894 N N . TYR A 1 360 ? -1.428 5.738 36.077 1.00 50.84 360 TYR A N 1
ATOM 2895 C CA . TYR A 1 360 ? -0.909 6.201 37.372 1.00 50.84 360 TYR A CA 1
ATOM 2896 C C . TYR A 1 360 ? -0.658 5.061 38.373 1.00 50.84 360 TYR A C 1
ATOM 2898 O O . TYR A 1 360 ? 0.212 5.186 39.229 1.00 50.84 360 TYR A O 1
ATOM 2906 N N . PHE A 1 361 ? -1.383 3.943 38.259 1.00 43.34 361 PHE A N 1
ATOM 2907 C CA . PHE A 1 361 ? -1.234 2.783 39.141 1.00 43.34 361 PHE A CA 1
ATOM 2908 C C . PHE A 1 361 ? -0.154 1.796 38.662 1.00 43.34 361 PHE A C 1
ATOM 2910 O O . PHE A 1 361 ? 0.535 1.200 39.479 1.00 43.34 361 PHE A O 1
ATOM 2917 N N . VAL A 1 362 ? 0.016 1.632 37.346 1.00 44.41 362 VAL A N 1
ATOM 2918 C CA . VAL A 1 362 ? 1.015 0.731 36.736 1.00 44.41 362 VAL A CA 1
ATOM 2919 C C . VAL A 1 362 ? 2.404 1.386 36.664 1.00 44.41 362 VAL A C 1
ATOM 2921 O O . VAL A 1 362 ? 3.413 0.695 36.767 1.00 44.41 362 VAL A O 1
ATOM 2924 N N . LEU A 1 363 ? 2.477 2.719 36.559 1.00 40.75 363 LEU A N 1
ATOM 2925 C CA . LEU A 1 363 ? 3.734 3.483 36.550 1.00 40.75 363 LEU A CA 1
ATOM 2926 C C . LEU A 1 363 ? 4.262 3.827 37.956 1.00 40.75 363 LEU A C 1
ATOM 2928 O O . LEU A 1 363 ? 5.366 4.350 38.069 1.00 40.75 363 LEU A O 1
ATOM 2932 N N . GLY A 1 364 ? 3.512 3.535 39.026 1.00 37.56 364 GLY A N 1
ATOM 2933 C CA . GLY A 1 364 ? 3.965 3.741 40.409 1.00 37.56 364 GLY A CA 1
ATOM 2934 C C . GLY A 1 364 ? 5.066 2.771 40.862 1.00 37.56 364 GLY A C 1
ATOM 2935 O O . GLY A 1 364 ? 5.875 3.134 41.711 1.00 37.56 364 GLY A O 1
ATOM 2936 N N . ASP A 1 365 ? 5.137 1.580 40.256 1.00 36.66 365 ASP A N 1
ATOM 2937 C CA . ASP A 1 365 ? 6.093 0.515 40.611 1.00 36.66 365 ASP A CA 1
ATOM 2938 C C . ASP A 1 365 ? 7.250 0.353 39.603 1.00 36.66 365 ASP A C 1
ATOM 2940 O O . ASP A 1 365 ? 8.124 -0.497 39.778 1.00 36.66 365 ASP A O 1
ATOM 2944 N N . PHE A 1 366 ? 7.302 1.179 38.554 1.00 35.41 366 PHE A N 1
ATOM 2945 C CA . PHE A 1 366 ? 8.389 1.179 37.574 1.00 35.41 366 PHE A CA 1
ATOM 2946 C C . PHE A 1 366 ? 9.032 2.566 37.506 1.00 35.41 366 PHE A C 1
ATOM 2948 O O . PHE A 1 366 ? 8.487 3.487 36.903 1.00 35.41 366 PHE A O 1
ATOM 2955 N N . GLU A 1 367 ? 10.235 2.705 38.075 1.00 33.09 367 GLU A N 1
ATOM 2956 C CA . GLU A 1 367 ? 11.152 3.811 37.772 1.00 33.09 367 GLU A CA 1
ATOM 2957 C C . GLU A 1 367 ? 11.465 3.811 36.265 1.00 33.09 367 GLU A C 1
ATOM 2959 O O . GLU A 1 367 ? 12.429 3.197 35.798 1.00 33.09 367 GLU A O 1
ATOM 2964 N N . PHE A 1 368 ? 10.650 4.508 35.474 1.00 32.62 368 PHE A N 1
ATOM 2965 C CA . PHE A 1 368 ? 11.008 4.865 34.111 1.00 32.62 368 PHE A CA 1
ATOM 2966 C C . PHE A 1 368 ? 11.733 6.207 34.145 1.00 32.62 368 PHE A C 1
ATOM 2968 O O . PHE A 1 368 ? 11.179 7.239 34.523 1.00 32.62 368 PHE A O 1
ATOM 2975 N N . ARG A 1 369 ? 13.014 6.171 33.764 1.00 32.53 369 ARG A N 1
ATOM 2976 C CA . ARG A 1 369 ? 13.823 7.359 33.495 1.00 32.53 369 ARG A CA 1
ATOM 2977 C C . ARG A 1 369 ? 13.031 8.328 32.621 1.00 32.53 369 ARG A C 1
ATOM 2979 O O . ARG A 1 369 ? 12.525 7.938 31.574 1.00 32.53 369 ARG A O 1
ATOM 2986 N N . HIS A 1 370 ? 12.997 9.583 33.061 1.00 28.64 370 HIS A N 1
ATOM 2987 C CA . HIS A 1 370 ? 12.589 10.754 32.294 1.00 28.64 370 HIS A CA 1
ATOM 2988 C C . HIS A 1 370 ? 13.275 10.784 30.918 1.00 28.64 370 HIS A C 1
ATOM 2990 O O . HIS A 1 370 ? 14.341 11.371 30.763 1.00 28.64 370 HIS A O 1
ATOM 2996 N N . GLU A 1 371 ? 12.658 10.190 29.905 1.00 32.31 371 GLU A N 1
ATOM 2997 C CA . GLU A 1 371 ? 12.864 10.586 28.518 1.00 32.31 371 GLU A CA 1
ATOM 2998 C C . GLU A 1 371 ? 11.494 10.694 27.853 1.00 32.31 371 GLU A C 1
ATOM 3000 O O . GLU A 1 371 ? 10.809 9.703 27.605 1.00 32.31 371 GLU A O 1
ATOM 3005 N N . ASN A 1 372 ? 11.095 11.945 27.625 1.00 33.84 372 ASN A N 1
ATOM 3006 C CA . ASN A 1 372 ? 9.831 12.386 27.051 1.00 33.84 372 ASN A CA 1
ATOM 3007 C C . ASN A 1 372 ? 9.602 11.761 25.664 1.00 33.84 372 ASN A C 1
ATOM 3009 O O . ASN A 1 372 ? 9.976 12.327 24.635 1.00 33.84 372 ASN A O 1
ATOM 3013 N N . TRP A 1 373 ? 8.974 10.587 25.623 1.00 33.56 373 TRP A N 1
ATOM 3014 C CA . TRP A 1 373 ? 8.610 9.928 24.366 1.00 33.56 373 TRP A CA 1
ATOM 3015 C C . TRP A 1 373 ? 7.525 10.706 23.600 1.00 33.56 373 TRP A C 1
ATOM 3017 O O . TRP A 1 373 ? 7.521 10.696 22.373 1.00 33.56 373 TRP A O 1
ATOM 3027 N N . TRP A 1 374 ? 6.673 11.464 24.303 1.00 38.12 374 TRP A N 1
ATOM 3028 C CA . TRP A 1 374 ? 5.642 12.327 23.705 1.00 38.12 374 TRP A CA 1
ATOM 3029 C C . TRP A 1 374 ? 6.186 13.618 23.070 1.00 38.12 374 TRP A C 1
ATOM 3031 O O . TRP A 1 374 ? 5.489 14.243 22.279 1.00 38.12 374 TRP A O 1
ATOM 3041 N N . GLU A 1 375 ? 7.428 14.025 23.361 1.00 34.78 375 GLU A N 1
ATOM 3042 C CA . GLU A 1 375 ? 8.031 15.226 22.753 1.00 34.78 375 GLU A CA 1
ATOM 3043 C C . GLU A 1 375 ? 8.654 14.965 21.372 1.00 34.78 375 GLU A C 1
ATOM 3045 O O . GLU A 1 375 ? 9.023 15.911 20.677 1.00 34.78 375 GLU A O 1
ATOM 3050 N N . LYS A 1 376 ? 8.789 13.701 20.942 1.00 33.34 376 LYS A N 1
ATOM 3051 C CA . LYS A 1 376 ? 9.522 13.343 19.709 1.00 33.34 376 LYS A CA 1
ATOM 3052 C C . LYS A 1 376 ? 8.656 12.909 18.527 1.00 33.34 376 LYS A C 1
ATOM 3054 O O . LYS A 1 376 ? 9.198 12.566 17.479 1.00 33.34 376 LYS A O 1
ATOM 3059 N N . THR A 1 377 ? 7.337 13.001 18.637 1.00 30.83 377 THR A N 1
ATOM 3060 C CA . THR A 1 377 ? 6.413 12.784 17.516 1.00 30.83 377 THR A CA 1
ATOM 3061 C C . THR A 1 377 ? 5.606 14.052 17.263 1.00 30.83 377 THR A C 1
ATOM 3063 O O . THR A 1 377 ? 4.821 14.433 18.130 1.00 30.83 377 THR A O 1
ATOM 3066 N N . PRO A 1 378 ? 5.736 14.717 16.098 1.00 30.09 378 PRO A N 1
ATOM 3067 C CA . PRO A 1 378 ? 4.841 15.802 15.733 1.00 30.09 378 PRO A CA 1
ATOM 3068 C C . PRO A 1 378 ? 3.503 15.195 15.291 1.00 30.09 378 PRO A C 1
ATOM 3070 O O . PRO A 1 378 ? 3.217 15.093 14.102 1.00 30.09 378 PRO A O 1
ATOM 3073 N N . MET A 1 379 ? 2.691 14.748 16.250 1.00 32.03 379 MET A N 1
ATOM 3074 C CA . MET A 1 379 ? 1.261 14.559 16.029 1.00 32.03 379 MET A CA 1
ATOM 3075 C C . MET A 1 379 ? 0.579 15.869 16.391 1.00 32.03 379 MET A C 1
ATOM 3077 O O . MET A 1 379 ? 0.495 16.260 17.553 1.00 32.03 379 MET A O 1
ATOM 3081 N N . ASN A 1 380 ? 0.153 16.570 15.349 1.00 36.50 380 ASN A N 1
ATOM 3082 C CA . ASN A 1 380 ? -0.624 17.793 15.420 1.00 36.50 380 ASN A CA 1
ATOM 3083 C C . ASN A 1 380 ? -2.040 17.421 15.891 1.00 36.50 380 ASN A C 1
ATOM 3085 O O . ASN A 1 380 ? -2.951 17.258 15.085 1.00 36.50 380 ASN A O 1
ATOM 3089 N N . ILE A 1 381 ? -2.200 17.191 17.195 1.00 34.69 381 ILE A N 1
ATOM 3090 C CA . ILE A 1 381 ? -3.513 17.074 17.824 1.00 34.69 381 ILE A CA 1
ATOM 3091 C C . ILE A 1 381 ? -3.999 18.503 18.049 1.00 34.69 381 ILE A C 1
ATOM 3093 O O . ILE A 1 381 ? -3.347 19.295 18.726 1.00 34.69 381 ILE A O 1
ATOM 3097 N N . TYR A 1 382 ? -5.116 18.818 17.402 1.00 28.80 382 TYR A N 1
ATOM 3098 C CA . TYR A 1 382 ? -5.905 20.038 17.525 1.00 28.80 382 TYR A CA 1
ATOM 3099 C C . TYR A 1 382 ? -5.876 20.620 18.955 1.00 28.80 382 TYR A C 1
ATOM 3101 O O . TYR A 1 382 ? -6.398 20.011 19.886 1.00 28.80 382 TYR A O 1
ATOM 3109 N N . ASP A 1 383 ? -5.295 21.811 19.115 1.00 33.16 383 ASP A N 1
ATOM 3110 C CA . ASP A 1 383 ? -5.454 22.665 20.298 1.00 33.16 383 ASP A CA 1
ATOM 3111 C C . ASP A 1 383 ? -6.609 23.647 20.016 1.00 33.16 383 ASP A C 1
ATOM 3113 O O . ASP A 1 383 ? -6.437 24.561 19.199 1.00 33.16 383 ASP A O 1
ATOM 3117 N N . PRO A 1 384 ? -7.797 23.490 20.634 1.00 32.34 384 PRO A N 1
ATOM 3118 C CA . PRO A 1 384 ? -8.938 24.363 20.374 1.00 32.34 384 PRO A CA 1
ATOM 3119 C C . PRO A 1 384 ? -8.793 25.776 20.967 1.00 32.34 384 PRO A C 1
ATOM 3121 O O . PRO A 1 384 ? -9.698 26.588 20.792 1.00 32.34 384 PRO A O 1
ATOM 3124 N N . TYR A 1 385 ? -7.691 26.108 21.652 1.00 33.94 385 TYR A N 1
ATOM 3125 C CA . TYR A 1 385 ? -7.558 27.375 22.386 1.00 33.94 385 TYR A CA 1
ATOM 3126 C C . TYR A 1 385 ? -6.524 28.355 21.823 1.00 33.94 385 TYR A C 1
ATOM 3128 O O . TYR A 1 385 ? -6.230 29.369 22.458 1.00 33.94 385 TYR A O 1
ATOM 3136 N N . ARG A 1 386 ? -6.017 28.140 20.602 1.00 33.97 386 ARG A N 1
ATOM 3137 C CA . ARG A 1 386 ? -5.002 29.024 19.996 1.00 33.97 386 ARG A CA 1
ATOM 3138 C C . ARG A 1 386 ? -5.502 30.010 18.934 1.00 33.97 386 ARG A C 1
ATOM 3140 O O . ARG A 1 386 ? -4.713 30.472 18.113 1.00 33.97 386 ARG A O 1
ATOM 3147 N N . VAL A 1 387 ? -6.781 30.391 18.985 1.00 37.94 387 VAL A N 1
ATOM 3148 C CA . VAL A 1 387 ? -7.333 31.535 18.229 1.00 37.94 387 VAL A CA 1
ATOM 3149 C C . VAL A 1 387 ? -8.177 32.413 19.156 1.00 37.94 387 VAL A C 1
ATOM 3151 O O . VAL A 1 387 ? -9.399 32.432 19.076 1.00 37.94 387 VAL A O 1
ATOM 3154 N N . ALA A 1 388 ? -7.512 33.123 20.066 1.00 35.41 388 ALA A N 1
ATOM 3155 C CA . ALA A 1 388 ? -8.041 34.322 20.720 1.00 35.41 388 ALA A CA 1
ATOM 3156 C C . ALA A 1 388 ? -6.911 35.074 21.445 1.00 35.41 388 ALA A C 1
ATOM 3158 O O . ALA A 1 388 ? -6.795 34.987 22.664 1.00 35.41 388 ALA A O 1
ATOM 3159 N N . MET A 1 389 ? -6.065 35.779 20.685 1.00 32.59 389 MET A N 1
ATOM 3160 C CA . MET A 1 389 ? -5.513 37.106 21.019 1.00 32.59 389 MET A CA 1
ATOM 3161 C C . MET A 1 389 ? -4.647 37.636 19.882 1.00 32.59 389 MET A C 1
ATOM 3163 O O . MET A 1 389 ? -3.740 36.896 19.440 1.00 32.59 389 MET A O 1
#

Radius of gyration: 30.67 Å; chains: 1; bounding box: 76×65×82 Å

InterPro domains:
  IPR015925 Ryanodine/Inositol 1,4,5-trisphosphate receptor [PTHR46399] (150-356)

Foldseek 3Di:
DQDLVNLQVVLLVLLVVLLVCQQPPPCPVLLCQLVVNVVSLDQHDPVVLVPPQLVLLVSLLVLLVVLLVLQVVCVVVCVVPDPVNVVSLVVSLVSVVSSLSSCSSRVSSVVSNCVNCVVVCVVDPDVSVVSSVVSVVSSVVSCVPDPSCVPDPNVVVVCVVAPPVNVVVVVCVVVDDPLVPDDPVVNVVVVVVCCCVPPVVPDPPCLLVVLCVQFNAPVCVVVPPDDDDDPDDQTPVLVVLVVLLVLLVVCLVHQRDDDPVLLVVLQSLLVNLPPDPPPPPPPPDPDDPDDPVRVVVNVVNNLVSLCRCVVSCLLVSLVSQCVSNVPDDDSSVVSSVSSNCSSCPPNRVVSVVVVVVVCVVVCVPDPDPDDPPVVPDPPPDDDPPPPDD

Organism: Nephila pilipes (NCBI:txid299642)

Secondary structure (DSSP, 8-state):
---HHHHHHHHHHHHHHHHHHTT-TT-TTHHHHHHHHTTT-SS--THHIIIIIHHHHHHHHHHHHHHHHHHHHHTTTGGG--HHHHHHHHHHHHHHHHHHHHHHHHHHHHHHHHHHHHHHHHHS--HHHHHHHHHHHHHHHHHHH-SGGGSHHHHHHHHHHS-HHHHHHHHHHHTPPPGGGS-HHHHHHHHHHHHIIIIITTS--SHHHHHHHHS--HHHHHHTTTS----PPPPHHHHHHHHHHHHHHHTTTSPPPP-HHHHHHHHHHHHTTTTTTTSSS-------PPPHHHHHHHHHHHHHHHHHHHTTTHHHHHHHHHHHTTT---HHHHHHHHHHHHHTTT--HHHHHHHHHHHHHHTTS-------GGGS-------TTSS--

pLDDT: mean 75.46, std 18.67, range [28.64, 97.31]

Sequence (389 aa):
MVTSEHLNSLLKNILNLIRRTVGEESAPWMVNIAAHAGQIVINSSEELLLDPVLPLAEKICSRAVAVFHKEESMRGYLKSATEDTSQVEGQLQDEFSLLVRDVYAFYPLLIKYVDLQRAHWLKHNIKEAEAVYNYVAQIFNIWSKSQAHNARPTRIAWQKLLSTSKKRIAINCLRSVPLYNLRRHRAINIFLQIFKEMWLEEENTGQEQLIENLTQSFEDAETKKEVEEEEEKPDRLSQLIVAFCRNATTEQSGHMSEDDLYMHYADIFSKSCGGADEDEEEEEGEEEGPSIHEQEMEKQKLLFQQSRLANRGVAEMTLLYISACKGVQSPMTMNTLRLGISILKGGNVEIQKIYLSRNYFVLGDFEFRHENWWEKTPMNIYDPYRVAM